Protein AF-M8C663-F1 (afdb_monomer_lite)

Organism: Aegilops tauschii (NCBI:txid37682)

Radius of gyration: 27.75 Å; chains: 1; bounding box: 75×80×68 Å

InterPro domains:
  IPR036396 Cytochrome P450 superfamily [G3DSA:1.10.630.10] (188-509)
  IPR036396 Cytochrome P450 superfamily [G3DSA:1.10.630.10] (510-583)
  IPR036396 Cytochrome P450 superfamily [SSF48264] (187-562)

Foldseek 3Di:
DQPLAPQPFFWKKWWDDDDDDDDDDDDDDDDDDDDDDPVQDATAMFIDGDDDDPDDDDDDDDDDDDDPPDDQDALLRLLVVVVAQDDDLVRSLVCQPVRPDPPPPLCVPHDPPVSSSSSVSSVCVVCVLPPVDDDDDDDDHDDDDDPPPDDPPDPLCPPHDPPVVVSSSVSVCVVSCVVVPPDPPPDDDDDAEEDAPDPPPSLVVLACCPVPVPHPHSSQVVQCVVRVDQWHWYFYPLDDAQFPGRTITMHRDLVRRQLSFPLSRHWQAQASLHRHHAQCLLLVNDDALNRDGLVDVVVLLLLVLLLCLCVVLVVQLLVLLLVLVLVLVVVQVVCCVVPLKAWSLVSLLQSQLQSLLCSRQVDGCCNDPNRSCLSVLLVVSVCLGPLLPFDQPDPPVPSCVPRSNDRDPCVVSSVSSVSLLVVLLVRVVVSLVSSVVSVHDSSSSSSNVSCCRRVNRSLSSSALQLLLVLLQQVLDLVLLLVLLVPLPDPCQLLLQSSQCSQNNHRGDPGPVCQQVRDDSFGRSPDADHSNTSDDSCSVVSSVSSSSSSSSQSQFFSDWHWDWDAHRSHIITMTSGTHTDCDHPNND

Secondary structure (DSSP, 8-state):
---S---SSS-EEEEPPP---PPPP-----PPPPPPPGGG----EEEE--------------------------HHHHHHHHTSTT--HHHHHTTHHHHS-TT-TTTTT--TT-HHHHHHHHHHHHHGGG-SS---SPPP-----STTTS-TT-TTSTT--TT-HHHHHHHHHHHHHHHH------SPPPP--B---STTHHHHHHHHIIIIIS-HHHHHHHHHHHHT-SEEEEE-TTTTTS-S--EEEEE-STTTGGGGT-TTT---SS-TTTT----GGGGTT---GGGS-TTSHHHHHHHHHHHHHHHHHHHHHHHHHHHHHHHHHHHHHHHHHHHS-EEHHHHHHHHHHHHHHHHHHS--GGGSTTGGGHHHHHHHHHHHHHTTT---S--HHHHHHHTSSSPPPTHHHHHHHHHHHHHHHHHTHHHHHHHHHTT--HHHHHHHHHIIIIIIIIHHHHHHHHHHHHHHHHT-HHHHHHHHHHTTTT-HHHHHHHHHHHHTS-S-S-GGGGGG-EETTEETTSPP-SSS-S-TTHHHHHHHHHHHHHHHHTTEEEEEEEEEEETTEEEEEEEEEEE-SSSTT--

Structure (mmCIF, N/CA/C/O backbone):
data_AF-M8C663-F1
#
_entry.id   AF-M8C663-F1
#
loop_
_atom_site.group_PDB
_atom_site.id
_atom_site.type_symbol
_atom_site.label_atom_id
_atom_site.label_alt_id
_atom_site.label_comp_id
_atom_site.label_asym_id
_atom_site.label_entity_id
_atom_site.label_seq_id
_atom_site.pdbx_PDB_ins_code
_atom_site.Cartn_x
_atom_site.Cartn_y
_atom_site.Cartn_z
_atom_site.occupancy
_atom_site.B_iso_or_equiv
_atom_site.auth_seq_id
_atom_site.auth_comp_id
_atom_site.auth_asym_id
_atom_site.auth_atom_id
_atom_site.pdbx_PDB_model_num
ATOM 1 N N . MET A 1 1 ? 8.422 -4.568 -1.945 1.00 27.30 1 MET A N 1
ATOM 2 C CA . MET A 1 1 ? 8.397 -4.120 -0.530 1.00 27.30 1 MET A CA 1
ATOM 3 C C . MET A 1 1 ? 6.982 -3.613 -0.238 1.00 27.30 1 MET A C 1
ATOM 5 O O . MET A 1 1 ? 6.151 -3.833 -1.107 1.00 27.30 1 MET A O 1
ATOM 9 N N . ALA A 1 2 ? 6.657 -3.086 0.949 1.00 23.59 2 ALA A N 1
ATOM 10 C CA . ALA A 1 2 ? 5.291 -3.100 1.521 1.00 23.59 2 ALA A CA 1
ATOM 11 C C . ALA A 1 2 ? 4.087 -2.552 0.708 1.00 23.59 2 ALA A C 1
ATOM 13 O O . ALA A 1 2 ? 2.967 -2.847 1.103 1.00 23.59 2 ALA A O 1
ATOM 14 N N . ALA A 1 3 ? 4.265 -1.895 -0.445 1.00 23.12 3 ALA A N 1
ATOM 15 C CA . ALA A 1 3 ? 3.167 -1.596 -1.376 1.00 23.12 3 ALA A CA 1
ATOM 16 C C . ALA A 1 3 ? 3.221 -2.453 -2.655 1.00 23.12 3 ALA A C 1
ATOM 18 O O . ALA A 1 3 ? 3.424 -1.945 -3.753 1.00 23.12 3 ALA A O 1
ATOM 19 N N . GLY A 1 4 ? 3.011 -3.765 -2.530 1.00 25.22 4 GLY A N 1
ATOM 20 C CA . GLY A 1 4 ? 2.353 -4.477 -3.628 1.00 25.22 4 GLY A CA 1
ATOM 21 C C . GLY A 1 4 ? 0.872 -4.134 -3.522 1.00 25.22 4 GLY A C 1
ATOM 22 O O . GLY A 1 4 ? 0.207 -4.709 -2.665 1.00 25.22 4 GLY A O 1
ATOM 23 N N . TYR A 1 5 ? 0.431 -3.132 -4.288 1.00 29.64 5 TYR A N 1
ATOM 24 C CA . TYR A 1 5 ? -0.838 -2.423 -4.107 1.00 29.64 5 TYR A CA 1
ATOM 25 C C . TYR A 1 5 ? -2.030 -3.336 -3.819 1.00 29.64 5 TYR A C 1
ATOM 27 O O . TYR A 1 5 ? -2.400 -4.152 -4.656 1.00 29.64 5 TYR A O 1
ATOM 35 N N . CYS A 1 6 ? -2.663 -3.125 -2.663 1.00 26.59 6 CYS A N 1
ATOM 36 C CA . CYS A 1 6 ? -3.993 -3.650 -2.369 1.00 26.59 6 CYS A CA 1
ATOM 37 C C . CYS A 1 6 ? -5.043 -2.670 -2.918 1.00 26.59 6 CYS A C 1
ATOM 39 O O . CYS A 1 6 ? -5.772 -2.035 -2.163 1.00 26.59 6 CYS A O 1
ATOM 41 N N . PHE A 1 7 ? -5.044 -2.463 -4.236 1.00 27.17 7 PHE A N 1
ATOM 42 C CA . PHE A 1 7 ? -6.108 -1.712 -4.895 1.00 27.17 7 PHE A CA 1
ATOM 43 C C . PHE A 1 7 ? -7.318 -2.628 -5.023 1.00 27.17 7 PHE A C 1
ATOM 45 O O . PHE A 1 7 ? -7.308 -3.521 -5.860 1.00 27.17 7 PHE A O 1
ATOM 52 N N . ARG A 1 8 ? -8.320 -2.415 -4.164 1.00 31.66 8 ARG A N 1
ATOM 53 C CA . ARG A 1 8 ? -9.559 -3.203 -4.118 1.00 31.66 8 ARG A CA 1
ATOM 54 C C . ARG A 1 8 ? -9.302 -4.712 -4.017 1.00 31.66 8 ARG A C 1
ATOM 56 O O . ARG A 1 8 ? -9.561 -5.503 -4.910 1.00 31.66 8 ARG A O 1
ATOM 63 N N . ASP A 1 9 ? -8.848 -5.088 -2.835 1.00 31.25 9 ASP A N 1
ATOM 64 C CA . ASP A 1 9 ? -9.464 -6.192 -2.107 1.00 31.25 9 ASP A CA 1
ATOM 65 C C . ASP A 1 9 ? -9.258 -7.673 -2.520 1.00 31.25 9 ASP A C 1
ATOM 67 O O . ASP A 1 9 ? -9.799 -8.498 -1.815 1.00 31.25 9 ASP A O 1
ATOM 71 N N . HIS A 1 10 ? -8.503 -8.129 -3.538 1.00 35.25 10 HIS A N 1
ATOM 72 C CA . HIS A 1 10 ? -8.259 -9.596 -3.736 1.00 35.25 10 HIS A CA 1
ATOM 73 C C . HIS A 1 10 ? -6.890 -9.979 -4.415 1.00 35.25 10 HIS A C 1
ATOM 75 O O . HIS A 1 10 ? -5.882 -9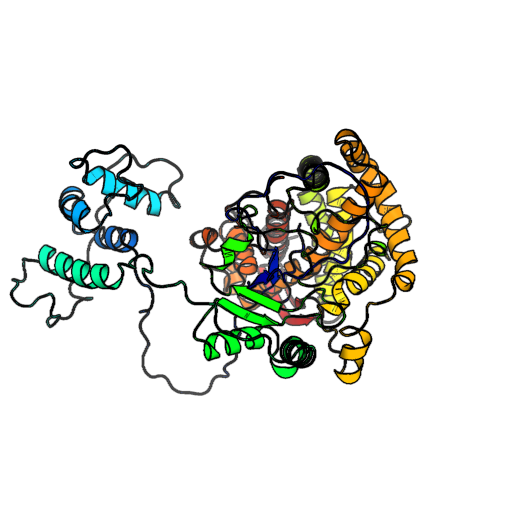.391 -4.043 1.00 35.25 10 HIS A O 1
ATOM 81 N N . PHE A 1 11 ? -6.735 -10.964 -5.344 1.00 29.89 11 PHE A N 1
ATOM 82 C CA . PHE A 1 11 ? -5.381 -11.404 -5.834 1.00 29.89 11 PHE A CA 1
ATOM 83 C C . PHE A 1 11 ? -5.262 -11.876 -7.308 1.00 29.89 11 PHE A C 1
ATOM 85 O O . PHE A 1 11 ? -5.853 -12.880 -7.692 1.00 29.89 11 PHE A O 1
ATOM 92 N N . ILE A 1 12 ? -4.409 -11.219 -8.117 1.00 28.45 12 ILE A N 1
ATOM 93 C CA . ILE A 1 12 ? -4.189 -11.493 -9.559 1.00 28.45 12 ILE A CA 1
ATOM 94 C C . ILE A 1 12 ? -2.706 -11.438 -9.954 1.00 28.45 12 ILE A C 1
ATOM 96 O O . ILE A 1 12 ? -1.962 -10.534 -9.585 1.00 28.45 12 ILE A O 1
ATOM 100 N N . GLY A 1 13 ? -2.232 -12.416 -10.716 1.00 26.50 13 GLY A N 1
ATOM 101 C CA . GLY A 1 13 ? -0.824 -12.516 -11.084 1.00 26.50 13 GLY A CA 1
ATOM 102 C C . GLY A 1 13 ? -0.577 -12.399 -12.585 1.00 26.50 13 GLY A C 1
ATOM 103 O O . GLY A 1 13 ? -1.464 -12.703 -13.373 1.00 26.50 13 GLY A O 1
ATOM 104 N N . PHE A 1 14 ? 0.637 -12.021 -13.006 1.00 27.06 14 PHE A N 1
ATOM 105 C CA . PHE A 1 14 ? 1.012 -12.002 -14.427 1.00 27.06 14 PHE A CA 1
ATOM 106 C C . PHE A 1 14 ? 2.440 -12.467 -14.706 1.00 27.06 14 PHE A C 1
ATOM 108 O O . PHE A 1 14 ? 3.358 -12.129 -13.968 1.00 27.06 14 PHE A O 1
ATOM 115 N N . MET A 1 15 ? 2.667 -13.102 -15.854 1.00 24.25 15 MET A N 1
ATOM 116 C CA . MET A 1 15 ? 3.993 -13.275 -16.458 1.00 24.25 15 MET A CA 1
ATOM 117 C C . MET A 1 15 ? 4.084 -12.500 -17.781 1.00 24.25 15 MET A C 1
ATOM 119 O O . MET A 1 15 ? 3.183 -12.565 -18.613 1.00 24.25 15 MET A O 1
ATOM 123 N N . GLY A 1 16 ? 5.145 -11.720 -17.975 1.00 27.16 16 GLY A N 1
ATOM 124 C CA . GLY A 1 16 ? 5.406 -10.940 -19.185 1.00 27.16 16 GLY A CA 1
ATOM 125 C C . GLY A 1 16 ? 6.202 -11.745 -20.211 1.00 27.16 16 GLY A C 1
ATOM 126 O O . GLY A 1 16 ? 7.177 -12.404 -19.867 1.00 27.16 16 GLY A O 1
ATOM 127 N N . THR A 1 17 ? 5.810 -11.684 -21.480 1.00 28.08 17 THR A N 1
ATOM 128 C CA . THR A 1 17 ? 6.490 -12.405 -22.565 1.00 28.08 17 THR A CA 1
ATOM 129 C C . THR A 1 17 ? 7.704 -11.631 -23.078 1.00 28.08 17 THR A C 1
ATOM 131 O O . THR A 1 17 ? 7.546 -10.496 -23.530 1.00 28.08 17 THR A O 1
ATOM 134 N N . GLU A 1 18 ? 8.894 -12.240 -23.105 1.00 27.44 18 GLU A N 1
ATOM 135 C CA . GLU A 1 18 ? 10.012 -11.683 -23.877 1.00 27.44 18 GLU A CA 1
ATOM 136 C C . GLU A 1 18 ? 9.695 -11.703 -25.378 1.00 27.44 18 GLU A C 1
ATOM 138 O O . GLU A 1 18 ? 9.385 -12.747 -25.956 1.00 27.44 18 GLU A O 1
ATOM 143 N N . ALA A 1 19 ? 9.820 -10.546 -26.027 1.00 25.48 19 ALA A N 1
ATOM 144 C CA . ALA A 1 19 ? 9.826 -10.450 -27.478 1.00 25.48 19 ALA A CA 1
ATOM 145 C C . ALA A 1 19 ? 11.271 -10.547 -27.986 1.00 25.48 19 ALA A C 1
ATOM 147 O O . ALA A 1 19 ? 12.050 -9.604 -27.858 1.00 25.48 19 ALA A O 1
ATOM 148 N N . THR A 1 20 ? 11.624 -11.675 -28.599 1.00 26.36 20 THR A N 1
ATOM 149 C CA . THR A 1 20 ? 12.874 -11.812 -29.357 1.00 26.36 20 THR A CA 1
ATOM 150 C C . THR A 1 20 ? 12.849 -10.907 -30.589 1.00 26.36 20 THR A C 1
ATOM 152 O O . THR A 1 20 ? 11.992 -11.104 -31.456 1.00 26.36 20 THR A O 1
ATOM 155 N N . ARG A 1 21 ? 13.807 -9.978 -30.727 1.00 25.84 21 ARG A N 1
ATOM 156 C CA . ARG A 1 21 ? 14.204 -9.447 -32.042 1.00 25.84 21 ARG A CA 1
ATOM 157 C C . ARG A 1 21 ? 15.609 -8.846 -32.068 1.00 25.84 21 ARG A C 1
ATOM 159 O O . ARG A 1 21 ? 16.185 -8.545 -31.029 1.00 25.84 21 ARG A O 1
ATOM 166 N N . GLU A 1 22 ? 16.152 -8.783 -33.279 1.00 26.42 22 GLU A N 1
ATOM 167 C CA . GLU A 1 22 ? 17.573 -8.604 -33.590 1.00 26.42 22 GLU A CA 1
ATOM 168 C C . GLU A 1 22 ? 18.127 -7.223 -33.209 1.00 26.42 22 GLU A C 1
ATOM 170 O O . GLU A 1 22 ? 17.428 -6.211 -33.269 1.00 26.42 22 GLU A O 1
ATOM 175 N N . ALA A 1 23 ? 19.411 -7.187 -32.847 1.00 23.97 23 ALA A N 1
ATOM 176 C CA . ALA A 1 23 ? 20.128 -5.960 -32.518 1.00 23.97 23 ALA A CA 1
ATOM 177 C C . ALA A 1 23 ? 20.794 -5.343 -33.767 1.00 23.97 23 ALA A C 1
ATOM 179 O O . ALA A 1 23 ? 21.425 -6.075 -34.533 1.00 23.97 23 ALA A O 1
ATOM 180 N N . PRO A 1 24 ? 20.738 -4.011 -33.962 1.00 24.69 24 PRO A N 1
ATOM 181 C CA . PRO A 1 24 ? 21.601 -3.326 -34.919 1.00 24.69 24 PRO A CA 1
ATOM 182 C C . PRO A 1 24 ? 23.041 -3.256 -34.382 1.00 24.69 24 PRO A C 1
ATOM 184 O O . PRO A 1 24 ? 23.268 -3.068 -33.186 1.00 24.69 24 PRO A O 1
ATOM 187 N N . ALA A 1 25 ? 24.023 -3.416 -35.268 1.00 26.95 25 ALA A N 1
ATOM 188 C CA . ALA A 1 25 ? 25.428 -3.546 -34.892 1.00 26.95 25 ALA A CA 1
ATOM 189 C C . ALA A 1 25 ? 26.088 -2.213 -34.484 1.00 26.95 25 ALA A C 1
ATOM 191 O O . ALA A 1 25 ? 25.960 -1.207 -35.180 1.00 26.95 25 ALA A O 1
ATOM 192 N N . ALA A 1 26 ? 26.893 -2.248 -33.419 1.00 25.53 26 ALA A N 1
ATOM 193 C CA . ALA A 1 26 ? 27.912 -1.245 -33.111 1.00 25.53 26 ALA A CA 1
ATOM 194 C C . ALA A 1 26 ? 29.139 -1.929 -32.476 1.00 25.53 26 ALA A C 1
ATOM 196 O O . ALA A 1 26 ? 29.001 -2.778 -31.597 1.00 25.53 26 ALA A O 1
ATOM 197 N N . ASN A 1 27 ? 30.339 -1.586 -32.950 1.00 26.70 27 ASN A N 1
ATOM 198 C CA . ASN A 1 27 ? 31.589 -2.262 -32.589 1.00 26.70 27 ASN A CA 1
ATOM 199 C C . ASN A 1 27 ? 32.140 -1.835 -31.219 1.00 26.70 27 ASN A C 1
ATOM 201 O O . ASN A 1 27 ? 32.417 -0.656 -31.012 1.00 26.70 27 ASN A O 1
ATOM 205 N N . ALA A 1 28 ? 32.469 -2.810 -30.366 1.00 25.83 28 ALA A N 1
ATOM 206 C CA . ALA A 1 28 ? 33.565 -2.720 -29.396 1.00 25.83 28 ALA A CA 1
ATOM 207 C C . ALA A 1 28 ? 34.055 -4.138 -29.048 1.00 25.83 28 ALA A C 1
ATOM 209 O O . ALA A 1 28 ? 33.254 -5.010 -28.720 1.00 25.83 28 ALA A O 1
ATOM 210 N N . ALA A 1 29 ? 35.361 -4.391 -29.150 1.00 30.88 29 ALA A N 1
ATOM 211 C CA . ALA A 1 29 ? 35.913 -5.738 -29.012 1.00 30.88 29 ALA A CA 1
ATOM 212 C C . ALA A 1 29 ? 36.110 -6.155 -27.543 1.00 30.88 29 ALA A C 1
ATOM 214 O O . ALA A 1 29 ? 36.946 -5.598 -26.833 1.00 30.88 29 ALA A O 1
ATOM 215 N N . SER A 1 30 ? 35.415 -7.210 -27.118 1.00 27.59 30 SER A N 1
ATOM 216 C CA . SER A 1 30 ? 35.791 -8.052 -25.976 1.00 27.59 30 SER A CA 1
ATOM 217 C C . SER A 1 30 ? 35.269 -9.485 -26.189 1.00 27.59 30 SER A C 1
ATOM 219 O O . SER A 1 30 ? 34.419 -9.722 -27.047 1.00 27.59 30 SER A O 1
ATOM 221 N N . ARG A 1 31 ? 35.868 -10.470 -25.501 1.00 27.55 31 ARG A N 1
ATOM 222 C CA . ARG A 1 31 ? 35.651 -11.917 -25.732 1.00 27.55 31 ARG A CA 1
ATOM 223 C C . ARG A 1 31 ? 34.161 -12.318 -25.693 1.00 27.55 31 ARG A C 1
ATOM 225 O O . ARG A 1 31 ? 33.445 -11.837 -24.817 1.00 27.55 31 ARG A O 1
ATOM 232 N N . PRO A 1 32 ? 33.716 -13.272 -26.538 1.00 26.70 32 PRO A N 1
ATOM 233 C CA . PRO A 1 32 ? 32.358 -13.798 -26.456 1.00 26.70 32 PRO A CA 1
ATOM 234 C C . PRO A 1 32 ? 32.161 -14.589 -25.148 1.00 26.70 32 PRO A C 1
ATOM 236 O O . PRO A 1 32 ? 33.033 -15.388 -24.789 1.00 26.70 32 PRO A O 1
ATOM 239 N N . PRO A 1 33 ? 31.033 -14.412 -24.437 1.00 29.28 33 PRO A N 1
ATOM 240 C CA . PRO A 1 33 ? 30.655 -15.299 -23.347 1.00 29.28 33 PRO A CA 1
ATOM 241 C C . PRO A 1 33 ? 30.203 -16.665 -23.888 1.00 29.28 33 PRO A C 1
ATOM 243 O O . PRO A 1 33 ? 29.707 -16.784 -25.009 1.00 29.28 33 PRO A O 1
ATOM 246 N N . VAL A 1 34 ? 30.363 -17.699 -23.060 1.00 31.20 34 VAL A N 1
ATOM 247 C CA . VAL A 1 34 ? 29.848 -19.056 -23.305 1.00 31.20 34 VAL A CA 1
ATOM 248 C C . VAL A 1 34 ? 28.320 -18.993 -23.490 1.00 31.20 34 VAL A C 1
ATOM 250 O O . VAL A 1 34 ? 27.670 -18.262 -22.739 1.00 31.20 34 VAL A O 1
ATOM 253 N N . PRO A 1 35 ? 27.720 -19.719 -24.457 1.00 28.33 35 PRO A N 1
ATOM 254 C CA . PRO A 1 35 ? 26.271 -19.712 -24.636 1.00 28.33 35 PRO A CA 1
ATOM 255 C C . PRO A 1 35 ? 25.566 -20.235 -23.379 1.00 28.33 35 PRO A C 1
ATOM 257 O O . PRO A 1 35 ? 25.876 -21.319 -22.888 1.00 28.33 35 PRO A O 1
ATOM 260 N N . ALA A 1 36 ? 24.610 -19.456 -22.871 1.00 29.31 36 ALA A N 1
ATOM 261 C CA . ALA A 1 36 ? 23.781 -19.854 -21.741 1.00 29.31 36 ALA A CA 1
ATOM 262 C C . ALA A 1 36 ? 22.860 -21.024 -22.120 1.00 29.31 36 ALA A C 1
ATOM 264 O O . ALA A 1 36 ? 22.288 -21.048 -23.213 1.00 29.31 36 ALA A O 1
ATOM 265 N N . ASP A 1 37 ? 22.697 -21.969 -21.194 1.00 30.64 37 ASP A N 1
ATOM 266 C CA . ASP A 1 37 ? 21.789 -23.106 -21.342 1.00 30.64 37 ASP A CA 1
ATOM 267 C C . ASP A 1 37 ? 20.332 -22.614 -21.517 1.00 30.64 37 ASP A C 1
ATOM 269 O O . ASP A 1 37 ? 19.834 -21.873 -20.656 1.00 30.64 37 ASP A O 1
ATOM 273 N N . PRO A 1 38 ? 19.619 -23.024 -22.591 1.00 30.72 38 PRO A N 1
ATOM 274 C CA . PRO A 1 38 ? 18.201 -22.725 -22.790 1.00 30.72 38 PRO A CA 1
ATOM 275 C C . PRO A 1 38 ? 17.283 -23.075 -21.607 1.00 30.72 38 PRO A C 1
ATOM 277 O O . PRO A 1 38 ? 16.194 -22.508 -21.520 1.00 30.72 38 PRO A O 1
ATOM 280 N N . SER A 1 39 ? 17.706 -23.958 -20.692 1.00 29.05 39 SER A N 1
ATOM 281 C CA . SER A 1 39 ? 16.966 -24.315 -19.472 1.00 29.05 39 SER A CA 1
ATOM 282 C C . SER A 1 39 ? 16.809 -23.165 -18.457 1.00 29.05 39 SER A C 1
ATOM 284 O O . SER A 1 39 ? 15.958 -23.246 -17.573 1.00 29.05 39 SER A O 1
ATOM 286 N N . THR A 1 40 ? 17.587 -22.080 -18.585 1.00 29.28 40 THR A N 1
ATOM 287 C CA . THR A 1 40 ? 17.737 -21.030 -17.551 1.00 29.28 40 THR A CA 1
ATOM 288 C C . THR A 1 40 ? 16.980 -19.714 -17.808 1.00 29.28 40 THR A C 1
ATOM 290 O O . THR A 1 40 ? 17.186 -18.731 -17.092 1.00 29.28 40 THR A O 1
ATOM 293 N N . ARG A 1 41 ? 16.083 -19.647 -18.805 1.00 31.45 41 ARG A N 1
ATOM 294 C CA . ARG A 1 41 ? 15.310 -18.418 -19.094 1.00 31.45 41 ARG A CA 1
ATOM 295 C C . ARG A 1 41 ? 14.253 -18.120 -18.023 1.00 31.45 41 ARG A C 1
ATOM 297 O O . ARG A 1 41 ? 13.199 -18.752 -17.995 1.00 31.45 41 ARG A O 1
ATOM 304 N N . ARG A 1 42 ? 14.507 -17.092 -17.208 1.00 33.03 42 ARG A N 1
ATOM 305 C CA . ARG A 1 42 ? 13.525 -16.496 -16.284 1.00 33.03 42 ARG A CA 1
ATOM 306 C C . ARG A 1 42 ? 12.542 -15.603 -17.044 1.00 33.03 42 ARG A C 1
ATOM 308 O O . ARG A 1 42 ? 12.935 -14.887 -17.960 1.00 33.03 42 ARG A O 1
ATOM 315 N N . VAL A 1 43 ? 11.270 -15.617 -16.649 1.00 35.41 43 VAL A N 1
ATOM 316 C CA . VAL A 1 43 ? 10.186 -14.855 -17.301 1.00 35.41 43 VAL A CA 1
ATOM 317 C C . VAL A 1 43 ? 9.684 -13.772 -16.341 1.00 35.41 43 VAL A C 1
ATOM 319 O O . VAL A 1 43 ? 9.343 -14.080 -15.209 1.00 35.41 43 VAL A O 1
ATOM 322 N N . GLY A 1 44 ? 9.643 -12.495 -16.731 1.00 30.50 44 GLY A N 1
ATOM 323 C CA . GLY A 1 44 ? 9.326 -11.410 -15.784 1.00 30.50 44 GLY A CA 1
ATOM 324 C C . GLY A 1 44 ? 7.926 -11.534 -15.155 1.00 30.50 44 GLY A C 1
ATOM 325 O O . GLY A 1 44 ? 6.943 -11.624 -15.885 1.00 30.50 44 GLY A O 1
ATOM 326 N N . GLY A 1 45 ? 7.800 -11.514 -13.822 1.00 26.61 45 GLY A N 1
ATOM 327 C CA . GLY A 1 45 ? 6.520 -11.753 -13.123 1.00 26.61 45 GLY A CA 1
ATOM 328 C C . GLY A 1 45 ? 5.941 -10.525 -12.398 1.00 26.61 45 GLY A C 1
ATOM 329 O O . GLY A 1 45 ? 6.584 -10.014 -11.485 1.00 26.61 45 GLY A O 1
ATOM 330 N N . ARG A 1 46 ? 4.711 -10.102 -12.718 1.00 36.06 46 ARG A N 1
ATOM 331 C CA . ARG A 1 46 ? 3.996 -8.902 -12.211 1.00 36.06 46 ARG A CA 1
ATOM 332 C C . ARG A 1 46 ? 2.795 -9.284 -11.306 1.00 36.06 46 ARG A C 1
ATOM 334 O O . ARG A 1 46 ? 2.395 -10.445 -11.303 1.00 36.06 46 ARG A O 1
ATOM 341 N N . PHE A 1 47 ? 2.211 -8.331 -10.567 1.00 29.72 47 PHE A N 1
ATOM 342 C CA . PHE A 1 47 ? 1.118 -8.560 -9.594 1.00 29.72 47 PHE A CA 1
ATOM 343 C C . PHE A 1 47 ? 0.027 -7.472 -9.647 1.00 29.72 47 PHE A C 1
ATOM 345 O O . PHE A 1 47 ? 0.380 -6.306 -9.796 1.00 29.72 47 PHE A O 1
ATOM 352 N N . TRP A 1 48 ? -1.240 -7.874 -9.481 1.00 29.44 48 TRP A N 1
ATOM 353 C CA . TRP A 1 48 ? -2.482 -7.092 -9.296 1.00 29.44 48 TRP A CA 1
ATOM 354 C C . TRP A 1 48 ? -3.468 -7.905 -8.400 1.00 29.44 48 TRP A C 1
ATOM 356 O O . TRP A 1 48 ? -3.020 -8.797 -7.677 1.00 29.44 48 TRP A O 1
ATOM 366 N N . VAL A 1 49 ? -4.775 -7.592 -8.363 1.00 28.41 49 VAL A N 1
ATOM 367 C CA . VAL A 1 49 ? -5.724 -7.918 -7.264 1.00 28.41 49 VAL A CA 1
ATOM 368 C C . VAL A 1 49 ? -7.196 -7.900 -7.806 1.00 28.41 49 VAL A C 1
ATOM 370 O O . VAL A 1 49 ? -7.446 -6.949 -8.528 1.00 28.41 49 VAL A O 1
ATOM 373 N N . LEU A 1 50 ? -8.109 -8.898 -7.568 1.00 38.75 50 LEU A N 1
ATOM 374 C CA . LEU A 1 50 ? -9.631 -8.820 -7.508 1.00 38.75 50 LEU A CA 1
ATOM 375 C C . LEU A 1 50 ? -10.464 -10.161 -7.524 1.00 38.75 50 LEU A C 1
ATOM 377 O O . LEU A 1 50 ? -9.925 -11.159 -8.000 1.00 38.75 50 LEU A O 1
ATOM 381 N N . ALA A 1 51 ? -11.703 -10.185 -6.940 1.00 29.11 51 ALA A N 1
ATOM 382 C CA . ALA A 1 51 ? -12.697 -11.307 -6.847 1.00 29.11 51 ALA A CA 1
ATOM 383 C C . ALA A 1 51 ? -14.050 -11.029 -6.066 1.00 29.11 51 ALA A C 1
ATOM 385 O O . ALA A 1 51 ? -14.102 -11.239 -4.857 1.00 29.11 51 ALA A O 1
ATOM 386 N N . ALA A 1 52 ? -15.174 -10.768 -6.759 1.00 25.08 52 ALA A N 1
ATOM 387 C CA . ALA A 1 52 ? -16.585 -10.832 -6.271 1.00 25.08 52 ALA A CA 1
ATOM 388 C C . ALA A 1 52 ? -17.188 -9.769 -5.297 1.00 25.08 52 ALA A C 1
ATOM 390 O O . ALA A 1 52 ? -16.625 -9.407 -4.263 1.00 25.08 52 ALA A O 1
ATOM 391 N N . SER A 1 53 ? -18.429 -9.363 -5.619 1.00 24.52 53 SER A N 1
ATOM 392 C CA . SER A 1 53 ? -19.405 -8.652 -4.775 1.00 24.52 53 SER A CA 1
ATOM 393 C C . SER A 1 53 ? -20.764 -9.365 -4.851 1.00 24.52 53 SER A C 1
ATOM 395 O O . SER A 1 53 ? -21.243 -9.636 -5.952 1.00 24.52 53 SER A O 1
ATOM 397 N N . ASP A 1 54 ? -21.382 -9.650 -3.702 1.00 25.78 54 ASP A N 1
ATOM 398 C CA . ASP A 1 54 ? -22.754 -10.170 -3.631 1.00 25.78 54 ASP A CA 1
ATOM 399 C C . ASP A 1 54 ? -23.733 -8.983 -3.595 1.00 25.78 54 ASP A C 1
ATOM 401 O O . ASP A 1 54 ? -24.099 -8.501 -2.524 1.00 25.78 54 ASP A O 1
ATOM 405 N N . ASP A 1 55 ? -24.121 -8.494 -4.777 1.00 26.53 55 ASP A N 1
ATOM 406 C CA . ASP A 1 55 ? -25.240 -7.561 -4.959 1.00 26.53 55 ASP A CA 1
ATOM 407 C C . ASP A 1 55 ? -26.453 -8.338 -5.511 1.00 26.53 55 ASP A C 1
ATOM 409 O O . ASP A 1 55 ? -26.633 -8.411 -6.728 1.00 26.53 55 ASP A O 1
ATOM 413 N N . GLU A 1 56 ? -27.299 -8.899 -4.643 1.00 27.09 56 GLU A N 1
ATOM 414 C CA . GLU A 1 56 ? -28.693 -9.215 -4.996 1.00 27.09 56 GLU A CA 1
ATOM 415 C C . GLU A 1 56 ? -29.640 -8.647 -3.927 1.00 27.09 56 GLU A C 1
ATOM 417 O O . GLU A 1 56 ? -29.436 -8.827 -2.727 1.00 27.09 56 GLU A O 1
ATOM 422 N N . GLU A 1 57 ? -30.647 -7.902 -4.388 1.00 27.17 57 GLU A N 1
ATOM 423 C CA . GLU A 1 57 ? -31.742 -7.374 -3.571 1.00 27.17 57 GLU A CA 1
ATOM 424 C C . GLU A 1 57 ? -32.753 -8.499 -3.276 1.00 27.17 57 GLU A C 1
ATOM 426 O O . GLU A 1 57 ? -33.039 -9.318 -4.151 1.00 27.17 57 GLU A O 1
ATOM 431 N N . ASP A 1 58 ? -33.314 -8.533 -2.064 1.00 28.72 58 ASP A N 1
ATOM 432 C CA . ASP A 1 58 ? -34.358 -9.495 -1.686 1.00 28.72 58 ASP A CA 1
ATOM 433 C C . ASP A 1 58 ? -35.649 -9.296 -2.514 1.00 28.72 58 ASP A C 1
ATOM 435 O O . ASP A 1 58 ? -36.275 -8.239 -2.417 1.00 28.72 58 ASP A O 1
ATOM 439 N N . ASP A 1 59 ? -36.119 -10.338 -3.219 1.00 27.23 59 ASP A N 1
ATOM 440 C CA . ASP A 1 59 ? -37.564 -10.587 -3.396 1.00 27.23 59 ASP A CA 1
ATOM 441 C C . ASP A 1 59 ? -37.891 -12.093 -3.572 1.00 27.23 59 ASP A C 1
ATOM 443 O O . ASP A 1 59 ? -37.495 -12.742 -4.539 1.00 27.23 59 ASP A O 1
ATOM 447 N N . ASP A 1 60 ? -38.595 -12.628 -2.571 1.00 32.56 60 ASP A N 1
ATOM 448 C CA . ASP A 1 60 ? -39.349 -13.889 -2.451 1.00 32.56 60 ASP A CA 1
ATOM 449 C C . ASP A 1 60 ? -39.090 -15.106 -3.385 1.00 32.56 60 ASP A C 1
ATOM 451 O O . ASP A 1 60 ? -39.559 -15.177 -4.524 1.00 32.56 60 ASP A O 1
ATOM 455 N N . GLY A 1 61 ? -38.588 -16.208 -2.792 1.00 26.45 61 GLY A N 1
ATOM 456 C CA . GLY A 1 61 ? -38.945 -17.573 -3.233 1.00 26.45 61 GLY A CA 1
ATOM 457 C C . GLY A 1 61 ? -37.925 -18.701 -3.006 1.00 26.45 61 GLY A C 1
ATOM 458 O O . GLY A 1 61 ? -37.250 -19.112 -3.946 1.00 26.45 61 GLY A O 1
ATOM 459 N N . ASP A 1 62 ? -37.884 -19.306 -1.809 1.00 28.17 62 ASP A N 1
ATOM 460 C CA . ASP A 1 62 ? -37.185 -20.593 -1.587 1.00 28.17 62 ASP A CA 1
ATOM 461 C C . ASP A 1 62 ? -37.830 -21.716 -2.428 1.00 28.17 62 ASP A C 1
ATOM 463 O O . ASP A 1 62 ? -39.049 -21.923 -2.369 1.00 28.17 62 ASP A O 1
ATOM 467 N N . PRO A 1 63 ? -37.028 -22.473 -3.201 1.00 28.61 63 PRO A N 1
ATOM 468 C CA . PRO A 1 63 ? -36.983 -23.899 -2.896 1.00 28.61 63 PRO A CA 1
ATOM 469 C C . PRO A 1 63 ? -35.587 -24.549 -2.993 1.00 28.61 63 PRO A C 1
ATOM 471 O O . PRO A 1 63 ? -35.028 -24.757 -4.070 1.00 28.61 63 PRO A O 1
ATOM 474 N N . ALA A 1 64 ? -35.159 -25.093 -1.854 1.00 27.91 64 ALA A N 1
ATOM 475 C CA . ALA A 1 64 ? -34.389 -26.331 -1.711 1.00 27.91 64 ALA A CA 1
ATOM 476 C C . ALA A 1 64 ? -32.932 -26.343 -2.232 1.00 27.91 64 ALA A C 1
ATOM 478 O O . ALA A 1 64 ? -32.584 -27.001 -3.212 1.00 27.91 64 ALA A O 1
ATOM 479 N N . GLY A 1 65 ? -32.046 -25.746 -1.428 1.00 29.69 65 GLY A N 1
ATOM 480 C CA . GLY A 1 65 ? -30.755 -26.321 -1.013 1.00 29.69 65 GLY A CA 1
ATOM 481 C C . GLY A 1 65 ? -29.901 -27.086 -2.039 1.00 29.69 65 GLY A C 1
ATOM 482 O O . GLY A 1 65 ? -29.979 -28.313 -2.149 1.00 29.69 65 GLY A O 1
ATOM 483 N N . ARG A 1 66 ? -28.925 -26.398 -2.649 1.00 25.25 66 ARG A N 1
ATOM 484 C CA . ARG A 1 66 ? -27.761 -27.060 -3.264 1.00 25.25 66 ARG A CA 1
ATOM 485 C C . ARG A 1 66 ? -26.747 -27.497 -2.201 1.00 25.25 66 ARG A C 1
ATOM 487 O O . ARG A 1 66 ? -26.187 -26.684 -1.475 1.00 25.25 66 ARG A O 1
ATOM 494 N N . SER A 1 67 ? -26.510 -28.806 -2.146 1.00 30.03 67 SER A N 1
ATOM 495 C CA . SER A 1 67 ? -25.547 -29.467 -1.254 1.00 30.03 67 SER A CA 1
ATOM 496 C C . SER A 1 67 ? -24.085 -29.087 -1.577 1.00 30.03 67 SER A C 1
ATOM 498 O O . SER A 1 67 ? -23.765 -28.904 -2.755 1.00 30.03 67 SER A O 1
ATOM 500 N N . PRO A 1 68 ? -23.172 -29.001 -0.583 1.00 28.47 68 PRO A N 1
ATOM 501 C CA . PRO A 1 68 ? -21.760 -28.672 -0.802 1.00 28.47 68 PRO A CA 1
ATOM 502 C C . PRO A 1 68 ? -21.003 -29.824 -1.487 1.00 28.47 68 PRO A C 1
ATOM 504 O O . PRO A 1 68 ? -20.446 -30.702 -0.828 1.00 28.47 68 PRO A O 1
ATOM 507 N N . ALA A 1 69 ? -20.971 -29.815 -2.821 1.00 34.53 69 ALA A N 1
ATOM 508 C CA . ALA A 1 69 ? -20.454 -30.919 -3.631 1.00 34.53 69 ALA A CA 1
ATOM 509 C C . ALA A 1 69 ? -19.505 -30.481 -4.768 1.00 34.53 69 ALA A C 1
ATOM 511 O O . ALA A 1 69 ? -19.667 -30.927 -5.895 1.00 34.53 69 ALA A O 1
ATOM 512 N N . ASP A 1 70 ? -18.489 -29.664 -4.458 1.00 31.00 70 ASP A N 1
ATOM 513 C CA . ASP A 1 70 ? -17.359 -29.377 -5.374 1.00 31.00 70 ASP A CA 1
ATOM 514 C C . ASP A 1 70 ? -15.970 -29.412 -4.688 1.00 31.00 70 ASP A C 1
ATOM 516 O O . ASP A 1 70 ? -14.957 -28.972 -5.234 1.00 31.00 70 ASP A O 1
ATOM 520 N N . TYR A 1 71 ? -15.876 -29.999 -3.488 1.00 31.61 71 TYR A N 1
ATOM 521 C CA . TYR A 1 71 ? -14.582 -30.356 -2.897 1.00 31.61 71 TYR A CA 1
ATOM 522 C C . TYR A 1 71 ? -14.164 -31.750 -3.378 1.00 31.61 71 TYR A C 1
ATOM 524 O O . TYR A 1 71 ? -14.779 -32.746 -3.003 1.00 31.61 71 TYR A O 1
ATOM 532 N N . SER A 1 72 ? -13.106 -31.839 -4.190 1.00 37.12 72 SER A N 1
ATOM 533 C CA . SER A 1 72 ? -12.509 -33.126 -4.572 1.00 37.12 72 SER A CA 1
ATOM 534 C C . SER A 1 72 ? -11.452 -33.542 -3.534 1.00 37.12 72 SER A C 1
ATOM 536 O O . SER A 1 72 ? -10.358 -32.969 -3.544 1.00 37.12 72 SER A O 1
ATOM 538 N N . PRO A 1 73 ? -11.722 -34.531 -2.658 1.00 43.47 73 PRO A N 1
ATOM 539 C CA . PRO A 1 73 ? -10.806 -34.915 -1.586 1.00 43.47 73 PRO A CA 1
ATOM 540 C C . PRO A 1 73 ? -9.489 -35.493 -2.125 1.00 43.47 73 PRO A C 1
ATOM 542 O O . PRO A 1 73 ? -9.470 -36.284 -3.070 1.00 43.47 73 PRO A O 1
ATOM 545 N N . THR A 1 74 ? -8.370 -35.127 -1.497 1.00 47.16 74 THR A N 1
ATOM 546 C CA . THR A 1 74 ? -7.061 -35.752 -1.748 1.00 47.16 74 THR A CA 1
ATOM 547 C C . THR A 1 74 ? -6.997 -37.158 -1.125 1.00 47.16 74 THR A C 1
ATOM 549 O O . THR A 1 74 ? -7.783 -37.462 -0.228 1.00 47.16 74 THR A O 1
ATOM 552 N N . PRO A 1 75 ? -6.022 -38.020 -1.481 1.00 48.28 75 PRO A N 1
ATOM 553 C CA . PRO A 1 75 ? -5.811 -39.287 -0.770 1.00 48.28 75 PRO A CA 1
ATOM 554 C C . PRO A 1 75 ? -5.621 -39.108 0.749 1.00 48.28 75 PRO A C 1
ATOM 556 O O . PRO A 1 75 ? -6.062 -39.944 1.534 1.00 48.28 75 PRO A O 1
ATOM 559 N N . SER A 1 76 ? -5.044 -37.974 1.179 1.00 50.94 76 SER A N 1
ATOM 560 C CA . SER A 1 76 ? -4.952 -37.606 2.600 1.00 50.94 76 SER A CA 1
ATOM 561 C C . SER A 1 76 ? -6.311 -37.259 3.223 1.00 50.94 76 SER A C 1
ATOM 563 O O . SER A 1 76 ? -6.521 -37.574 4.391 1.00 50.94 76 SER A O 1
ATOM 565 N N . ASP A 1 77 ? -7.229 -36.626 2.480 1.00 51.56 77 ASP A N 1
ATOM 566 C CA . ASP A 1 77 ? -8.608 -36.385 2.937 1.00 51.56 77 ASP A CA 1
ATOM 567 C C . ASP A 1 77 ? -9.347 -37.706 3.114 1.00 51.56 77 ASP A C 1
ATOM 569 O O . ASP A 1 77 ? -9.903 -37.940 4.177 1.00 51.56 77 ASP A O 1
ATOM 573 N N . VAL A 1 78 ? -9.271 -38.602 2.124 1.00 53.25 78 VAL A N 1
ATOM 574 C CA . VAL A 1 78 ? -9.915 -39.925 2.169 1.00 53.25 78 VAL A CA 1
ATOM 575 C C . VAL A 1 78 ? -9.416 -40.751 3.359 1.00 53.25 78 VAL A C 1
ATOM 577 O O . VAL A 1 78 ? -10.214 -41.392 4.036 1.00 53.25 78 VAL A O 1
ATOM 580 N N . ILE A 1 79 ? -8.116 -40.702 3.670 1.00 54.34 79 ILE A N 1
ATOM 581 C CA . ILE A 1 79 ? -7.561 -41.352 4.868 1.00 54.34 79 ILE A CA 1
ATOM 582 C C . ILE A 1 79 ? -8.056 -40.666 6.150 1.00 54.34 79 ILE A C 1
ATOM 584 O O . ILE A 1 79 ? -8.444 -41.357 7.087 1.00 54.34 79 ILE A O 1
ATOM 588 N N . CYS A 1 80 ? -8.099 -39.331 6.210 1.00 53.78 80 CYS A N 1
ATOM 589 C CA . CYS A 1 80 ? -8.599 -38.616 7.391 1.00 53.78 80 CYS A CA 1
ATOM 590 C C . CYS A 1 80 ? -10.108 -38.820 7.626 1.00 53.78 80 CYS A C 1
ATOM 592 O O . CYS A 1 80 ? -10.522 -38.957 8.773 1.00 53.78 80 CYS A O 1
ATOM 594 N N . GLU A 1 81 ? -10.919 -38.890 6.568 1.00 51.50 81 GLU A N 1
ATOM 595 C CA . GLU A 1 81 ? -12.344 -39.236 6.636 1.00 51.50 81 GLU A CA 1
ATOM 596 C C . GLU A 1 81 ? -12.555 -40.705 7.008 1.00 51.50 81 GLU A C 1
ATOM 598 O O . GLU A 1 81 ? -13.474 -41.019 7.758 1.00 51.50 81 GLU A O 1
ATOM 603 N N . ALA A 1 82 ? -11.695 -41.618 6.551 1.00 48.78 82 ALA A N 1
ATOM 604 C CA . ALA A 1 82 ? -11.740 -43.016 6.973 1.00 48.78 82 ALA A CA 1
ATOM 605 C C . ALA A 1 82 ? -11.333 -43.207 8.449 1.00 48.78 82 ALA A C 1
ATOM 607 O O . ALA A 1 82 ? -11.769 -44.168 9.076 1.00 48.78 82 ALA A O 1
ATOM 608 N N . PHE A 1 83 ? -10.611 -42.248 9.041 1.00 49.75 83 PHE A N 1
ATOM 609 C CA . PHE A 1 83 ? -10.399 -42.140 10.491 1.00 49.75 83 PHE A CA 1
ATOM 610 C C . PHE A 1 83 ? -11.621 -41.611 11.270 1.00 49.75 83 PHE A C 1
ATOM 612 O O . PHE A 1 83 ? -11.512 -41.268 12.450 1.00 49.75 83 PHE A O 1
ATOM 619 N N . ASN A 1 84 ? -12.815 -41.626 10.661 1.00 49.09 84 ASN A N 1
ATOM 620 C CA . ASN A 1 84 ? -14.060 -41.622 11.424 1.00 49.09 84 ASN A CA 1
ATOM 621 C C . ASN A 1 84 ? -14.071 -42.818 12.427 1.00 49.09 84 ASN A C 1
ATOM 623 O O . ASN A 1 84 ? -13.481 -43.866 12.166 1.00 49.09 84 ASN A O 1
ATOM 627 N N . PRO A 1 85 ? -14.798 -42.717 13.553 1.00 48.50 85 PRO A N 1
ATOM 628 C CA . PRO A 1 85 ? -14.668 -43.495 14.800 1.00 48.50 85 PRO A CA 1
ATOM 629 C C . PRO A 1 85 ? -14.750 -45.034 14.818 1.00 48.50 85 PRO A C 1
ATOM 631 O O . PRO A 1 85 ? -14.912 -45.601 15.903 1.00 48.50 85 PRO A O 1
ATOM 634 N N . ARG A 1 86 ? -14.796 -45.714 13.673 1.00 47.38 86 ARG A N 1
ATOM 635 C CA . ARG A 1 86 ? -15.252 -47.109 13.554 1.00 47.38 86 ARG A CA 1
ATOM 636 C C . ARG A 1 86 ? -14.210 -48.095 13.015 1.00 47.38 86 ARG A C 1
ATOM 638 O O . ARG A 1 86 ? -14.548 -49.270 12.944 1.00 47.38 86 ARG A O 1
ATOM 645 N N . TYR A 1 87 ? -12.994 -47.649 12.701 1.00 51.25 87 TYR A N 1
ATOM 646 C CA . TYR A 1 87 ? -11.900 -48.508 12.228 1.00 51.25 87 TYR A CA 1
ATOM 647 C C . TYR A 1 87 ? -10.646 -48.362 13.105 1.00 51.25 87 TYR A C 1
ATOM 649 O O . TYR A 1 87 ? -10.416 -47.302 13.694 1.00 51.25 87 TYR A O 1
ATOM 657 N N . SER A 1 88 ? -9.847 -49.424 13.223 1.00 58.47 88 SER A N 1
ATOM 658 C CA . SER A 1 88 ? -8.561 -49.419 13.937 1.00 58.47 88 SER A CA 1
ATOM 659 C C . SER A 1 88 ? -7.397 -48.948 13.051 1.00 58.47 88 SER A C 1
ATOM 661 O O . SER A 1 88 ? -7.504 -48.904 11.822 1.00 58.47 88 SER A O 1
ATOM 663 N N . GLU A 1 89 ? -6.257 -48.606 13.666 1.00 57.28 89 GLU A N 1
ATOM 664 C CA . GLU A 1 89 ? -5.042 -48.237 12.921 1.00 57.28 89 GLU A CA 1
ATOM 665 C C . GLU A 1 89 ? -4.554 -49.395 12.032 1.00 57.28 89 GLU A C 1
ATOM 667 O O . GLU A 1 89 ? -4.073 -49.170 10.924 1.00 57.28 89 GLU A O 1
ATOM 672 N N . GLU A 1 90 ? -4.724 -50.634 12.495 1.00 62.59 90 GLU A N 1
ATOM 673 C CA . GLU A 1 90 ? -4.351 -51.869 11.806 1.00 62.59 90 GLU A CA 1
ATOM 674 C C . GLU A 1 90 ? -5.288 -52.181 10.631 1.00 62.59 90 GLU A C 1
ATOM 676 O O . GLU A 1 90 ? -4.814 -52.557 9.559 1.00 62.59 90 GLU A O 1
ATOM 681 N N . GLU A 1 91 ? -6.600 -51.979 10.795 1.00 60.47 91 GLU A N 1
ATOM 682 C CA . GLU A 1 91 ? -7.580 -52.122 9.709 1.00 60.47 91 GLU A CA 1
ATOM 683 C C . GLU A 1 91 ? -7.291 -51.115 8.589 1.00 60.47 91 GLU A C 1
ATOM 685 O O . GLU A 1 91 ? -7.184 -51.492 7.419 1.00 60.47 91 GLU A O 1
ATOM 690 N N . MET A 1 92 ? -7.059 -49.849 8.948 1.00 62.19 92 MET A N 1
ATOM 691 C CA . MET A 1 92 ? -6.704 -48.793 7.996 1.00 62.19 92 MET A CA 1
ATOM 692 C C . MET A 1 92 ? -5.332 -49.001 7.350 1.00 62.19 92 MET A C 1
ATOM 694 O O . MET A 1 92 ? -5.155 -48.689 6.170 1.00 62.19 92 MET A O 1
ATOM 698 N N . ALA A 1 93 ? -4.370 -49.582 8.072 1.00 67.50 93 ALA A N 1
ATOM 699 C CA . ALA A 1 93 ? -3.064 -49.923 7.523 1.00 67.50 93 ALA A CA 1
ATOM 700 C C . ALA A 1 93 ? -3.149 -50.923 6.357 1.00 67.50 93 ALA A C 1
ATOM 702 O O . ALA A 1 93 ? -2.287 -50.894 5.480 1.00 67.50 93 ALA A O 1
ATOM 703 N N . THR A 1 94 ? -4.191 -51.762 6.278 1.00 67.88 94 THR A N 1
ATOM 704 C CA . THR A 1 94 ? -4.382 -52.671 5.130 1.00 67.88 94 THR A CA 1
ATOM 705 C C . THR A 1 94 ? -4.641 -51.946 3.805 1.00 67.88 94 THR A C 1
ATOM 707 O O . THR A 1 94 ? -4.342 -52.503 2.753 1.00 67.88 94 THR A O 1
ATOM 710 N N . LEU A 1 95 ? -5.133 -50.701 3.848 1.00 62.09 95 LEU A N 1
ATOM 711 C CA . LEU A 1 95 ? -5.494 -49.894 2.675 1.00 62.09 95 LEU A CA 1
ATOM 712 C C . LEU A 1 95 ? -4.357 -48.972 2.194 1.00 62.09 95 LEU A C 1
ATOM 714 O O . LEU A 1 95 ? -4.483 -48.306 1.169 1.00 62.09 95 LEU A O 1
ATOM 718 N N . VAL A 1 96 ? -3.240 -48.909 2.923 1.00 66.12 96 VAL A N 1
ATOM 719 C CA . VAL A 1 96 ? -2.135 -47.968 2.659 1.00 66.12 96 VAL A CA 1
ATOM 720 C C . VAL A 1 96 ? -1.523 -48.159 1.279 1.00 66.12 96 VAL A C 1
ATOM 722 O O . VAL A 1 96 ? -1.263 -47.177 0.591 1.00 66.12 96 VAL A O 1
ATOM 725 N N . ASP A 1 97 ? -1.323 -49.404 0.854 1.00 65.81 97 ASP A N 1
ATOM 726 C CA . ASP A 1 97 ? -0.707 -49.712 -0.442 1.00 65.81 97 ASP A CA 1
ATOM 727 C C . ASP A 1 97 ? -1.657 -49.513 -1.633 1.00 65.81 97 ASP A C 1
ATOM 729 O O . ASP A 1 97 ? -1.183 -49.318 -2.749 1.00 65.81 97 ASP A O 1
ATOM 733 N N . ASP A 1 98 ? -2.968 -49.435 -1.379 1.00 57.53 98 ASP A N 1
ATOM 734 C CA . ASP A 1 98 ? -3.988 -49.124 -2.388 1.00 57.53 98 ASP A CA 1
ATOM 735 C C . ASP A 1 98 ? -4.231 -47.603 -2.539 1.00 57.53 98 ASP A C 1
ATOM 737 O O . ASP A 1 98 ? -4.731 -47.158 -3.573 1.00 57.53 98 ASP A O 1
ATOM 741 N N . ILE A 1 99 ? -3.924 -46.800 -1.506 1.00 56.53 99 ILE A N 1
ATOM 742 C CA . ILE A 1 99 ? -4.306 -45.372 -1.418 1.00 56.53 99 ILE A CA 1
ATOM 743 C C . ILE A 1 99 ? -3.100 -44.421 -1.439 1.00 56.53 99 ILE A C 1
ATOM 745 O O . ILE A 1 99 ? -3.194 -43.328 -1.999 1.00 56.53 99 ILE A O 1
ATOM 749 N N . VAL A 1 100 ? -1.978 -44.798 -0.819 1.00 57.50 100 VAL A N 1
ATOM 750 C CA . VAL A 1 100 ? -0.798 -43.936 -0.653 1.00 57.50 100 VAL A CA 1
ATOM 751 C C . VAL A 1 100 ? 0.242 -44.288 -1.720 1.00 57.50 100 VAL A C 1
ATOM 753 O O . VAL A 1 100 ? 0.815 -45.381 -1.636 1.00 57.50 100 VAL A O 1
ATOM 756 N N . PRO A 1 101 ? 0.543 -43.392 -2.683 1.00 65.94 101 PRO A N 1
ATOM 757 C CA . PRO A 1 101 ? 1.538 -43.639 -3.726 1.00 65.94 101 PRO A CA 1
ATOM 758 C C . PRO A 1 101 ? 2.895 -44.089 -3.172 1.00 65.94 101 PRO A C 1
ATOM 760 O O . PRO A 1 101 ? 3.287 -43.711 -2.066 1.00 65.94 101 PRO A O 1
ATOM 763 N N . GLY A 1 102 ? 3.625 -44.903 -3.940 1.00 61.91 102 GLY A N 1
ATOM 764 C CA . GLY A 1 102 ? 4.933 -45.434 -3.531 1.00 61.91 102 GLY A CA 1
ATOM 765 C C . GLY A 1 102 ? 6.002 -44.354 -3.314 1.00 61.91 102 GLY A C 1
ATOM 766 O O . GLY A 1 102 ? 6.930 -44.559 -2.536 1.00 61.91 102 GLY A O 1
ATOM 767 N N . ASP A 1 103 ? 5.836 -43.202 -3.960 1.00 65.69 103 ASP A N 1
ATOM 768 C CA . ASP A 1 103 ? 6.665 -42.000 -3.876 1.00 65.69 103 ASP A CA 1
ATOM 769 C C . ASP A 1 103 ? 6.152 -40.955 -2.863 1.00 65.69 103 ASP A C 1
ATOM 771 O O . ASP A 1 103 ? 6.767 -39.896 -2.717 1.00 65.69 103 ASP A O 1
ATOM 775 N N . ASP A 1 104 ? 5.065 -41.228 -2.122 1.00 67.50 104 ASP A N 1
ATOM 776 C CA . ASP A 1 104 ? 4.585 -40.301 -1.093 1.00 67.50 104 ASP A CA 1
ATOM 777 C C . ASP A 1 104 ? 5.662 -40.084 -0.023 1.00 67.50 104 ASP A C 1
ATOM 779 O O . ASP A 1 104 ? 6.205 -41.024 0.568 1.00 67.50 104 ASP A O 1
ATOM 783 N N . LEU A 1 105 ? 5.905 -38.812 0.303 1.00 65.88 105 LEU A N 1
ATOM 784 C CA . LEU A 1 105 ? 6.840 -38.384 1.338 1.00 65.88 105 LEU A CA 1
ATOM 785 C C . LEU A 1 105 ? 6.631 -39.100 2.691 1.00 65.88 105 LEU A C 1
ATOM 787 O O . LEU A 1 105 ? 7.497 -39.035 3.557 1.00 65.88 105 LEU A O 1
ATOM 791 N N . ALA A 1 106 ? 5.453 -39.668 2.976 1.00 67.81 106 ALA A N 1
ATOM 792 C CA . ALA A 1 106 ? 5.142 -40.390 4.213 1.00 67.81 106 ALA A CA 1
ATOM 793 C C . ALA A 1 106 ? 5.897 -41.723 4.295 1.00 67.81 106 ALA A C 1
ATOM 795 O O . ALA A 1 106 ? 6.302 -42.116 5.390 1.00 67.81 106 ALA A O 1
ATOM 796 N N . ARG A 1 107 ? 6.144 -42.366 3.145 1.00 70.44 107 ARG A N 1
ATOM 797 C CA . ARG A 1 107 ? 6.878 -43.633 3.018 1.00 70.44 107 ARG A CA 1
ATOM 798 C C . ARG A 1 107 ? 8.398 -43.473 3.101 1.00 70.44 107 ARG A C 1
ATOM 800 O O . ARG A 1 107 ? 9.097 -44.462 3.293 1.00 70.44 107 ARG A O 1
ATOM 807 N N . ILE A 1 108 ? 8.933 -42.252 2.986 1.00 72.38 108 ILE A N 1
ATOM 808 C CA . ILE A 1 108 ? 10.386 -42.019 3.011 1.00 72.38 108 ILE A CA 1
ATOM 809 C C . ILE A 1 108 ? 10.998 -42.543 4.320 1.00 72.38 108 ILE A C 1
ATOM 811 O O . ILE A 1 108 ? 10.597 -42.157 5.424 1.00 72.38 108 ILE A O 1
ATOM 815 N N . GLY A 1 109 ? 11.991 -43.424 4.179 1.00 69.31 109 GLY A N 1
ATOM 816 C CA . GLY A 1 109 ? 12.702 -44.050 5.296 1.00 69.31 109 GLY A CA 1
ATOM 817 C C . GLY A 1 109 ? 11.907 -45.117 6.056 1.00 69.31 109 GLY A C 1
ATOM 818 O O . GLY A 1 109 ? 12.324 -45.490 7.149 1.00 69.31 109 GLY A O 1
ATOM 819 N N . LEU A 1 110 ? 10.778 -45.585 5.517 1.00 72.31 110 LEU A N 1
ATOM 820 C CA . LEU A 1 110 ? 10.001 -46.710 6.044 1.00 72.31 110 LEU A CA 1
ATOM 821 C C . LEU A 1 110 ? 10.120 -47.929 5.127 1.00 72.31 110 LEU A C 1
ATOM 823 O O . LEU A 1 110 ? 10.368 -47.799 3.927 1.00 72.31 110 LEU A O 1
ATOM 827 N N . ARG A 1 111 ? 9.923 -49.120 5.693 1.00 74.44 111 ARG A N 1
ATOM 828 C CA . ARG A 1 111 ? 9.816 -50.368 4.934 1.00 74.44 111 ARG A CA 1
ATOM 829 C C . ARG A 1 111 ? 8.369 -50.606 4.505 1.00 74.44 111 ARG A C 1
ATOM 831 O O . ARG A 1 111 ? 7.435 -50.007 5.035 1.00 74.44 111 ARG A O 1
ATOM 838 N N . THR A 1 112 ? 8.179 -51.496 3.538 1.00 70.19 112 THR A N 1
ATOM 839 C CA . THR A 1 112 ? 6.866 -51.873 2.978 1.00 70.19 112 THR A CA 1
ATOM 840 C C . THR A 1 112 ? 5.856 -52.348 4.024 1.00 70.19 112 THR A C 1
ATOM 842 O O . THR A 1 112 ? 4.656 -52.135 3.876 1.00 70.19 112 THR A O 1
ATOM 845 N N . GLU A 1 113 ? 6.343 -52.967 5.094 1.00 75.12 113 GLU A N 1
ATOM 846 C CA . GLU A 1 113 ? 5.570 -53.481 6.220 1.00 75.12 113 GLU A CA 1
ATOM 847 C C . GLU A 1 113 ? 5.147 -52.403 7.240 1.00 75.12 113 GLU A C 1
ATOM 849 O O . GLU A 1 113 ? 4.189 -52.617 7.983 1.00 75.12 113 GLU A O 1
ATOM 854 N N . ASP A 1 114 ? 5.769 -51.217 7.245 1.00 77.44 114 ASP A N 1
ATOM 855 C CA . ASP A 1 114 ? 5.541 -50.145 8.235 1.00 77.44 114 ASP A CA 1
ATOM 856 C C . ASP A 1 114 ? 4.254 -49.323 7.951 1.00 77.44 114 ASP A C 1
ATOM 858 O O . ASP A 1 114 ? 4.176 -48.114 8.191 1.00 77.44 114 ASP A O 1
ATOM 862 N N . ARG A 1 115 ? 3.209 -49.975 7.427 1.00 73.81 115 ARG A N 1
ATOM 863 C CA . ARG A 1 115 ? 1.967 -49.354 6.924 1.00 73.81 115 ARG A CA 1
ATOM 864 C C . ARG A 1 115 ? 1.251 -48.492 7.970 1.00 73.81 115 ARG A C 1
ATOM 866 O O . ARG A 1 115 ? 0.806 -47.392 7.656 1.00 73.81 115 ARG A O 1
ATOM 873 N N . VAL A 1 116 ? 1.198 -48.944 9.226 1.00 71.25 116 VAL A N 1
ATOM 874 C CA . VAL A 1 116 ? 0.614 -48.183 10.351 1.00 71.25 116 VAL A CA 1
ATOM 875 C C . VAL A 1 116 ? 1.335 -46.842 10.557 1.00 71.25 116 VAL A C 1
ATOM 877 O O . VAL A 1 116 ? 0.705 -45.823 10.835 1.00 71.25 116 VAL A O 1
ATOM 880 N N . GLU A 1 117 ? 2.655 -46.800 10.370 1.00 70.12 117 GLU A N 1
ATOM 881 C CA . GLU A 1 117 ? 3.442 -45.576 10.542 1.00 70.12 117 GLU A CA 1
ATOM 882 C C . GLU A 1 117 ? 3.256 -44.604 9.364 1.00 70.12 117 GLU A C 1
ATOM 884 O O . GLU A 1 117 ? 3.215 -43.389 9.566 1.00 70.12 117 GLU A O 1
ATOM 889 N N . VAL A 1 118 ? 3.029 -45.112 8.145 1.00 70.50 118 VAL A N 1
ATOM 890 C CA . VAL A 1 118 ? 2.604 -44.288 6.996 1.00 70.50 118 VAL A CA 1
ATOM 891 C C . VAL A 1 118 ? 1.275 -43.583 7.302 1.00 70.50 118 VAL A C 1
ATOM 893 O O . VAL A 1 118 ? 1.172 -42.369 7.114 1.00 70.50 118 VAL A O 1
ATOM 896 N N . VAL A 1 119 ? 0.288 -44.307 7.849 1.00 68.25 119 VAL A N 1
ATOM 897 C CA . VAL A 1 119 ? -1.003 -43.739 8.285 1.00 68.25 119 VAL A CA 1
ATOM 898 C C . VAL A 1 119 ? -0.799 -42.644 9.333 1.00 68.25 119 VAL A C 1
ATOM 900 O O . VAL A 1 119 ? -1.287 -41.525 9.159 1.00 68.25 119 VAL A O 1
ATOM 903 N N . ARG A 1 120 ? -0.021 -42.919 10.389 1.00 64.25 120 ARG A N 1
ATOM 904 C CA . ARG A 1 120 ? 0.277 -41.933 11.443 1.00 64.25 120 ARG A CA 1
ATOM 905 C C . ARG A 1 120 ? 0.949 -40.680 10.896 1.00 64.25 120 ARG A C 1
ATOM 907 O O . ARG A 1 120 ? 0.588 -39.583 11.310 1.00 64.25 120 ARG A O 1
ATOM 914 N N . ARG A 1 121 ? 1.874 -40.805 9.940 1.00 67.12 121 ARG A N 1
ATOM 915 C CA . ARG A 1 121 ? 2.535 -39.657 9.292 1.00 67.12 121 ARG A CA 1
ATOM 916 C C . ARG A 1 121 ? 1.574 -38.817 8.450 1.00 67.12 121 ARG A C 1
ATOM 918 O O . ARG A 1 121 ? 1.688 -37.592 8.464 1.00 67.12 121 ARG A O 1
ATOM 925 N N . ILE A 1 122 ? 0.624 -39.440 7.751 1.00 64.38 122 ILE A N 1
ATOM 926 C CA . ILE A 1 122 ? -0.416 -38.739 6.978 1.00 64.38 122 ILE A CA 1
ATOM 927 C C . ILE A 1 122 ? -1.354 -37.974 7.917 1.00 64.38 122 ILE A C 1
ATOM 929 O O . ILE A 1 122 ? -1.558 -36.772 7.732 1.00 64.38 122 ILE A O 1
ATOM 933 N N . ILE A 1 123 ? -1.829 -38.625 8.985 1.00 57.97 123 ILE A N 1
ATOM 934 C CA . ILE A 1 123 ? -2.623 -37.977 10.038 1.00 57.97 123 ILE A CA 1
ATOM 935 C C . ILE A 1 123 ? -1.828 -36.824 10.658 1.00 57.97 123 ILE A C 1
ATOM 937 O O . ILE A 1 123 ? -2.328 -35.707 10.716 1.00 57.97 123 ILE A O 1
ATOM 941 N N . HIS A 1 124 ? -0.569 -37.046 11.044 1.00 57.69 124 HIS A N 1
ATOM 942 C CA . HIS A 1 124 ? 0.284 -36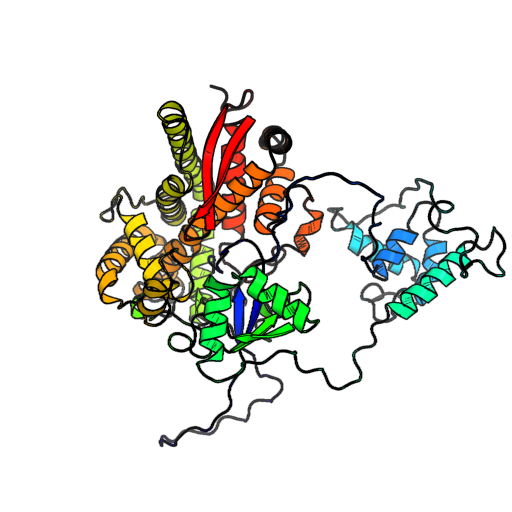.028 11.660 1.00 57.69 124 HIS A CA 1
ATOM 943 C C . HIS A 1 124 ? 0.518 -34.820 10.740 1.00 57.69 124 HIS A C 1
ATOM 945 O O . HIS A 1 124 ? 0.526 -33.693 11.221 1.00 57.69 124 HIS A O 1
ATOM 951 N N . ARG A 1 125 ? 0.650 -34.989 9.416 1.00 61.59 125 ARG A N 1
ATOM 952 C CA . ARG A 1 125 ? 0.707 -33.843 8.481 1.00 61.59 125 ARG A CA 1
ATOM 953 C C . ARG A 1 125 ? -0.555 -32.985 8.521 1.00 61.59 125 ARG A C 1
ATOM 955 O O . ARG A 1 125 ? -0.460 -31.768 8.397 1.00 61.59 125 ARG A O 1
ATOM 962 N N . ARG A 1 126 ? -1.718 -33.612 8.703 1.00 52.28 126 ARG A N 1
ATOM 963 C CA . ARG A 1 126 ? -3.024 -32.949 8.806 1.00 52.28 126 ARG A CA 1
ATOM 964 C C . ARG A 1 126 ? -3.299 -32.362 10.195 1.00 52.28 126 ARG A C 1
ATOM 966 O O . ARG A 1 126 ? -3.903 -31.298 10.277 1.00 52.28 126 ARG A O 1
ATOM 973 N N . THR A 1 127 ? -2.848 -33.006 11.272 1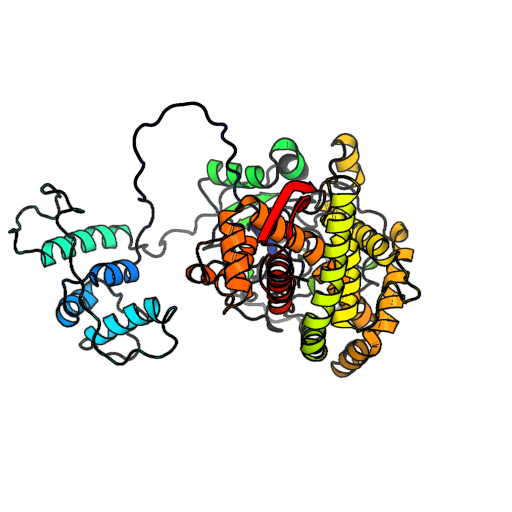.00 45.66 127 THR A N 1
ATOM 974 C CA . THR A 1 127 ? -3.191 -32.641 12.662 1.00 45.66 127 THR A CA 1
ATOM 975 C C . THR A 1 127 ? -2.087 -31.906 13.427 1.00 45.66 127 THR A C 1
ATOM 977 O O . THR A 1 127 ? -2.391 -31.229 14.410 1.00 45.66 127 THR A O 1
ATOM 980 N N . ALA A 1 128 ? -0.826 -31.930 12.980 1.00 46.97 128 ALA A N 1
ATOM 981 C CA . ALA A 1 128 ? 0.253 -31.145 13.599 1.00 46.97 128 ALA A CA 1
ATOM 982 C C . ALA A 1 128 ? 0.107 -29.632 13.364 1.00 46.97 128 ALA A C 1
ATOM 984 O O . ALA A 1 128 ? 0.616 -28.844 14.155 1.00 46.97 128 ALA A O 1
ATOM 985 N N . ALA A 1 129 ? -0.680 -29.211 12.366 1.00 40.12 129 ALA A N 1
ATOM 986 C CA . ALA A 1 129 ? -1.149 -27.826 12.256 1.00 40.12 129 ALA A CA 1
ATOM 987 C C . ALA A 1 129 ? -2.000 -27.381 13.471 1.00 40.12 129 ALA A C 1
ATOM 989 O O . ALA A 1 129 ? -2.155 -26.189 13.716 1.00 40.12 129 ALA A O 1
ATOM 990 N N . THR A 1 130 ? -2.524 -28.334 14.252 1.00 40.88 130 THR A N 1
ATOM 991 C CA . THR A 1 130 ? -3.313 -28.115 15.478 1.00 40.88 130 THR A CA 1
ATOM 992 C C . THR A 1 130 ? -2.654 -28.636 16.764 1.00 40.88 130 THR A C 1
ATOM 994 O O . THR A 1 130 ? -3.246 -28.499 17.832 1.00 40.88 130 THR A O 1
ATOM 997 N N . ALA A 1 131 ? -1.441 -29.204 16.715 1.00 35.94 131 ALA A N 1
ATOM 998 C CA . ALA A 1 131 ? -0.768 -29.777 17.887 1.00 35.94 131 ALA A CA 1
ATOM 999 C C . ALA A 1 131 ? 0.709 -29.355 17.976 1.00 35.94 131 ALA A C 1
ATOM 1001 O O . ALA A 1 131 ? 1.547 -29.764 17.181 1.00 35.94 131 ALA A O 1
ATOM 1002 N N . ILE A 1 132 ? 1.048 -28.576 19.010 1.00 34.22 132 ILE A N 1
ATOM 1003 C CA . ILE A 1 132 ? 2.365 -27.926 19.194 1.00 34.22 132 ILE A CA 1
ATOM 1004 C C . ILE A 1 132 ? 3.496 -28.923 19.577 1.00 34.22 132 ILE A C 1
ATOM 1006 O O . ILE A 1 132 ? 4.641 -28.525 19.791 1.00 34.22 132 ILE A O 1
ATOM 1010 N N . ARG A 1 133 ? 3.225 -30.236 19.665 1.00 34.34 133 ARG A N 1
ATOM 1011 C CA . ARG A 1 133 ? 4.228 -31.286 19.951 1.00 34.34 133 ARG A CA 1
ATOM 1012 C C . ARG A 1 133 ? 3.912 -32.599 19.214 1.00 34.34 133 ARG A C 1
ATOM 1014 O O . ARG A 1 133 ? 2.734 -32.869 18.989 1.00 34.34 133 ARG A O 1
ATOM 1021 N N . PRO A 1 134 ? 4.920 -33.450 18.920 1.00 35.34 134 PRO A N 1
ATOM 1022 C CA . PRO A 1 134 ? 4.697 -34.781 18.356 1.00 35.34 134 PRO A CA 1
ATOM 1023 C C . PRO A 1 134 ? 3.800 -35.633 19.261 1.00 35.34 134 PRO A C 1
ATOM 1025 O O . PRO A 1 134 ? 4.074 -35.780 20.456 1.00 35.34 134 PRO A O 1
ATOM 1028 N N . TRP A 1 135 ? 2.742 -36.199 18.686 1.00 37.97 135 TRP A N 1
ATOM 1029 C CA . TRP A 1 135 ? 1.765 -37.020 19.400 1.00 37.97 135 TRP A CA 1
ATOM 1030 C C . TRP A 1 135 ? 2.382 -38.358 19.849 1.00 37.97 135 TRP A C 1
ATOM 1032 O O . TRP A 1 135 ? 3.027 -39.046 19.061 1.00 37.97 135 TRP A O 1
ATOM 1042 N N . LYS A 1 136 ? 2.202 -38.727 21.126 1.00 36.16 136 LYS A N 1
ATOM 1043 C CA . LYS A 1 136 ? 2.758 -39.951 21.743 1.00 36.16 136 LYS A CA 1
ATOM 1044 C C . LYS A 1 136 ? 1.709 -40.720 22.561 1.00 36.16 136 LYS A C 1
ATOM 1046 O O . LYS A 1 136 ? 1.898 -40.969 23.748 1.00 36.16 136 LYS A O 1
ATOM 1051 N N . GLY A 1 137 ? 0.597 -41.085 21.929 1.00 40.06 137 GLY A N 1
ATOM 1052 C CA . GLY A 1 137 ? -0.440 -41.937 22.522 1.00 40.06 137 GLY A CA 1
ATOM 1053 C C . GLY A 1 137 ? -1.384 -42.526 21.465 1.00 40.06 137 GLY A C 1
ATOM 1054 O O . GLY A 1 137 ? -1.311 -42.123 20.305 1.00 40.06 137 GLY A O 1
ATOM 1055 N N . PRO A 1 138 ? -2.267 -43.469 21.828 1.00 39.09 138 PRO A N 1
ATOM 1056 C CA . PRO A 1 138 ? -3.321 -43.951 20.934 1.00 39.09 138 PRO A CA 1
ATOM 1057 C C . PRO A 1 138 ? -4.396 -42.872 20.695 1.00 39.09 138 PRO A C 1
ATOM 1059 O O . PRO A 1 138 ? -4.634 -42.020 21.554 1.00 39.09 138 PRO A O 1
ATOM 1062 N N . LEU A 1 139 ? -5.043 -42.898 19.526 1.00 40.97 139 LEU A N 1
ATOM 1063 C CA . LEU A 1 139 ? -6.079 -41.928 19.142 1.00 40.97 139 LEU A CA 1
ATOM 1064 C C . LEU A 1 139 ? -7.449 -42.211 19.823 1.00 40.97 139 LEU A C 1
ATOM 1066 O O . LEU A 1 139 ? -7.785 -43.379 20.043 1.00 40.97 139 LEU A O 1
ATOM 1070 N N . PRO A 1 140 ? -8.270 -41.187 20.156 1.00 33.41 140 PRO A N 1
ATOM 1071 C CA . PRO A 1 140 ? -9.588 -41.380 20.786 1.00 33.41 140 PRO A CA 1
ATOM 1072 C C . PRO A 1 140 ? -10.675 -41.942 19.841 1.00 33.41 140 PRO A C 1
ATOM 1074 O O . PRO A 1 140 ? -10.680 -41.641 18.651 1.00 33.41 140 PRO A O 1
ATOM 1077 N N . LYS A 1 141 ? -11.653 -42.693 20.381 1.00 37.06 141 LYS A N 1
ATOM 1078 C CA . LYS A 1 141 ? -12.796 -43.300 19.648 1.00 37.06 141 LYS A CA 1
ATOM 1079 C C . LYS A 1 141 ? -14.133 -42.604 19.992 1.00 37.06 141 LYS A C 1
ATOM 1081 O O . LYS A 1 141 ? -14.437 -42.522 21.178 1.00 37.06 141 LYS A O 1
ATOM 1086 N N . VAL A 1 142 ? -14.953 -42.157 19.018 1.00 30.83 142 VAL A N 1
ATOM 1087 C CA . VAL A 1 142 ? -16.227 -41.405 19.273 1.00 30.83 142 VAL A CA 1
ATOM 1088 C C . VAL A 1 142 ? -17.346 -41.568 18.195 1.00 30.83 142 VAL A C 1
ATOM 1090 O O . VAL A 1 142 ? -17.559 -40.665 17.399 1.00 30.83 142 VAL A O 1
ATOM 1093 N N . ALA A 1 143 ? -18.077 -42.689 18.109 1.00 30.86 143 ALA A N 1
ATOM 1094 C CA . ALA A 1 143 ? -19.041 -42.982 17.008 1.00 30.86 143 ALA A CA 1
ATOM 1095 C C . ALA A 1 143 ? -20.296 -42.049 16.935 1.00 30.86 143 ALA A C 1
ATOM 1097 O O . ALA A 1 143 ? -20.613 -41.421 17.936 1.00 30.86 143 ALA A O 1
ATOM 1098 N N . THR A 1 144 ? -21.068 -41.893 15.830 1.00 30.34 144 THR A N 1
ATOM 1099 C CA . THR A 1 144 ? -21.425 -42.792 14.687 1.00 30.34 144 THR A CA 1
ATOM 1100 C C . THR A 1 144 ? -21.909 -42.065 13.390 1.00 30.34 144 THR A C 1
ATOM 1102 O O . THR A 1 144 ? -22.695 -41.138 13.535 1.00 30.34 144 THR A O 1
ATOM 1105 N N . LEU A 1 145 ? -21.628 -42.557 12.152 1.00 32.31 145 LEU A N 1
ATOM 1106 C CA . LEU A 1 145 ? -22.413 -42.261 10.905 1.00 32.31 145 LEU A CA 1
ATOM 1107 C C . LEU A 1 145 ? -22.029 -43.179 9.702 1.00 32.31 145 LEU A C 1
ATOM 1109 O O . LEU A 1 145 ? -20.846 -43.266 9.400 1.00 32.31 145 LEU A O 1
ATOM 1113 N N . VAL A 1 146 ? -22.967 -43.887 9.034 1.00 37.41 146 VAL A N 1
ATOM 1114 C CA . VAL A 1 146 ? -22.736 -44.625 7.739 1.00 37.41 146 VAL A CA 1
ATOM 1115 C C . VAL A 1 146 ? -24.038 -44.814 6.939 1.00 37.41 146 VAL A C 1
ATOM 1117 O O . VAL A 1 146 ? -24.016 -44.755 5.711 1.00 37.41 146 VAL A O 1
ATOM 1120 N N . ASN A 1 147 ? -25.169 -45.055 7.610 1.00 37.25 147 ASN A N 1
ATOM 1121 C CA . ASN A 1 147 ? -26.449 -45.301 6.931 1.00 37.25 147 ASN A CA 1
ATOM 1122 C C . ASN A 1 147 ? -27.030 -44.031 6.280 1.00 37.25 147 ASN A C 1
ATOM 1124 O O . ASN A 1 147 ? -27.874 -44.140 5.401 1.00 37.25 147 ASN A O 1
ATOM 1128 N N . ASP A 1 148 ? -26.541 -42.859 6.684 1.00 37.84 148 ASP A N 1
ATOM 1129 C CA . ASP A 1 148 ? -27.124 -41.552 6.363 1.00 37.84 148 ASP A CA 1
ATOM 1130 C C . ASP A 1 148 ? -26.486 -40.882 5.127 1.00 37.84 148 ASP A C 1
ATOM 1132 O O . ASP A 1 148 ? -27.006 -39.891 4.629 1.00 37.84 148 ASP A O 1
ATOM 1136 N N . ILE A 1 149 ? -25.356 -41.410 4.626 1.00 37.97 149 ILE A N 1
ATOM 1137 C CA . ILE A 1 149 ? -24.585 -40.820 3.506 1.00 37.97 149 ILE A CA 1
ATOM 1138 C C . ILE A 1 149 ? -24.701 -41.638 2.209 1.00 37.97 149 ILE A C 1
ATOM 1140 O O . ILE A 1 149 ? -24.634 -41.074 1.119 1.00 37.97 149 ILE A O 1
ATOM 1144 N N . VAL A 1 150 ? -24.853 -42.964 2.298 1.00 43.41 150 VAL A N 1
ATOM 1145 C CA . VAL A 1 150 ? -24.880 -43.855 1.123 1.00 43.41 150 VAL A CA 1
ATOM 1146 C C . VAL A 1 150 ? -26.247 -44.542 1.045 1.00 43.41 150 VAL A C 1
ATOM 1148 O O . VAL A 1 150 ? -26.509 -45.420 1.879 1.00 43.41 150 VAL A O 1
ATOM 1151 N N . PRO A 1 151 ? -27.103 -44.191 0.061 1.00 47.94 151 PRO A N 1
ATOM 1152 C CA . PRO A 1 151 ? -28.390 -44.846 -0.173 1.00 47.94 151 PRO A CA 1
ATOM 1153 C C . PRO A 1 151 ? -28.266 -46.366 -0.313 1.00 47.94 151 PRO A C 1
ATOM 1155 O O . PRO A 1 151 ? -27.211 -46.889 -0.687 1.00 47.94 151 PRO A O 1
ATOM 1158 N N . GLY A 1 152 ? -29.345 -47.100 -0.018 1.00 51.34 152 GLY A N 1
ATOM 1159 C CA . GLY A 1 152 ? -29.384 -48.567 -0.145 1.00 51.34 152 GLY A CA 1
ATOM 1160 C C . GLY A 1 152 ? -28.939 -49.068 -1.525 1.00 51.34 152 GLY A C 1
ATOM 1161 O O . GLY A 1 152 ? -28.306 -50.116 -1.630 1.00 51.34 152 GLY A O 1
ATOM 1162 N N . ASP A 1 153 ? -29.179 -48.238 -2.537 1.00 55.09 153 ASP A N 1
ATOM 1163 C CA . ASP A 1 153 ? -29.199 -48.589 -3.953 1.00 55.09 153 ASP A CA 1
ATOM 1164 C C . ASP A 1 153 ? -27.877 -48.260 -4.681 1.00 55.09 153 ASP A C 1
ATOM 1166 O O . ASP A 1 153 ? -27.783 -48.396 -5.901 1.00 55.09 153 ASP A O 1
ATOM 1170 N N . ASP A 1 154 ? -26.842 -47.810 -3.954 1.00 56.88 154 ASP A N 1
ATOM 1171 C CA . ASP A 1 154 ? -25.556 -47.421 -4.548 1.00 56.88 154 ASP A CA 1
ATOM 1172 C C . ASP A 1 154 ? -24.893 -48.609 -5.285 1.00 56.88 154 ASP A C 1
ATOM 1174 O O . ASP A 1 154 ? -24.677 -49.670 -4.685 1.00 56.88 154 ASP A O 1
ATOM 1178 N N . PRO A 1 155 ? -24.480 -48.455 -6.560 1.00 58.41 155 PRO A N 1
ATOM 1179 C CA . PRO A 1 155 ? -23.861 -49.530 -7.329 1.00 58.41 155 PRO A CA 1
ATOM 1180 C C . PRO A 1 155 ? -22.521 -50.057 -6.775 1.00 58.41 155 PRO A C 1
ATOM 1182 O O . PRO A 1 155 ? -21.993 -51.028 -7.314 1.00 58.41 155 PRO A O 1
ATOM 1185 N N . ALA A 1 156 ? -21.934 -49.451 -5.738 1.00 55.22 156 ALA A N 1
ATOM 1186 C CA . ALA A 1 156 ? -20.821 -50.015 -4.971 1.00 55.22 156 ALA A CA 1
ATOM 1187 C C . ALA A 1 156 ? -21.250 -51.172 -4.041 1.00 55.22 156 ALA A C 1
ATOM 1189 O O . ALA A 1 156 ? -20.427 -52.042 -3.747 1.00 55.22 156 ALA A O 1
ATOM 1190 N N . ARG A 1 157 ? -22.526 -51.217 -3.619 1.00 50.84 157 ARG A N 1
ATOM 1191 C CA . ARG A 1 157 ? -23.114 -52.264 -2.756 1.00 50.84 157 ARG A CA 1
ATOM 1192 C C . ARG A 1 157 ? -23.579 -53.516 -3.509 1.00 50.84 157 ARG A C 1
ATOM 1194 O O . ARG A 1 157 ? -23.848 -54.535 -2.878 1.00 50.84 157 ARG A O 1
ATOM 1201 N N . ILE A 1 158 ? -23.661 -53.475 -4.842 1.00 59.38 158 ILE A N 1
ATOM 1202 C CA . ILE A 1 158 ? -24.156 -54.604 -5.644 1.00 59.38 158 ILE A CA 1
ATOM 1203 C C . ILE A 1 158 ? -23.284 -55.854 -5.420 1.00 59.38 158 ILE A C 1
ATOM 1205 O O . ILE A 1 158 ? -22.066 -55.842 -5.634 1.00 59.38 158 ILE A O 1
ATOM 1209 N N . GLY A 1 159 ? -23.940 -56.941 -5.003 1.00 52.28 159 GLY A N 1
ATOM 1210 C CA . GLY A 1 159 ? -23.327 -58.252 -4.767 1.00 52.28 159 GLY A CA 1
ATOM 1211 C C . GLY A 1 159 ? -22.629 -58.429 -3.412 1.00 52.28 159 GLY A C 1
ATOM 1212 O O . GLY A 1 159 ? -21.928 -59.422 -3.246 1.00 52.28 159 GLY A O 1
ATOM 1213 N N . LEU A 1 160 ? -22.799 -57.500 -2.465 1.00 53.41 160 LEU A N 1
ATOM 1214 C CA . LEU A 1 160 ? -22.171 -57.537 -1.138 1.00 53.41 160 LEU A CA 1
ATOM 1215 C C . LEU A 1 160 ? -23.211 -57.685 -0.017 1.00 53.41 160 LEU A C 1
ATOM 1217 O O . LEU A 1 160 ? -24.337 -57.198 -0.127 1.00 53.41 160 LEU A O 1
ATOM 1221 N N . ARG A 1 161 ? -22.838 -58.355 1.077 1.00 51.22 161 ARG A N 1
ATOM 1222 C CA . ARG A 1 161 ? -23.659 -58.483 2.291 1.00 51.22 161 ARG A CA 1
ATOM 1223 C C . ARG A 1 161 ? -23.567 -57.208 3.132 1.00 51.22 161 ARG A C 1
ATOM 1225 O O . ARG A 1 161 ? -22.604 -56.451 3.049 1.00 51.22 161 ARG A O 1
ATOM 1232 N N . THR A 1 162 ? -24.529 -57.006 4.033 1.00 46.84 162 THR A N 1
ATOM 1233 C CA . THR A 1 162 ? -24.606 -55.860 4.972 1.00 46.84 162 THR A CA 1
ATOM 1234 C C . THR A 1 162 ? -23.382 -55.717 5.900 1.00 46.84 162 THR A C 1
ATOM 1236 O O . THR A 1 162 ? -23.193 -54.684 6.558 1.00 46.84 162 THR A O 1
ATOM 1239 N N . GLU A 1 163 ? -22.571 -56.773 5.962 1.00 47.03 163 GLU A N 1
ATOM 1240 C CA . GLU A 1 163 ? -21.367 -56.951 6.771 1.00 47.03 163 GLU A CA 1
ATOM 1241 C C . GLU A 1 163 ? -20.077 -56.591 6.001 1.00 47.03 163 GLU A C 1
ATOM 1243 O O . GLU A 1 163 ? -19.100 -56.181 6.625 1.00 47.03 163 GLU A O 1
ATOM 1248 N N . ASP A 1 164 ? -20.089 -56.603 4.659 1.00 54.41 164 ASP A N 1
ATOM 1249 C CA . ASP A 1 164 ? -18.924 -56.381 3.774 1.00 54.41 164 ASP A CA 1
ATOM 1250 C C . ASP A 1 164 ? -18.543 -54.885 3.641 1.00 54.41 164 ASP A C 1
ATOM 1252 O O . ASP A 1 164 ? -18.209 -54.366 2.571 1.00 54.41 164 ASP A O 1
ATOM 1256 N N . ARG A 1 165 ? -18.621 -54.139 4.746 1.00 51.62 165 ARG A N 1
ATOM 1257 C CA . ARG A 1 165 ? -18.548 -52.667 4.774 1.00 51.62 165 ARG A CA 1
ATOM 1258 C C . ARG A 1 165 ? -17.194 -52.123 4.320 1.00 51.62 165 ARG A C 1
ATOM 1260 O O . ARG A 1 165 ? -17.153 -51.081 3.670 1.00 51.62 165 ARG A O 1
ATOM 1267 N N . VAL A 1 166 ? -16.112 -52.852 4.597 1.00 48.66 166 VAL A N 1
ATOM 1268 C CA . VAL A 1 166 ? -14.752 -52.514 4.141 1.00 48.66 166 VAL A CA 1
ATOM 1269 C C . VAL A 1 166 ? -14.635 -52.618 2.616 1.00 48.66 166 VAL A C 1
ATOM 1271 O O . VAL A 1 166 ? -13.998 -51.772 1.997 1.00 48.66 166 VAL A O 1
ATOM 1274 N N . GLU A 1 167 ? -15.299 -53.590 1.985 1.00 53.91 167 GLU A N 1
ATOM 1275 C CA . GLU A 1 167 ? -15.281 -53.765 0.526 1.00 53.91 167 GLU A CA 1
ATOM 1276 C C . GLU A 1 167 ? -16.142 -52.704 -0.185 1.00 53.91 167 GLU A C 1
ATOM 1278 O O . GLU A 1 167 ? -15.751 -52.190 -1.232 1.00 53.91 167 GLU A O 1
ATOM 1283 N N . VAL A 1 168 ? -17.261 -52.278 0.419 1.00 55.53 168 VAL A N 1
ATOM 1284 C CA . VAL A 1 168 ? -18.030 -51.111 -0.062 1.00 55.53 168 VAL A CA 1
ATOM 1285 C C . VAL A 1 168 ? -17.172 -49.840 -0.018 1.00 55.53 168 VAL A C 1
ATOM 1287 O O . VAL A 1 168 ? -17.111 -49.109 -1.008 1.00 55.53 168 VAL A O 1
ATOM 1290 N N . VAL A 1 169 ? -16.460 -49.595 1.091 1.00 50.91 169 VAL A N 1
ATOM 1291 C CA . VAL A 1 169 ? -15.523 -48.464 1.214 1.00 50.91 169 VAL A CA 1
ATOM 1292 C C . VAL A 1 169 ? -14.394 -48.577 0.185 1.00 50.91 169 VAL A C 1
ATOM 1294 O O . VAL A 1 169 ? -14.160 -47.614 -0.544 1.00 50.91 169 VAL A O 1
ATOM 1297 N N . ARG A 1 170 ? -13.766 -49.753 0.027 1.00 53.31 170 ARG A N 1
ATOM 1298 C CA . ARG A 1 170 ? -12.746 -50.005 -1.005 1.00 53.31 170 ARG A CA 1
ATOM 1299 C C . ARG A 1 170 ? -13.263 -49.660 -2.402 1.00 53.31 170 ARG A C 1
ATOM 1301 O O . ARG A 1 170 ? -12.562 -48.977 -3.139 1.00 53.31 170 ARG A O 1
ATOM 1308 N N . ARG A 1 171 ? -14.481 -50.069 -2.773 1.00 59.00 171 ARG A N 1
ATOM 1309 C CA . ARG A 1 171 ? -15.074 -49.788 -4.097 1.00 59.00 171 ARG A CA 1
ATOM 1310 C C . ARG A 1 171 ? -15.395 -48.311 -4.318 1.00 59.00 171 ARG A C 1
ATOM 1312 O O . ARG A 1 171 ? -15.178 -47.812 -5.423 1.00 59.00 171 ARG A O 1
ATOM 1319 N N . ILE A 1 172 ? -15.876 -47.605 -3.292 1.00 54.06 172 ILE A N 1
ATOM 1320 C CA . ILE A 1 172 ? -16.097 -46.149 -3.342 1.00 54.06 172 ILE A CA 1
ATOM 1321 C C . ILE A 1 172 ? -14.762 -45.419 -3.522 1.00 54.06 172 ILE A C 1
ATOM 1323 O O . ILE A 1 172 ? -14.653 -44.555 -4.392 1.00 54.06 172 ILE A O 1
ATOM 1327 N N . ILE A 1 173 ? -13.737 -45.811 -2.757 1.00 48.31 173 ILE A N 1
ATOM 1328 C CA . ILE A 1 173 ? -12.376 -45.287 -2.887 1.00 48.31 173 ILE A CA 1
ATOM 1329 C C . ILE A 1 173 ? -11.853 -45.567 -4.297 1.00 48.31 173 ILE A C 1
ATOM 1331 O O . ILE A 1 173 ? -11.533 -44.625 -5.005 1.00 48.31 173 ILE A O 1
ATOM 1335 N N . HIS A 1 174 ? -11.859 -46.814 -4.772 1.00 49.12 174 HIS A N 1
ATOM 1336 C CA . HIS A 1 174 ? -11.306 -47.168 -6.082 1.00 49.12 174 HIS A CA 1
ATOM 1337 C C . HIS A 1 174 ? -11.992 -46.419 -7.241 1.00 49.12 174 HIS A C 1
ATOM 1339 O O . HIS A 1 174 ? -11.308 -45.936 -8.141 1.00 49.12 174 HIS A O 1
ATOM 1345 N N . ARG A 1 175 ? -13.324 -46.229 -7.195 1.00 54.19 175 ARG A N 1
ATOM 1346 C CA . ARG A 1 175 ? -14.050 -45.392 -8.173 1.00 54.19 175 ARG A CA 1
ATOM 1347 C C . ARG A 1 175 ? -13.655 -43.914 -8.115 1.00 54.19 175 ARG A C 1
ATOM 1349 O O . ARG A 1 175 ? -13.563 -43.286 -9.165 1.00 54.19 175 ARG A O 1
ATOM 1356 N N . ARG A 1 176 ? -13.432 -43.353 -6.921 1.00 47.34 176 ARG A N 1
ATOM 1357 C CA . ARG A 1 176 ? -13.058 -41.939 -6.745 1.00 47.34 176 ARG A CA 1
ATOM 1358 C C . ARG A 1 176 ? -11.578 -41.698 -7.061 1.00 47.34 176 ARG A C 1
ATOM 1360 O O . ARG A 1 176 ? -11.275 -40.828 -7.865 1.00 47.34 176 ARG A O 1
ATOM 1367 N N . THR A 1 177 ? -10.659 -42.518 -6.555 1.00 41.12 177 THR A N 1
ATOM 1368 C CA . THR A 1 177 ? -9.218 -42.411 -6.842 1.00 41.12 177 THR A CA 1
ATOM 1369 C C . THR A 1 177 ? -8.910 -42.614 -8.329 1.00 41.12 177 THR A C 1
ATOM 1371 O O . THR A 1 177 ? -8.051 -41.918 -8.865 1.00 41.12 177 THR A O 1
ATOM 1374 N N . ALA A 1 178 ? -9.645 -43.486 -9.035 1.00 43.50 178 ALA A N 1
ATOM 1375 C CA . ALA A 1 178 ? -9.522 -43.629 -10.490 1.00 43.50 178 ALA A CA 1
ATOM 1376 C C . ALA A 1 178 ? -9.976 -42.379 -11.274 1.00 43.50 178 ALA A C 1
ATOM 1378 O O . ALA A 1 178 ? -9.476 -42.145 -12.372 1.00 43.50 178 ALA A O 1
ATOM 1379 N N . ALA A 1 179 ? -10.879 -41.562 -10.717 1.00 40.78 179 ALA A N 1
ATOM 1380 C CA . ALA A 1 179 ? -11.289 -40.285 -11.303 1.00 40.78 179 ALA A CA 1
ATOM 1381 C C . ALA A 1 179 ? -10.311 -39.138 -10.974 1.00 40.78 179 ALA A C 1
ATOM 1383 O O . ALA A 1 179 ? -10.115 -38.246 -11.797 1.00 40.78 179 ALA A O 1
ATOM 1384 N N . THR A 1 180 ? -9.666 -39.168 -9.801 1.00 38.75 180 THR A N 1
ATOM 1385 C CA . THR A 1 180 ? -8.776 -38.089 -9.315 1.00 38.75 180 THR A CA 1
ATOM 1386 C C . THR A 1 180 ? -7.284 -38.343 -9.573 1.00 38.75 180 THR A C 1
ATOM 1388 O O . THR A 1 180 ? -6.449 -37.484 -9.284 1.00 38.75 180 THR A O 1
ATOM 1391 N N . ALA A 1 181 ? -6.909 -39.490 -10.148 1.00 36.62 181 ALA A N 1
ATOM 1392 C CA . ALA A 1 181 ? -5.549 -39.755 -10.610 1.00 36.62 181 ALA A CA 1
ATOM 1393 C C . ALA A 1 181 ? -5.211 -38.892 -11.841 1.00 36.62 181 ALA A C 1
ATOM 1395 O O . ALA A 1 181 ? -5.238 -39.363 -12.981 1.00 36.62 181 ALA A O 1
ATOM 1396 N N . ILE A 1 182 ? -4.864 -37.620 -11.606 1.00 41.09 182 ILE A N 1
ATOM 1397 C CA . ILE A 1 182 ? -4.317 -36.716 -12.622 1.00 41.09 182 ILE A CA 1
ATOM 1398 C C . ILE A 1 182 ? -3.000 -37.318 -13.121 1.00 41.09 182 ILE A C 1
ATOM 1400 O O . ILE A 1 182 ? -1.930 -37.089 -12.555 1.00 41.09 182 ILE A O 1
ATOM 1404 N N . GLN A 1 183 ? -3.083 -38.091 -14.204 1.00 38.78 183 GLN A N 1
ATOM 1405 C CA . GLN A 1 183 ? -1.921 -38.475 -14.995 1.00 38.78 183 GLN A CA 1
ATOM 1406 C C . GLN A 1 183 ? -1.162 -37.185 -15.348 1.00 38.78 183 GLN A C 1
ATOM 1408 O O . GLN A 1 183 ? -1.796 -36.243 -15.837 1.00 38.78 183 GLN A O 1
ATOM 1413 N N . PRO A 1 184 ? 0.168 -37.108 -15.142 1.00 42.97 184 PRO A N 1
ATOM 1414 C CA . PRO A 1 184 ? 0.939 -35.975 -15.638 1.00 42.97 184 PRO A CA 1
ATOM 1415 C C . PRO A 1 184 ? 0.673 -35.851 -17.140 1.00 42.97 184 PRO A C 1
ATOM 1417 O O . PRO A 1 184 ? 0.778 -36.841 -17.863 1.00 42.97 184 PRO A O 1
ATOM 1420 N N . TRP A 1 185 ? 0.244 -34.666 -17.583 1.00 44.66 185 TRP A N 1
ATOM 1421 C CA . TRP A 1 185 ? -0.278 -34.439 -18.932 1.00 44.66 185 TRP A CA 1
ATOM 1422 C C . TRP A 1 185 ? 0.725 -34.916 -19.993 1.00 44.66 185 TRP A C 1
ATOM 1424 O O . TRP A 1 185 ? 1.774 -34.307 -20.189 1.00 44.66 185 TRP A O 1
ATOM 1434 N N . LYS A 1 186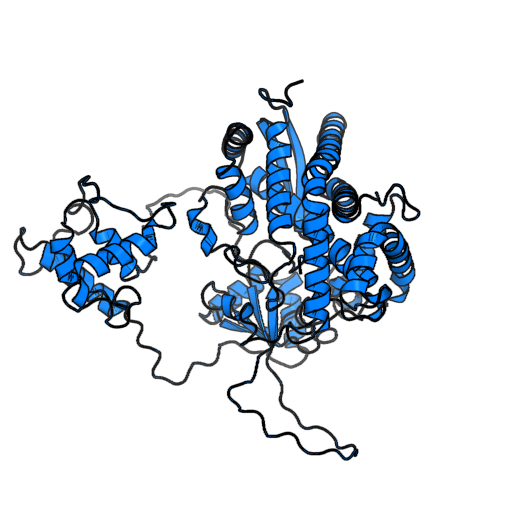 ? 0.397 -36.026 -20.670 1.00 48.97 186 LYS A N 1
ATOM 1435 C CA . LYS A 1 186 ? 1.281 -36.697 -21.646 1.00 48.97 186 LYS A CA 1
ATOM 1436 C C . LYS A 1 186 ? 1.198 -36.101 -23.057 1.00 48.97 186 LYS A C 1
ATOM 1438 O O . LYS A 1 186 ? 1.836 -36.611 -23.972 1.00 48.97 186 LYS A O 1
ATOM 1443 N N . GLY A 1 187 ? 0.389 -35.057 -23.246 1.00 61.16 187 GLY A N 1
ATOM 1444 C CA . GLY A 1 187 ? 0.290 -34.313 -24.500 1.00 61.16 187 GLY A CA 1
ATOM 1445 C C . GLY A 1 187 ? 1.236 -33.104 -24.548 1.00 61.16 187 GLY A C 1
ATOM 1446 O O . GLY A 1 187 ? 1.899 -32.782 -23.561 1.00 61.16 187 GLY A O 1
ATOM 1447 N N . PRO A 1 188 ? 1.265 -32.361 -25.667 1.00 59.22 188 PRO A N 1
ATOM 1448 C CA . PRO A 1 188 ? 1.901 -31.046 -25.716 1.00 59.22 188 PRO A CA 1
ATOM 1449 C C . PRO A 1 188 ? 1.208 -30.105 -24.726 1.00 59.22 188 PRO A C 1
ATOM 1451 O O . PRO A 1 188 ? -0.022 -30.053 -24.710 1.00 59.22 188 PRO A O 1
ATOM 1454 N N . LEU A 1 189 ? 1.958 -29.369 -23.899 1.00 62.38 189 LEU A N 1
ATOM 1455 C CA . LEU A 1 189 ? 1.368 -28.400 -22.965 1.00 62.38 189 LEU A CA 1
ATOM 1456 C C . LEU A 1 189 ? 0.487 -27.394 -23.737 1.00 62.38 189 LEU A C 1
ATOM 1458 O O . LEU A 1 189 ? 0.992 -26.744 -24.662 1.00 62.38 189 LEU A O 1
ATOM 1462 N N . PRO A 1 190 ? -0.809 -27.250 -23.399 1.00 68.75 190 PRO A N 1
ATOM 1463 C CA . PRO A 1 190 ? -1.677 -26.314 -24.095 1.00 68.75 190 PRO A CA 1
ATOM 1464 C C . PRO A 1 190 ? -1.182 -24.881 -23.875 1.00 68.75 190 PRO A C 1
ATOM 1466 O O . PRO A 1 190 ? -0.877 -24.467 -22.756 1.00 68.75 190 PRO A O 1
ATOM 1469 N N . LYS A 1 191 ? -1.106 -24.097 -24.955 1.00 82.19 191 LYS A N 1
ATOM 1470 C CA . LYS A 1 191 ? -0.824 -22.661 -24.851 1.00 82.19 191 LYS A CA 1
ATOM 1471 C C . LYS A 1 191 ? -1.987 -22.002 -24.110 1.00 82.19 191 LYS A C 1
ATOM 1473 O O . LYS A 1 191 ? -3.125 -22.190 -24.532 1.00 82.19 191 LYS A O 1
ATOM 1478 N N . ALA A 1 192 ? -1.698 -21.183 -23.094 1.00 86.12 192 ALA A N 1
ATOM 1479 C CA . ALA A 1 192 ? -2.705 -20.386 -22.382 1.00 86.12 192 ALA A CA 1
ATOM 1480 C C . ALA A 1 192 ? -3.683 -19.723 -23.381 1.00 86.12 192 ALA A C 1
ATOM 1482 O O . ALA A 1 192 ? -3.197 -19.158 -24.367 1.00 86.12 192 ALA A O 1
ATOM 1483 N N . PRO A 1 193 ? -5.014 -19.822 -23.224 1.00 92.06 193 PRO A N 1
ATOM 1484 C CA . PRO A 1 193 ? -5.969 -19.193 -24.141 1.00 92.06 193 PRO A CA 1
ATOM 1485 C C . PRO A 1 193 ? -5.923 -17.652 -24.080 1.00 92.06 193 PRO A C 1
ATOM 1487 O O . PRO A 1 193 ? -5.106 -17.067 -23.375 1.00 92.06 193 PRO A O 1
ATOM 1490 N N . GLY A 1 194 ? -6.748 -16.975 -24.885 1.00 91.88 194 GLY A N 1
ATOM 1491 C CA . GLY A 1 194 ? -6.749 -15.509 -25.011 1.00 91.88 194 GLY A CA 1
ATOM 1492 C C . GLY A 1 194 ? -5.845 -14.954 -26.123 1.00 91.88 194 GLY A C 1
ATOM 1493 O O . GLY A 1 194 ? -5.098 -15.684 -26.788 1.00 91.88 194 GLY A O 1
ATOM 1494 N N . SER A 1 195 ? -5.933 -13.645 -26.361 1.00 92.62 195 SER A N 1
ATOM 1495 C CA . SER A 1 195 ? -5.241 -12.927 -27.440 1.00 92.62 195 SER A CA 1
ATOM 1496 C C . SER A 1 195 ? -4.984 -11.473 -27.049 1.00 92.62 195 SER A C 1
ATOM 1498 O O . SER A 1 195 ? -5.792 -10.865 -26.359 1.00 92.62 195 SER A O 1
ATOM 1500 N N . TYR A 1 196 ? -3.891 -10.900 -27.557 1.00 94.06 196 TYR A N 1
ATOM 1501 C CA . TYR A 1 196 ? -3.558 -9.480 -27.389 1.00 94.06 196 TYR A CA 1
ATOM 1502 C C . TYR A 1 196 ? -4.270 -8.563 -28.396 1.00 94.06 196 TYR A C 1
ATOM 1504 O O . TYR A 1 196 ? -4.199 -7.343 -28.266 1.00 94.06 196 TYR A O 1
ATOM 1512 N N . GLY A 1 197 ? -4.947 -9.143 -29.395 1.00 94.50 197 GLY A N 1
ATOM 1513 C CA . GLY A 1 197 ? -5.677 -8.410 -30.426 1.00 94.50 197 GLY A CA 1
ATOM 1514 C C . GLY A 1 197 ? -4.780 -7.580 -31.352 1.00 94.50 197 GLY A C 1
ATOM 1515 O O . GLY A 1 197 ? -3.659 -7.978 -31.675 1.00 94.50 197 GLY A O 1
ATOM 1516 N N . LEU A 1 198 ? -5.299 -6.443 -31.819 1.00 94.44 198 LEU A N 1
ATOM 1517 C CA . LEU A 1 198 ? -4.576 -5.518 -32.692 1.00 94.44 198 LEU A CA 1
ATOM 1518 C C . LEU A 1 198 ? -3.654 -4.605 -31.862 1.00 94.44 198 LEU A C 1
ATOM 1520 O O . LEU A 1 198 ? -4.111 -4.053 -30.854 1.00 94.44 198 LEU A O 1
ATOM 1524 N N . PRO A 1 199 ? -2.391 -4.382 -32.284 1.00 89.38 199 PRO A N 1
ATOM 1525 C CA . PRO A 1 199 ? -1.482 -3.451 -31.617 1.00 89.38 199 PRO A CA 1
ATOM 1526 C C . PRO A 1 199 ? -2.113 -2.071 -31.402 1.00 89.38 199 PRO A C 1
ATOM 1528 O O . PRO A 1 199 ? -2.820 -1.566 -32.273 1.00 89.38 199 PRO A O 1
ATOM 1531 N N . PHE A 1 200 ? -1.830 -1.462 -30.247 1.00 90.19 200 PHE A N 1
ATOM 1532 C CA . PHE A 1 200 ? -2.425 -0.214 -29.741 1.00 90.19 200 PHE A CA 1
ATOM 1533 C C . PHE A 1 200 ? -3.940 -0.288 -29.489 1.00 90.19 200 PHE A C 1
ATOM 1535 O O . PHE A 1 200 ? -4.359 -0.121 -28.348 1.00 90.19 200 PHE A O 1
ATOM 1542 N N . VAL A 1 201 ? -4.753 -0.583 -30.507 1.00 95.25 201 VAL A N 1
ATOM 1543 C CA . VAL A 1 201 ? -6.226 -0.540 -30.445 1.00 95.25 201 VAL A CA 1
ATOM 1544 C C . VAL A 1 201 ? -6.782 -1.474 -29.371 1.00 95.25 201 VAL A C 1
ATOM 1546 O O . VAL A 1 201 ? -7.598 -1.051 -28.555 1.00 95.25 201 VAL A O 1
ATOM 1549 N N . SER A 1 202 ? -6.328 -2.731 -29.328 1.00 95.69 202 SER A N 1
ATOM 1550 C CA . SER A 1 202 ? -6.809 -3.682 -28.322 1.00 95.69 202 SER A CA 1
ATOM 1551 C C . SER A 1 202 ? -6.285 -3.365 -26.924 1.00 95.69 202 SER A C 1
ATOM 1553 O O . SER A 1 202 ? -7.042 -3.513 -25.978 1.00 95.69 202 SER A O 1
ATOM 1555 N N . ALA A 1 203 ? -5.064 -2.837 -26.785 1.00 94.94 203 ALA A N 1
ATOM 1556 C CA . ALA A 1 203 ? -4.540 -2.410 -25.485 1.00 94.94 203 ALA A CA 1
ATOM 1557 C C . ALA A 1 203 ? -5.304 -1.201 -24.909 1.00 94.94 203 ALA A C 1
ATOM 1559 O O . ALA A 1 203 ? -5.589 -1.184 -23.716 1.00 94.94 203 ALA A O 1
ATOM 1560 N N . ILE A 1 204 ? -5.685 -0.230 -25.751 1.00 96.06 204 ILE A N 1
ATOM 1561 C CA . ILE A 1 204 ? -6.549 0.892 -25.346 1.00 96.06 204 ILE A CA 1
ATOM 1562 C C . ILE A 1 204 ? -7.934 0.366 -24.962 1.00 96.06 204 ILE A C 1
ATOM 1564 O O . ILE A 1 204 ? -8.421 0.683 -23.885 1.00 96.06 204 ILE A O 1
ATOM 1568 N N . ARG A 1 205 ? -8.558 -0.484 -25.791 1.00 96.62 205 ARG A N 1
ATOM 1569 C CA . ARG A 1 205 ? -9.867 -1.069 -25.463 1.00 96.62 205 ARG A CA 1
ATOM 1570 C C . ARG A 1 205 ? -9.835 -1.861 -24.154 1.00 96.62 205 ARG A C 1
ATOM 1572 O O . ARG A 1 205 ? -10.728 -1.690 -23.339 1.00 96.62 205 ARG A O 1
ATOM 1579 N N . ASP A 1 206 ? -8.822 -2.697 -23.950 1.00 95.62 206 ASP A N 1
ATOM 1580 C CA . ASP A 1 206 ? -8.657 -3.465 -22.716 1.00 95.62 206 ASP A CA 1
ATOM 1581 C C . ASP A 1 206 ? -8.473 -2.545 -21.496 1.00 95.62 206 ASP A C 1
ATOM 1583 O O . ASP A 1 206 ? -9.068 -2.801 -20.456 1.00 95.62 206 ASP A O 1
ATOM 1587 N N . ARG A 1 207 ? -7.727 -1.438 -21.623 1.00 94.88 207 ARG A N 1
ATOM 1588 C CA . ARG A 1 207 ? -7.614 -0.412 -20.571 1.00 94.88 207 ARG A CA 1
ATOM 1589 C C . ARG A 1 207 ? -8.954 0.271 -20.268 1.00 94.88 207 ARG A C 1
ATOM 1591 O O . ARG A 1 207 ? -9.260 0.513 -19.105 1.00 94.88 207 ARG A O 1
ATOM 1598 N N . LEU A 1 208 ? -9.751 0.557 -21.297 1.00 96.19 208 LEU A N 1
ATOM 1599 C CA . LEU A 1 208 ? -11.075 1.164 -21.141 1.00 96.19 208 LEU A CA 1
ATOM 1600 C C . LEU A 1 208 ? -12.089 0.205 -20.501 1.00 96.19 208 LEU A C 1
ATOM 1602 O O . LEU A 1 208 ? -12.856 0.614 -19.632 1.00 96.19 208 LEU A O 1
ATOM 1606 N N . ASP A 1 209 ? -12.064 -1.072 -20.890 1.00 95.19 209 ASP A N 1
ATOM 1607 C CA . ASP A 1 209 ? -12.824 -2.132 -20.228 1.00 95.19 209 ASP A CA 1
ATOM 1608 C C . ASP A 1 209 ? -12.435 -2.209 -18.736 1.00 95.19 209 ASP A C 1
ATOM 1610 O O . ASP A 1 209 ? -13.313 -2.178 -17.874 1.00 95.19 209 ASP A O 1
ATOM 1614 N N . PHE A 1 210 ? -11.129 -2.240 -18.440 1.00 90.44 210 PHE A N 1
ATOM 1615 C CA . PHE A 1 210 ? -10.567 -2.358 -17.089 1.00 90.44 210 PHE A CA 1
ATOM 1616 C C . PHE A 1 210 ? -10.983 -1.212 -16.153 1.00 90.44 210 PHE A C 1
ATOM 1618 O O . PHE A 1 210 ? -11.427 -1.482 -15.042 1.00 90.44 210 PHE A O 1
ATOM 1625 N N . TYR A 1 211 ? -10.881 0.052 -16.585 1.00 87.56 211 TYR A N 1
ATOM 1626 C CA . TYR A 1 211 ? -11.192 1.199 -15.717 1.00 87.56 211 TYR A CA 1
ATOM 1627 C C . TYR A 1 211 ? -12.647 1.679 -15.763 1.00 87.56 211 TYR A C 1
ATOM 1629 O O . TYR A 1 211 ? -13.124 2.195 -14.755 1.00 87.56 211 TYR A O 1
ATOM 1637 N N . TYR A 1 212 ? -13.350 1.546 -16.896 1.00 90.31 212 TYR A N 1
ATOM 1638 C CA . TYR A 1 212 ? -14.602 2.288 -17.121 1.00 90.31 212 TYR A CA 1
ATOM 1639 C C . TYR A 1 212 ? -15.800 1.438 -17.545 1.00 90.31 212 TYR A C 1
ATOM 1641 O O . TYR A 1 212 ? -16.902 1.692 -17.069 1.00 90.31 212 TYR A O 1
ATOM 1649 N N . PHE A 1 213 ? -15.637 0.474 -18.460 1.00 94.44 213 PHE A N 1
ATOM 1650 C CA . PHE A 1 213 ? -16.796 -0.226 -19.046 1.00 94.44 213 PHE A CA 1
ATOM 1651 C C . PHE A 1 213 ? -17.170 -1.536 -18.344 1.00 94.44 213 PHE A C 1
ATOM 1653 O O . PHE A 1 213 ? -18.333 -1.926 -18.377 1.00 94.44 213 PHE A O 1
ATOM 1660 N N . GLN A 1 214 ? -16.201 -2.231 -17.745 1.00 91.12 214 GLN A N 1
ATOM 1661 C CA . GLN A 1 214 ? -16.423 -3.454 -16.960 1.00 91.12 214 GLN A CA 1
ATOM 1662 C C . GLN A 1 214 ? -16.035 -3.232 -15.497 1.00 91.12 214 GLN A C 1
ATOM 1664 O O . GLN A 1 214 ? -16.698 -3.752 -14.601 1.00 91.12 214 GLN A O 1
ATOM 1669 N N . GLY A 1 215 ? -14.984 -2.443 -15.262 1.00 83.31 215 GLY A N 1
ATOM 1670 C CA . GLY A 1 215 ? -14.328 -2.383 -13.966 1.00 83.31 215 GLY A CA 1
ATOM 1671 C C . GLY A 1 215 ? -13.384 -3.570 -13.778 1.00 83.31 215 GLY A C 1
ATOM 1672 O O . GLY A 1 215 ? -13.469 -4.595 -14.461 1.00 83.31 215 GLY A O 1
ATOM 1673 N N . GLU A 1 216 ? -12.460 -3.413 -12.840 1.00 79.06 216 GLU A N 1
ATOM 1674 C CA . GLU A 1 216 ? -11.277 -4.260 -12.737 1.00 79.06 216 GLU A CA 1
ATOM 1675 C C . GLU A 1 216 ? -11.606 -5.749 -12.490 1.00 79.06 216 GLU A C 1
ATOM 1677 O O . GLU A 1 216 ? -10.989 -6.602 -13.114 1.00 79.06 216 GLU A O 1
ATOM 1682 N N . ALA A 1 217 ? -12.604 -6.092 -11.660 1.00 76.44 217 ALA A N 1
ATOM 1683 C CA . ALA A 1 217 ? -12.960 -7.492 -11.364 1.00 76.44 217 ALA A CA 1
ATOM 1684 C C . ALA A 1 217 ? -13.584 -8.195 -12.578 1.00 76.44 217 ALA A C 1
ATOM 1686 O O . ALA A 1 217 ? -13.037 -9.174 -13.100 1.00 76.44 217 ALA A O 1
ATOM 1687 N N . LYS A 1 218 ? -14.672 -7.612 -13.100 1.00 83.94 218 LYS A N 1
ATOM 1688 C CA . LYS A 1 218 ? -15.413 -8.122 -14.263 1.00 83.94 218 LYS A CA 1
ATOM 1689 C C . LYS A 1 218 ? -14.541 -8.190 -15.516 1.00 83.94 218 LYS A C 1
ATOM 1691 O O . LYS A 1 218 ? -14.770 -9.044 -16.375 1.00 83.94 218 LYS A O 1
ATOM 1696 N N . TYR A 1 219 ? -13.501 -7.355 -15.611 1.00 87.31 219 TYR A N 1
ATOM 1697 C CA . TYR A 1 219 ? -12.480 -7.458 -16.652 1.00 87.31 219 TYR A CA 1
ATOM 1698 C C . TYR A 1 219 ? -11.807 -8.840 -16.675 1.00 87.31 219 TYR A C 1
ATOM 1700 O O . TYR A 1 219 ? -11.632 -9.409 -17.756 1.00 87.31 219 TYR A O 1
ATOM 1708 N N . PHE A 1 220 ? -11.466 -9.409 -15.516 1.00 85.06 220 PHE A N 1
ATOM 1709 C CA . PHE A 1 220 ? -10.861 -10.740 -15.423 1.00 85.06 220 PHE A CA 1
ATOM 1710 C C . PHE A 1 220 ? -11.892 -11.860 -15.465 1.00 85.06 220 PHE A C 1
ATOM 1712 O O . PHE A 1 220 ? -11.714 -12.794 -16.245 1.00 85.06 220 PHE A O 1
ATOM 1719 N N . GLU A 1 221 ? -12.967 -11.754 -14.682 1.00 83.62 221 GLU A N 1
ATOM 1720 C CA . GLU A 1 221 ? -14.018 -12.777 -14.561 1.00 83.62 221 GLU A CA 1
ATOM 1721 C C . GLU A 1 221 ? -14.595 -13.135 -15.942 1.00 83.62 221 GLU A C 1
ATOM 1723 O O . GLU A 1 221 ? -14.492 -14.281 -16.383 1.00 83.62 221 GLU A O 1
ATOM 1728 N N . SER A 1 222 ? -15.021 -12.130 -16.718 1.00 87.12 222 SER A N 1
ATOM 1729 C CA . SER A 1 222 ? -15.543 -12.327 -18.082 1.00 87.12 222 SER A CA 1
ATOM 1730 C C . SER A 1 222 ? -14.535 -12.962 -19.053 1.00 87.12 222 SER A C 1
ATOM 1732 O O . SER A 1 222 ? -14.917 -13.621 -20.024 1.00 87.12 222 SER A O 1
ATOM 1734 N N . ARG A 1 223 ? -13.226 -12.785 -18.818 1.00 91.94 223 ARG A N 1
ATOM 1735 C CA . ARG A 1 223 ? -12.155 -13.387 -19.630 1.00 91.94 223 ARG A CA 1
ATOM 1736 C C . ARG A 1 223 ? -11.849 -14.821 -19.184 1.00 91.94 223 ARG A C 1
ATOM 1738 O O . ARG A 1 223 ? -11.500 -15.627 -20.047 1.00 91.94 223 ARG A O 1
ATOM 1745 N N . VAL A 1 224 ? -12.029 -15.152 -17.902 1.00 86.81 224 VAL A N 1
ATOM 1746 C CA . VAL A 1 224 ? -11.977 -16.530 -17.378 1.00 86.81 224 VAL A CA 1
ATOM 1747 C C . VAL A 1 224 ? -13.138 -17.345 -17.933 1.00 86.81 224 VAL A C 1
ATOM 1749 O O . VAL A 1 224 ? -12.897 -18.388 -18.540 1.00 86.81 224 VAL A O 1
ATOM 1752 N N . GLU A 1 225 ? -14.368 -16.841 -17.815 1.00 90.44 225 GLU A N 1
ATOM 1753 C CA . GLU A 1 225 ? -15.589 -17.477 -18.329 1.00 90.44 225 GLU A CA 1
ATOM 1754 C C . GLU A 1 225 ? -15.493 -17.753 -19.834 1.00 90.44 225 GLU A C 1
ATOM 1756 O O . GLU A 1 225 ? -15.600 -18.896 -20.281 1.00 90.44 225 GLU A O 1
ATOM 1761 N N . LYS A 1 226 ? -15.186 -16.715 -20.623 1.00 93.81 226 LYS A N 1
ATOM 1762 C CA . LYS A 1 226 ? -15.062 -16.788 -22.088 1.00 93.81 226 LYS A CA 1
ATOM 1763 C C . LYS A 1 226 ? -14.037 -17.813 -22.582 1.00 93.81 226 LYS A C 1
ATOM 1765 O O . LYS A 1 226 ? -14.131 -18.276 -23.721 1.00 93.81 226 LYS A O 1
ATOM 1770 N N . HIS A 1 227 ? -13.021 -18.118 -21.779 1.00 90.44 227 HIS A N 1
ATOM 1771 C CA . HIS A 1 227 ? -11.919 -18.998 -22.163 1.00 90.44 227 HIS A CA 1
ATOM 1772 C C . HIS A 1 227 ? -11.852 -20.308 -21.370 1.00 90.44 227 HIS A C 1
ATOM 1774 O O . HIS A 1 227 ? -10.979 -21.125 -21.669 1.00 90.44 227 HIS A O 1
ATOM 1780 N N . GLY A 1 228 ? -12.740 -20.520 -20.392 1.00 87.75 228 GLY A N 1
ATOM 1781 C CA . GLY A 1 228 ? -12.732 -21.688 -19.508 1.00 87.75 228 GLY A CA 1
ATOM 1782 C C . GLY A 1 228 ? -11.398 -21.885 -18.780 1.00 87.75 228 GLY A C 1
ATOM 1783 O O . GLY A 1 228 ? -10.948 -23.019 -18.622 1.00 87.75 228 GLY A O 1
ATOM 1784 N N . SER A 1 229 ? -10.698 -20.799 -18.431 1.00 86.75 229 SER A N 1
ATOM 1785 C CA . SER A 1 229 ? -9.321 -20.877 -17.934 1.00 86.75 229 SER A CA 1
ATOM 1786 C C . SER A 1 229 ? -8.936 -19.713 -17.030 1.00 86.75 229 SER A C 1
ATOM 1788 O O . SER A 1 229 ? -9.144 -18.553 -17.365 1.00 86.75 229 SER A O 1
ATOM 1790 N N . THR A 1 230 ? -8.270 -20.029 -15.923 1.00 83.69 230 THR A N 1
ATOM 1791 C CA . THR A 1 230 ? -7.650 -19.070 -14.997 1.00 83.69 230 THR A CA 1
ATOM 1792 C C . THR A 1 230 ? -6.242 -18.638 -15.429 1.00 83.69 230 THR A C 1
ATOM 1794 O O . THR A 1 230 ? -5.597 -17.856 -14.734 1.00 83.69 230 THR A O 1
ATOM 1797 N N . VAL A 1 231 ? -5.742 -19.118 -16.578 1.00 87.50 231 VAL A N 1
ATOM 1798 C CA . VAL A 1 231 ? -4.434 -18.734 -17.134 1.00 87.50 231 VAL A CA 1
ATOM 1799 C C . VAL A 1 231 ? -4.613 -18.180 -18.549 1.00 87.50 231 VAL A C 1
ATOM 1801 O O . VAL A 1 231 ? -4.916 -18.924 -19.479 1.00 87.50 231 VAL A O 1
ATOM 1804 N N . LEU A 1 232 ? -4.428 -16.868 -18.734 1.00 89.75 232 LEU A N 1
ATOM 1805 C CA . LEU A 1 232 ? -4.951 -16.137 -19.904 1.00 89.75 232 LEU A CA 1
ATOM 1806 C C . LEU A 1 232 ? -3.945 -15.163 -20.525 1.00 89.75 232 LEU A C 1
ATOM 1808 O O . LEU A 1 232 ? -3.326 -14.375 -19.822 1.00 89.75 232 LEU A O 1
ATOM 1812 N N . ARG A 1 233 ? -3.842 -15.113 -21.856 1.00 93.56 233 ARG A N 1
ATOM 1813 C CA . ARG A 1 233 ? -3.172 -14.017 -22.577 1.00 93.56 233 ARG A CA 1
ATOM 1814 C C . ARG A 1 233 ? -4.101 -12.814 -22.713 1.00 93.56 233 ARG A C 1
ATOM 1816 O O . ARG A 1 233 ? -5.090 -12.902 -23.441 1.00 93.56 233 ARG A O 1
ATOM 1823 N N . ILE A 1 234 ? -3.744 -11.699 -22.080 1.00 92.19 234 ILE A N 1
ATOM 1824 C CA . ILE A 1 234 ? -4.514 -10.443 -22.091 1.00 92.19 234 ILE A CA 1
ATOM 1825 C C . ILE A 1 234 ? -3.583 -9.218 -22.155 1.00 92.19 234 ILE A C 1
ATOM 1827 O O . ILE A 1 234 ? -2.379 -9.338 -21.910 1.00 92.19 234 ILE A O 1
ATOM 1831 N N . ASN A 1 235 ? -4.117 -8.040 -22.475 1.00 93.31 235 ASN A N 1
ATOM 1832 C CA . ASN A 1 235 ? -3.428 -6.776 -22.195 1.00 93.31 235 ASN A CA 1
ATOM 1833 C C . ASN A 1 235 ? -3.784 -6.296 -20.777 1.00 93.31 235 ASN A C 1
ATOM 1835 O O . ASN A 1 235 ? -4.791 -6.716 -20.223 1.00 93.31 235 ASN A O 1
ATOM 1839 N N . VAL A 1 236 ? -2.983 -5.402 -20.201 1.00 88.56 236 VAL A N 1
ATOM 1840 C CA . VAL A 1 236 ? -3.317 -4.678 -18.961 1.00 88.56 236 VAL A CA 1
ATOM 1841 C C . VAL A 1 236 ? -2.837 -3.220 -19.028 1.00 88.56 236 VAL A C 1
ATOM 1843 O O . VAL A 1 236 ? -1.942 -2.905 -19.827 1.00 88.56 236 VAL A O 1
ATOM 1846 N N . PRO A 1 237 ? -3.377 -2.323 -18.182 1.00 89.94 237 PRO A N 1
ATOM 1847 C CA . PRO A 1 237 ? -2.856 -0.967 -18.017 1.00 89.94 237 PRO A CA 1
ATOM 1848 C C . PRO A 1 237 ? -1.345 -0.895 -17.680 1.00 89.94 237 PRO A C 1
ATOM 1850 O O . PRO A 1 237 ? -0.737 -1.875 -17.226 1.00 89.94 237 PRO A O 1
ATOM 1853 N N . PRO A 1 238 ? -0.690 0.263 -17.906 1.00 91.25 238 PRO A N 1
ATOM 1854 C CA . PRO A 1 238 ? -1.225 1.500 -18.480 1.00 91.25 238 PRO A CA 1
ATOM 1855 C C . PRO A 1 238 ? -0.962 1.636 -19.990 1.00 91.25 238 PRO A C 1
ATOM 1857 O O . PRO A 1 238 ? -0.827 2.743 -20.516 1.00 91.25 238 PRO A O 1
ATOM 1860 N N . GLY A 1 239 ? -0.798 0.520 -20.708 1.00 87.12 239 GLY A N 1
ATOM 1861 C CA . GLY A 1 239 ? -0.443 0.569 -22.126 1.00 87.12 239 GLY A CA 1
ATOM 1862 C C . GLY A 1 239 ? -1.496 1.270 -22.997 1.00 87.12 239 GLY A C 1
ATOM 1863 O O . GLY A 1 239 ? -2.651 1.381 -22.592 1.00 87.12 239 GLY A O 1
ATOM 1864 N N . PRO A 1 240 ? -1.113 1.731 -24.202 1.00 86.56 240 PRO A N 1
ATOM 1865 C CA . PRO A 1 240 ? 0.157 1.425 -24.858 1.00 86.56 240 PRO A CA 1
ATOM 1866 C C . PRO A 1 240 ? 1.316 2.360 -24.480 1.00 86.56 240 PRO A C 1
ATOM 1868 O O . PRO A 1 240 ? 2.407 1.862 -24.246 1.00 86.56 240 PRO A O 1
ATOM 1871 N N . PHE A 1 241 ? 1.113 3.679 -24.393 1.00 90.12 241 PHE A N 1
ATOM 1872 C CA . PHE A 1 241 ? 2.224 4.649 -24.418 1.00 90.12 241 PHE A CA 1
ATOM 1873 C C . PHE A 1 241 ? 3.083 4.710 -23.148 1.00 90.12 241 PHE A C 1
ATOM 1875 O O . PHE A 1 241 ? 4.257 5.062 -23.231 1.00 90.12 241 PHE A O 1
ATOM 1882 N N . MET A 1 242 ? 2.524 4.368 -21.984 1.00 90.19 242 MET A N 1
ATOM 1883 C CA . MET A 1 242 ? 3.263 4.371 -20.712 1.00 90.19 242 MET A CA 1
ATOM 1884 C C . MET A 1 242 ? 3.793 2.991 -20.311 1.00 90.19 242 MET A C 1
ATOM 1886 O O . MET A 1 242 ? 4.705 2.894 -19.493 1.00 90.19 242 MET A O 1
ATOM 1890 N N . ALA A 1 243 ? 3.262 1.915 -20.893 1.00 88.69 243 ALA A N 1
ATOM 1891 C CA . ALA A 1 243 ? 3.784 0.571 -20.684 1.00 88.69 243 ALA A CA 1
ATOM 1892 C C . ALA A 1 243 ? 4.976 0.306 -21.612 1.00 88.69 243 ALA A C 1
ATOM 1894 O O . ALA A 1 243 ? 4.952 0.679 -22.781 1.00 88.69 243 ALA A O 1
ATOM 1895 N N . ARG A 1 244 ? 5.981 -0.444 -21.141 1.00 84.81 244 ARG A N 1
ATOM 1896 C CA . ARG A 1 244 ? 6.991 -1.017 -22.053 1.00 84.81 244 ARG A CA 1
ATOM 1897 C C . ARG A 1 244 ? 6.365 -2.082 -22.957 1.00 84.81 244 ARG A C 1
ATOM 1899 O O . ARG A 1 244 ? 6.716 -2.189 -24.126 1.00 84.81 244 ARG A O 1
ATOM 1906 N N . ASP A 1 245 ? 5.475 -2.888 -22.380 1.00 89.88 245 ASP A N 1
ATOM 1907 C CA . ASP A 1 245 ? 4.667 -3.883 -23.084 1.00 89.88 245 ASP A CA 1
ATOM 1908 C C . ASP A 1 245 ? 3.441 -4.253 -22.220 1.00 89.88 245 ASP A C 1
ATOM 1910 O O . ASP A 1 245 ? 3.633 -4.858 -21.152 1.00 89.88 245 ASP A O 1
ATOM 1914 N N . PRO A 1 246 ? 2.204 -3.902 -22.635 1.00 91.06 246 PRO A N 1
ATOM 1915 C CA . PRO A 1 246 ? 0.987 -4.218 -21.884 1.00 91.06 246 PRO A CA 1
ATOM 1916 C C . PRO A 1 246 ? 0.623 -5.705 -21.904 1.00 91.06 246 PRO A C 1
ATOM 1918 O O . PRO A 1 246 ? -0.241 -6.126 -21.140 1.00 91.06 246 PRO A O 1
ATOM 1921 N N . ARG A 1 247 ? 1.250 -6.508 -22.770 1.00 93.31 247 ARG A N 1
ATOM 1922 C CA . ARG A 1 247 ? 0.919 -7.923 -22.950 1.00 93.31 247 ARG A CA 1
ATOM 1923 C C . ARG A 1 247 ? 1.399 -8.751 -21.762 1.00 93.31 247 ARG A C 1
ATOM 1925 O O . ARG A 1 247 ? 2.532 -8.608 -21.294 1.00 93.31 247 ARG A O 1
ATOM 1932 N N . VAL A 1 248 ? 0.531 -9.636 -21.286 1.00 88.88 248 VAL A N 1
ATOM 1933 C CA . VAL A 1 248 ? 0.772 -10.508 -20.130 1.00 88.88 248 VAL A CA 1
ATOM 1934 C C . VAL A 1 248 ? 0.135 -11.887 -20.305 1.00 88.88 248 VAL A C 1
ATOM 1936 O O . VAL A 1 248 ? -0.744 -12.093 -21.141 1.00 88.88 248 VAL A O 1
ATOM 1939 N N . VAL A 1 249 ? 0.584 -12.847 -19.503 1.00 89.50 249 VAL A N 1
ATOM 1940 C CA . VAL A 1 249 ? -0.125 -14.087 -19.184 1.00 89.50 249 VAL A CA 1
ATOM 1941 C C . VAL A 1 249 ? -0.629 -13.957 -17.751 1.00 89.50 249 VAL A C 1
ATOM 1943 O O . VAL A 1 249 ? 0.177 -14.010 -16.826 1.00 89.50 249 VAL A O 1
ATOM 1946 N N . ALA A 1 250 ? -1.927 -13.739 -17.570 1.00 86.69 250 ALA A N 1
ATOM 1947 C CA . ALA A 1 250 ? -2.588 -13.738 -16.273 1.00 86.69 250 ALA A CA 1
ATOM 1948 C C . ALA A 1 250 ? -2.536 -15.127 -15.629 1.00 86.69 250 ALA A C 1
ATOM 1950 O O . ALA A 1 250 ? -2.629 -16.132 -16.335 1.00 86.69 250 ALA A O 1
ATOM 1951 N N . VAL A 1 251 ? -2.415 -15.164 -14.305 1.00 82.25 251 VAL A N 1
ATOM 1952 C CA . VAL A 1 251 ? -2.572 -16.343 -13.449 1.00 82.25 251 VAL A CA 1
ATOM 1953 C C . VAL A 1 251 ? -3.535 -15.966 -12.319 1.00 82.25 251 VAL A C 1
ATOM 1955 O O . VAL A 1 251 ? -3.237 -15.100 -11.497 1.00 82.25 251 VAL A O 1
ATOM 1958 N N . LEU A 1 252 ? -4.731 -16.554 -12.361 1.00 78.69 252 LEU A N 1
ATOM 1959 C CA . LEU A 1 252 ? -5.934 -16.123 -11.632 1.00 78.69 252 LEU A CA 1
ATOM 1960 C C . LEU A 1 252 ? -6.453 -17.203 -10.667 1.00 78.69 252 LEU A C 1
ATOM 1962 O O . LEU A 1 252 ? -7.617 -17.196 -10.286 1.00 78.69 252 LEU A O 1
ATOM 1966 N N . ASP A 1 253 ? -5.607 -18.165 -10.294 1.00 76.00 253 ASP A N 1
ATOM 1967 C CA . ASP A 1 253 ? -5.956 -19.223 -9.345 1.00 76.00 253 ASP A CA 1
ATOM 1968 C C . ASP A 1 253 ? -4.827 -19.500 -8.345 1.00 76.00 253 ASP A C 1
ATOM 1970 O O . ASP A 1 253 ? -3.643 -19.283 -8.613 1.00 76.00 253 ASP A O 1
ATOM 1974 N N . ALA A 1 254 ? -5.197 -20.037 -7.182 1.00 74.06 254 ALA A N 1
ATOM 1975 C CA . ALA A 1 254 ? -4.282 -20.285 -6.068 1.00 74.06 254 ALA A CA 1
ATOM 1976 C C . ALA A 1 254 ? -3.207 -21.363 -6.334 1.00 74.06 254 ALA A C 1
ATOM 1978 O O . ALA A 1 254 ? -2.293 -21.512 -5.517 1.00 74.06 254 ALA A O 1
ATOM 1979 N N . LYS A 1 255 ? -3.295 -22.121 -7.438 1.00 78.12 255 LYS A N 1
ATOM 1980 C CA . LYS A 1 255 ? -2.299 -23.123 -7.851 1.00 78.12 255 LYS A CA 1
ATOM 1981 C C . LYS A 1 255 ? -1.281 -22.529 -8.827 1.00 78.12 255 LYS A C 1
ATOM 1983 O O . LYS A 1 255 ? -0.104 -22.875 -8.737 1.00 78.12 255 LYS A O 1
ATOM 1988 N N . SER A 1 256 ? -1.702 -21.639 -9.724 1.00 77.75 256 SER A N 1
ATOM 1989 C CA . SER A 1 256 ? -0.830 -20.964 -10.692 1.00 77.75 256 SER A CA 1
ATOM 1990 C C . SER A 1 256 ? -0.152 -19.713 -10.118 1.00 77.75 256 SER A C 1
ATOM 1992 O O . SER A 1 256 ? 1.050 -19.539 -10.320 1.00 77.75 256 SER A O 1
ATOM 1994 N N . PHE A 1 257 ? -0.859 -18.888 -9.334 1.00 79.12 257 PHE A N 1
ATOM 1995 C CA . PHE A 1 257 ? -0.348 -17.632 -8.757 1.00 79.12 257 PHE A CA 1
ATOM 1996 C C . PHE A 1 257 ? 1.002 -17.753 -8.010 1.00 79.12 257 PHE A C 1
ATOM 1998 O O . PHE A 1 257 ? 1.867 -16.898 -8.226 1.00 79.12 257 PHE A O 1
ATOM 2005 N N . PRO A 1 258 ? 1.272 -18.801 -7.196 1.00 81.88 258 PRO A N 1
ATOM 2006 C CA . PRO A 1 258 ? 2.529 -18.914 -6.449 1.00 81.88 258 PRO A CA 1
ATOM 2007 C C . PRO A 1 258 ? 3.798 -19.009 -7.310 1.00 81.88 258 PRO A C 1
ATOM 2009 O O . PRO A 1 258 ? 4.889 -18.781 -6.788 1.00 81.88 258 PRO A O 1
ATOM 2012 N N . VAL A 1 259 ? 3.687 -19.272 -8.623 1.00 84.19 259 VAL A N 1
ATOM 2013 C CA . VAL A 1 259 ? 4.827 -19.197 -9.561 1.00 84.19 259 VAL A CA 1
ATOM 2014 C C . VAL A 1 259 ? 5.512 -17.826 -9.528 1.00 84.19 259 VAL A C 1
ATOM 2016 O O . VAL A 1 259 ? 6.697 -17.708 -9.814 1.00 84.19 259 VAL A O 1
ATOM 2019 N N . LEU A 1 260 ? 4.779 -16.783 -9.134 1.00 82.62 260 LEU A N 1
ATOM 2020 C CA . LEU A 1 260 ? 5.269 -15.413 -9.075 1.00 82.62 260 LEU A CA 1
ATOM 2021 C C . LEU A 1 260 ? 6.122 -15.111 -7.843 1.00 82.62 260 LEU A C 1
ATOM 2023 O O . LEU A 1 260 ? 6.686 -14.020 -7.776 1.00 82.62 260 LEU A O 1
ATOM 2027 N N . PHE A 1 261 ? 6.210 -16.017 -6.872 1.00 85.38 261 PHE A N 1
ATOM 2028 C CA . PHE A 1 261 ? 7.116 -15.881 -5.727 1.00 85.38 261 PHE A CA 1
ATOM 2029 C C . PHE A 1 261 ? 8.477 -16.533 -5.994 1.00 85.38 261 PHE A C 1
ATOM 2031 O O . PHE A 1 261 ? 9.473 -16.154 -5.382 1.00 85.38 261 PHE A O 1
ATOM 2038 N N . ASP A 1 262 ? 8.510 -17.487 -6.925 1.00 87.19 262 ASP A N 1
ATOM 2039 C CA . ASP A 1 262 ? 9.682 -18.268 -7.296 1.00 87.19 262 ASP A CA 1
ATOM 2040 C C . ASP A 1 262 ? 10.627 -17.443 -8.180 1.00 87.19 262 ASP A C 1
ATOM 2042 O O . ASP A 1 262 ? 10.503 -17.389 -9.405 1.00 87.19 262 ASP A O 1
ATOM 2046 N N . VAL A 1 263 ? 11.581 -16.772 -7.538 1.00 88.38 263 VAL A N 1
ATOM 2047 C CA . VAL A 1 263 ? 12.550 -15.892 -8.206 1.00 88.38 263 VAL A CA 1
ATOM 2048 C C . VAL A 1 263 ? 13.509 -16.636 -9.139 1.00 88.38 263 VAL A C 1
ATOM 2050 O O . VAL A 1 263 ? 14.128 -15.995 -9.987 1.00 88.38 263 VAL A O 1
ATOM 2053 N N . ASP A 1 264 ? 13.612 -17.966 -9.040 1.00 90.25 264 ASP A N 1
ATOM 2054 C CA . ASP A 1 264 ? 14.378 -18.781 -9.986 1.00 90.25 264 ASP A CA 1
ATOM 2055 C C . ASP A 1 264 ? 13.618 -19.032 -11.291 1.00 90.25 264 ASP A C 1
ATOM 2057 O O . ASP A 1 264 ? 14.245 -19.230 -12.332 1.00 90.25 264 ASP A O 1
ATOM 2061 N N . LYS A 1 265 ? 12.283 -18.928 -11.266 1.00 87.31 265 LYS A N 1
ATOM 2062 C CA . LYS A 1 265 ? 11.427 -18.922 -12.463 1.00 87.31 265 LYS A CA 1
ATOM 2063 C C . LYS A 1 265 ? 11.157 -17.519 -13.003 1.00 87.31 265 LYS A C 1
ATOM 2065 O O . LYS A 1 265 ? 11.067 -17.355 -14.223 1.00 87.31 265 LYS A O 1
ATOM 2070 N N . VAL A 1 266 ? 11.011 -16.513 -12.134 1.00 87.62 266 VAL A N 1
ATOM 2071 C CA . VAL A 1 266 ? 10.587 -15.164 -12.542 1.00 87.62 266 VAL A CA 1
ATOM 2072 C C . VAL A 1 266 ? 11.558 -14.045 -12.159 1.00 87.62 266 VAL A C 1
ATOM 2074 O O . VAL A 1 266 ? 11.879 -13.851 -10.990 1.00 87.62 266 VAL A O 1
ATOM 2077 N N . GLU A 1 267 ? 11.965 -13.236 -13.145 1.00 90.81 267 GLU A N 1
ATOM 2078 C CA . GLU A 1 267 ? 12.668 -11.970 -12.881 1.00 90.81 267 GLU A CA 1
ATOM 2079 C C . GLU A 1 267 ? 11.688 -10.966 -12.242 1.00 90.81 267 GLU A C 1
ATOM 2081 O O . GLU A 1 267 ? 10.498 -10.928 -12.578 1.00 90.81 267 GLU A O 1
ATOM 2086 N N . LYS A 1 268 ? 12.184 -10.137 -11.320 1.00 92.56 268 LYS A N 1
ATOM 2087 C CA . LYS A 1 268 ? 11.430 -9.124 -10.563 1.00 92.56 268 LYS A CA 1
ATOM 2088 C C . LYS A 1 268 ? 11.985 -7.706 -10.719 1.00 92.56 268 LYS A C 1
ATOM 2090 O O . LYS A 1 268 ? 11.785 -6.843 -9.858 1.00 92.56 268 LYS A O 1
ATOM 2095 N N . LYS A 1 269 ? 12.642 -7.455 -11.849 1.00 94.69 269 LYS A N 1
ATOM 2096 C CA . LYS A 1 269 ? 13.262 -6.183 -12.221 1.00 94.69 269 LYS A CA 1
ATOM 2097 C C . LYS A 1 269 ? 12.254 -5.199 -12.815 1.00 94.69 269 LYS A C 1
ATOM 2099 O O . LYS A 1 269 ? 11.524 -5.530 -13.743 1.00 94.69 269 LYS A O 1
ATOM 2104 N N . ASN A 1 270 ? 12.240 -3.963 -12.317 1.00 94.81 270 ASN A N 1
ATOM 2105 C CA . ASN A 1 270 ? 11.506 -2.820 -12.889 1.00 94.81 270 ASN A CA 1
ATOM 2106 C C . ASN A 1 270 ? 9.988 -3.023 -13.108 1.00 94.81 270 ASN A C 1
ATOM 2108 O O . ASN A 1 270 ? 9.389 -2.322 -13.915 1.00 94.81 270 ASN A O 1
ATOM 2112 N N . LEU A 1 271 ? 9.359 -3.955 -12.384 1.00 88.75 271 LEU A N 1
ATOM 2113 C CA . LEU A 1 271 ? 7.964 -4.373 -12.609 1.00 88.75 271 LEU A CA 1
ATOM 2114 C C . LEU A 1 271 ? 7.048 -4.248 -11.380 1.00 88.75 271 LEU A C 1
ATOM 2116 O O . LEU A 1 271 ? 5.954 -4.806 -11.342 1.00 88.75 271 LEU A O 1
ATOM 2120 N N . PHE A 1 272 ? 7.503 -3.525 -10.356 1.00 89.19 272 PHE A N 1
ATOM 2121 C CA . PHE A 1 272 ? 6.763 -3.304 -9.109 1.00 89.19 272 PHE A CA 1
ATOM 2122 C C . PHE A 1 272 ? 5.410 -2.606 -9.334 1.00 89.19 272 PHE A C 1
ATOM 2124 O O . PHE A 1 272 ? 4.436 -2.929 -8.668 1.00 89.19 272 PHE A O 1
ATOM 2131 N N . THR A 1 273 ? 5.353 -1.722 -10.330 1.00 86.12 273 THR A N 1
ATOM 2132 C CA . THR A 1 273 ? 4.165 -1.027 -10.857 1.00 86.12 273 THR A CA 1
ATOM 2133 C C . THR A 1 273 ? 3.644 -1.679 -12.151 1.00 86.12 273 THR A C 1
ATOM 2135 O O . THR A 1 273 ? 3.116 -1.020 -13.045 1.00 86.12 273 THR A O 1
ATOM 2138 N N . GLY A 1 274 ? 3.829 -2.996 -12.293 1.00 86.50 274 GLY A N 1
ATOM 2139 C CA . GLY A 1 274 ? 3.282 -3.781 -13.395 1.00 86.50 274 GLY A CA 1
ATOM 2140 C C . GLY A 1 274 ? 4.075 -3.679 -14.701 1.00 86.50 274 GLY A C 1
ATOM 2141 O O . GLY A 1 274 ? 5.184 -4.204 -14.822 1.00 86.50 274 GLY A O 1
ATOM 2142 N N . THR A 1 275 ? 3.453 -3.103 -15.732 1.00 87.75 275 THR A N 1
ATOM 2143 C CA . THR A 1 275 ? 3.988 -3.054 -17.111 1.00 87.75 275 THR A CA 1
ATOM 2144 C C . THR A 1 275 ? 4.753 -1.761 -17.428 1.00 87.75 275 THR A C 1
ATOM 2146 O O . THR A 1 275 ? 5.372 -1.626 -18.489 1.00 87.75 275 THR A O 1
ATOM 2149 N N . TYR A 1 276 ? 4.738 -0.845 -16.462 1.00 88.69 276 TYR A N 1
ATOM 2150 C CA . TYR A 1 276 ? 5.332 0.483 -16.443 1.00 88.69 276 TYR A CA 1
ATOM 2151 C C . TYR A 1 276 ? 6.259 0.603 -15.226 1.00 88.69 276 TYR A C 1
ATOM 2153 O O . TYR A 1 276 ? 6.018 -0.022 -14.191 1.00 88.69 276 TYR A O 1
ATOM 2161 N N . MET A 1 277 ? 7.297 1.432 -15.342 1.00 93.56 277 MET A N 1
ATOM 2162 C CA . MET A 1 277 ? 8.122 1.882 -14.224 1.00 93.56 277 MET A CA 1
ATOM 2163 C C . MET A 1 277 ? 8.181 3.417 -14.233 1.00 93.56 277 MET A C 1
ATOM 2165 O O . MET A 1 277 ? 8.588 3.981 -15.253 1.00 93.56 277 MET A O 1
ATOM 2169 N N . PRO A 1 278 ? 7.850 4.089 -13.117 1.00 94.38 278 PRO A N 1
ATOM 2170 C CA . PRO A 1 278 ? 8.036 5.523 -12.960 1.00 94.38 278 PRO A CA 1
ATOM 2171 C C . PRO A 1 278 ? 9.458 6.002 -13.235 1.00 94.38 278 PRO A C 1
ATOM 2173 O O . PRO A 1 278 ? 10.442 5.315 -12.950 1.00 94.38 278 PRO A O 1
ATOM 2176 N N . SER A 1 279 ? 9.563 7.224 -13.763 1.00 96.56 279 SER A N 1
ATOM 2177 C CA . SER A 1 279 ? 10.852 7.875 -13.996 1.00 96.56 279 SER A CA 1
ATOM 2178 C C . SER A 1 279 ? 11.657 7.944 -12.700 1.00 96.56 279 SER A C 1
ATOM 2180 O O . SER A 1 279 ? 11.163 8.439 -11.687 1.00 96.56 279 SER A O 1
ATOM 2182 N N . THR A 1 280 ? 12.931 7.549 -12.744 1.00 98.19 280 THR A N 1
ATOM 2183 C CA . THR A 1 280 ? 13.816 7.630 -11.572 1.00 98.19 280 THR A CA 1
ATOM 2184 C C . THR A 1 280 ? 14.045 9.066 -11.093 1.00 98.19 280 THR A C 1
ATOM 2186 O O . THR A 1 280 ? 14.462 9.271 -9.959 1.00 98.19 280 THR A O 1
ATOM 2189 N N . SER A 1 281 ? 13.703 10.085 -11.889 1.00 97.62 281 SER A N 1
ATOM 2190 C CA . SER A 1 281 ? 13.662 11.485 -11.436 1.00 97.62 281 SER A CA 1
ATOM 2191 C C . SER A 1 281 ? 12.654 11.741 -10.299 1.00 97.62 281 SER A C 1
ATOM 2193 O O . SER A 1 281 ? 12.834 12.686 -9.534 1.00 97.62 281 SER A O 1
ATOM 2195 N N . LEU A 1 282 ? 11.648 10.872 -10.122 1.00 98.19 282 LEU A N 1
ATOM 2196 C CA . LEU A 1 282 ? 10.740 10.860 -8.966 1.00 98.19 282 LEU A CA 1
ATOM 2197 C C . LEU A 1 282 ? 11.361 10.188 -7.723 1.00 98.19 282 LEU A C 1
ATOM 2199 O O . LEU A 1 282 ? 10.743 10.177 -6.660 1.00 98.19 282 LEU A O 1
ATOM 2203 N N . THR A 1 283 ? 12.559 9.611 -7.845 1.00 98.19 283 THR A N 1
ATOM 2204 C CA . THR A 1 283 ? 13.281 8.867 -6.798 1.00 98.19 283 THR A CA 1
ATOM 2205 C C . THR A 1 283 ? 14.768 9.247 -6.725 1.00 98.19 283 THR A C 1
ATOM 2207 O O . THR A 1 283 ? 15.625 8.400 -6.478 1.00 98.19 283 THR A O 1
ATOM 2210 N N . GLY A 1 284 ? 15.096 10.521 -6.973 1.00 97.38 284 GLY A N 1
ATOM 2211 C CA . GLY A 1 284 ? 16.468 11.050 -6.854 1.00 97.38 284 GLY A CA 1
ATOM 2212 C C . GLY A 1 284 ? 17.448 10.615 -7.951 1.00 97.38 284 GLY A C 1
ATOM 2213 O O . GLY A 1 284 ? 18.642 10.844 -7.836 1.00 97.38 284 GLY A O 1
ATOM 2214 N N . GLY A 1 285 ? 16.963 9.973 -9.013 1.00 97.81 285 GLY A N 1
ATOM 2215 C CA . GLY A 1 285 ? 17.774 9.314 -10.041 1.00 97.81 285 GLY A CA 1
ATOM 2216 C C . GLY A 1 285 ? 17.974 7.813 -9.798 1.00 97.81 285 GLY A C 1
ATOM 2217 O O . GLY A 1 285 ? 18.356 7.098 -10.725 1.00 97.81 285 GLY A O 1
ATOM 2218 N N . PHE A 1 286 ? 17.632 7.301 -8.611 1.00 98.25 286 PHE A N 1
ATOM 2219 C CA . PHE A 1 286 ? 17.895 5.918 -8.209 1.00 98.25 286 PHE A CA 1
ATOM 2220 C C . PHE A 1 286 ? 16.754 4.951 -8.540 1.00 98.25 286 PHE A C 1
ATOM 2222 O O . PHE A 1 286 ? 15.569 5.271 -8.412 1.00 98.25 286 PHE A O 1
ATOM 2229 N N . ARG A 1 287 ? 17.114 3.708 -8.883 1.00 98.06 287 ARG A N 1
ATOM 2230 C CA . ARG A 1 287 ? 16.189 2.565 -8.909 1.00 98.06 287 ARG A CA 1
ATOM 2231 C C . ARG A 1 287 ? 16.039 2.013 -7.491 1.00 98.06 287 ARG A C 1
ATOM 2233 O O . ARG A 1 287 ? 16.819 1.175 -7.056 1.00 98.06 287 ARG A O 1
ATOM 2240 N N . VAL A 1 288 ? 15.035 2.500 -6.768 1.00 97.88 288 VAL A N 1
ATOM 2241 C CA . VAL A 1 288 ? 14.751 2.072 -5.388 1.00 97.88 288 VAL A CA 1
ATOM 2242 C C . VAL A 1 288 ? 14.408 0.581 -5.291 1.00 97.88 288 VAL A C 1
ATOM 2244 O O . VAL A 1 288 ? 13.877 -0.018 -6.227 1.00 97.88 288 VAL A O 1
ATOM 2247 N N . CYS A 1 289 ? 14.669 -0.020 -4.130 1.00 98.00 289 CYS A N 1
ATOM 2248 C CA . CYS A 1 289 ? 14.751 -1.471 -3.941 1.00 98.00 289 CYS A CA 1
ATOM 2249 C C . CYS A 1 289 ? 13.478 -2.275 -4.287 1.00 98.00 289 CYS A C 1
ATOM 2251 O O . CYS A 1 289 ? 13.549 -3.454 -4.650 1.00 98.00 289 CYS A O 1
ATOM 2253 N N . SER A 1 290 ? 12.298 -1.649 -4.299 1.00 95.62 290 SER A N 1
ATOM 2254 C CA . SER A 1 290 ? 11.102 -2.301 -4.845 1.00 95.62 290 SER A CA 1
ATOM 2255 C C . SER A 1 290 ? 11.238 -2.686 -6.329 1.00 95.62 290 SER A C 1
ATOM 2257 O O . SER A 1 290 ? 10.721 -3.738 -6.698 1.00 95.62 290 SER A O 1
ATOM 2259 N N . TYR A 1 291 ? 11.999 -1.940 -7.138 1.00 96.31 291 TYR A N 1
ATOM 2260 C CA . TYR A 1 291 ? 12.260 -2.210 -8.564 1.00 96.31 291 TYR A CA 1
ATOM 2261 C C . TYR A 1 291 ? 13.531 -3.037 -8.839 1.00 96.31 291 TYR A C 1
ATOM 2263 O O . TYR A 1 291 ? 13.806 -3.345 -10.001 1.00 96.31 291 TYR A O 1
ATOM 2271 N N . LEU A 1 292 ? 14.313 -3.378 -7.810 1.00 97.56 292 LEU A N 1
ATOM 2272 C CA . LEU A 1 292 ? 15.535 -4.177 -7.953 1.00 97.56 292 LEU A CA 1
ATOM 2273 C C . LEU A 1 292 ? 15.229 -5.676 -7.890 1.00 97.56 292 LEU A C 1
ATOM 2275 O O . LEU A 1 292 ? 14.500 -6.110 -7.001 1.00 97.56 292 LEU A O 1
ATOM 2279 N N . ASP A 1 293 ? 15.781 -6.470 -8.797 1.00 96.56 293 ASP A N 1
ATOM 2280 C CA . ASP A 1 293 ? 15.714 -7.934 -8.709 1.00 96.56 293 ASP A CA 1
ATOM 2281 C C . ASP A 1 293 ? 16.637 -8.465 -7.585 1.00 96.56 293 ASP A C 1
ATOM 2283 O O . ASP A 1 293 ? 17.646 -7.814 -7.304 1.00 96.56 293 ASP A O 1
ATOM 2287 N N . PRO A 1 294 ? 16.359 -9.614 -6.928 1.00 95.50 294 PRO A N 1
ATOM 2288 C CA . PRO A 1 294 ? 17.252 -10.155 -5.898 1.00 95.50 294 PRO A CA 1
ATOM 2289 C C . PRO A 1 294 ? 18.664 -10.504 -6.388 1.00 95.50 294 PRO A C 1
ATOM 2291 O O . PRO A 1 294 ? 19.587 -10.531 -5.579 1.00 95.50 294 PRO A O 1
ATOM 2294 N N . SER A 1 295 ? 18.859 -10.700 -7.698 1.00 96.56 295 SER A N 1
ATOM 2295 C CA . SER A 1 295 ? 20.191 -10.836 -8.306 1.00 96.56 295 SER A CA 1
ATOM 2296 C C . SER A 1 295 ? 21.028 -9.544 -8.292 1.00 96.56 295 SER A C 1
ATOM 2298 O O . SER A 1 295 ? 22.238 -9.594 -8.513 1.00 96.56 295 SER A O 1
ATOM 2300 N N . GLU A 1 296 ? 20.427 -8.377 -8.030 1.00 98.06 296 GLU A N 1
ATOM 2301 C CA . GLU A 1 296 ? 21.126 -7.089 -7.999 1.00 98.06 296 GLU A CA 1
ATOM 2302 C C . GLU A 1 296 ? 21.689 -6.817 -6.585 1.00 98.06 296 GLU A C 1
ATOM 2304 O O . GLU A 1 296 ? 20.904 -6.684 -5.647 1.00 98.06 296 GLU A O 1
ATOM 2309 N N . PRO A 1 297 ? 23.014 -6.649 -6.373 1.00 97.00 297 PRO A N 1
ATOM 2310 C CA . PRO A 1 297 ? 23.597 -6.547 -5.023 1.00 97.00 297 PRO A CA 1
ATOM 2311 C C . PRO A 1 297 ? 23.024 -5.429 -4.132 1.00 97.00 297 PRO A C 1
ATOM 2313 O O . PRO A 1 297 ? 22.967 -5.565 -2.907 1.00 97.00 297 PRO A O 1
ATOM 2316 N N . THR A 1 298 ? 22.561 -4.328 -4.732 1.00 97.75 298 THR A N 1
ATOM 2317 C CA . THR A 1 298 ? 21.882 -3.234 -4.019 1.00 97.75 298 THR A CA 1
ATOM 2318 C C . THR A 1 298 ? 20.535 -3.673 -3.424 1.00 97.75 298 THR A C 1
ATOM 2320 O O . THR A 1 298 ? 20.147 -3.146 -2.381 1.00 97.75 298 THR A O 1
ATOM 2323 N N . HIS A 1 299 ? 19.850 -4.675 -4.000 1.00 98.31 299 HIS A N 1
ATOM 2324 C CA . HIS A 1 299 ? 18.637 -5.255 -3.413 1.00 98.31 299 HIS A CA 1
ATOM 2325 C C . HIS A 1 299 ? 18.922 -5.794 -2.011 1.00 98.31 299 HIS A C 1
ATOM 2327 O O . HIS A 1 299 ? 18.294 -5.364 -1.041 1.00 98.31 299 HIS A O 1
ATOM 2333 N N . THR A 1 300 ? 19.920 -6.674 -1.905 1.00 97.81 300 THR A N 1
ATOM 2334 C CA . THR A 1 300 ? 20.366 -7.286 -0.649 1.00 97.81 300 THR A CA 1
ATOM 2335 C C . THR A 1 300 ? 20.729 -6.230 0.387 1.00 97.81 300 THR A C 1
ATOM 2337 O O . THR A 1 300 ? 20.165 -6.242 1.480 1.00 97.81 300 THR A O 1
ATOM 2340 N N . LYS A 1 301 ? 21.583 -5.261 0.027 1.00 98.38 301 LYS A N 1
ATOM 2341 C CA . LYS A 1 301 ? 22.008 -4.185 0.937 1.00 98.38 301 LYS A CA 1
ATOM 2342 C C . LYS A 1 301 ? 20.839 -3.345 1.459 1.00 98.38 301 LYS A C 1
ATOM 2344 O O . LYS A 1 301 ? 20.714 -3.141 2.664 1.00 98.38 301 LYS A O 1
ATOM 2349 N N . VAL A 1 302 ? 19.951 -2.870 0.580 1.00 98.62 302 VAL A N 1
ATOM 2350 C CA . VAL A 1 302 ? 18.809 -2.044 1.011 1.00 98.62 302 VAL A CA 1
ATOM 2351 C C . VAL A 1 302 ? 17.790 -2.876 1.794 1.00 98.62 302 VAL A C 1
ATOM 2353 O O . VAL A 1 302 ? 17.209 -2.387 2.759 1.00 98.62 302 VAL A O 1
ATOM 2356 N N . LYS A 1 303 ? 17.573 -4.148 1.439 1.00 98.31 303 LYS A N 1
ATOM 2357 C CA . LYS A 1 303 ? 16.653 -5.011 2.189 1.00 98.31 303 LYS A CA 1
ATOM 2358 C C . LYS A 1 303 ? 17.198 -5.342 3.586 1.00 98.31 303 LYS A C 1
ATOM 2360 O O . LYS A 1 303 ? 16.425 -5.312 4.540 1.00 98.31 303 LYS A O 1
ATOM 2365 N N . GLN A 1 304 ? 18.514 -5.533 3.728 1.00 98.44 304 GLN A N 1
ATOM 2366 C CA . GLN A 1 304 ? 19.205 -5.615 5.025 1.00 98.44 304 GLN A CA 1
ATOM 2367 C C . GLN A 1 304 ? 19.043 -4.332 5.844 1.00 98.44 304 GLN A C 1
ATOM 2369 O O . GLN A 1 304 ? 18.646 -4.416 7.001 1.00 98.44 304 GLN A O 1
ATOM 2374 N N . LEU A 1 305 ? 19.255 -3.153 5.245 1.00 98.69 305 LEU A N 1
ATOM 2375 C CA . LEU A 1 305 ? 19.022 -1.861 5.904 1.00 98.69 305 LEU A CA 1
ATOM 2376 C C . LEU A 1 305 ? 17.600 -1.763 6.481 1.00 98.69 305 LEU A C 1
ATOM 2378 O O . LEU A 1 305 ? 17.429 -1.365 7.632 1.00 98.69 305 LEU A O 1
ATOM 2382 N N . LEU A 1 306 ? 16.581 -2.159 5.713 1.00 98.56 306 LEU A N 1
ATOM 2383 C CA . LEU A 1 306 ? 15.192 -2.135 6.182 1.00 98.56 306 LEU A CA 1
ATOM 2384 C C . LEU A 1 306 ? 14.932 -3.139 7.313 1.00 98.56 306 LEU A C 1
ATOM 2386 O O . LEU A 1 306 ? 14.214 -2.804 8.253 1.00 98.56 306 LEU A O 1
ATOM 2390 N N . PHE A 1 307 ? 15.532 -4.332 7.278 1.00 98.38 307 PHE A N 1
ATOM 2391 C CA . PHE A 1 307 ? 15.455 -5.269 8.404 1.00 98.38 307 PHE A CA 1
ATOM 2392 C C . PHE A 1 307 ? 16.131 -4.709 9.665 1.00 98.38 307 PHE A C 1
ATOM 2394 O O . PHE A 1 307 ? 15.534 -4.762 10.739 1.00 98.38 307 PHE A O 1
ATOM 2401 N N . SER A 1 308 ? 17.322 -4.115 9.544 1.00 97.94 308 SER A N 1
ATOM 2402 C CA . SER A 1 308 ? 18.041 -3.485 10.662 1.00 97.94 308 SER A CA 1
ATOM 2403 C C . SER A 1 308 ? 17.277 -2.294 11.247 1.00 97.94 308 SER A C 1
ATOM 2405 O O . SER A 1 308 ? 17.187 -2.157 12.468 1.00 97.94 308 SER A O 1
ATOM 2407 N N . LEU A 1 309 ? 16.653 -1.469 10.400 1.00 98.25 309 LEU A N 1
ATOM 2408 C CA . LEU A 1 309 ? 15.767 -0.386 10.830 1.00 98.25 309 LEU A CA 1
ATOM 2409 C C . LEU A 1 309 ? 14.595 -0.931 11.656 1.00 98.25 309 LEU A C 1
ATOM 2411 O O . LEU A 1 309 ? 14.415 -0.528 12.802 1.00 98.25 309 LEU A O 1
ATOM 2415 N N . LEU A 1 310 ? 13.845 -1.893 11.114 1.00 97.44 310 LEU A N 1
ATOM 2416 C CA . LEU A 1 310 ? 12.685 -2.478 11.794 1.00 97.44 310 LEU A CA 1
ATOM 2417 C C . LEU A 1 310 ? 13.073 -3.159 13.116 1.00 97.44 310 LEU A C 1
ATOM 2419 O O . LEU A 1 310 ? 12.394 -2.978 14.125 1.00 97.44 310 LEU A O 1
ATOM 2423 N N . ALA A 1 311 ? 14.189 -3.893 13.140 1.00 97.31 311 ALA A N 1
ATOM 2424 C CA . ALA A 1 311 ? 14.695 -4.545 14.345 1.00 97.31 311 ALA A CA 1
ATOM 2425 C C . ALA A 1 311 ? 15.145 -3.536 15.417 1.00 97.31 311 ALA A C 1
ATOM 2427 O O . ALA A 1 311 ? 14.789 -3.692 16.584 1.00 97.31 311 ALA A O 1
ATOM 2428 N N . SER A 1 312 ? 15.872 -2.479 15.032 1.00 97.75 312 SER A N 1
ATOM 2429 C CA . SER A 1 312 ? 16.355 -1.436 15.959 1.00 97.75 312 SER A CA 1
ATOM 2430 C C . SER A 1 312 ? 15.241 -0.554 16.540 1.00 97.75 312 SER A C 1
ATOM 2432 O O . SER A 1 312 ? 15.457 0.134 17.538 1.00 97.75 312 SER A O 1
ATOM 2434 N N . ARG A 1 313 ? 14.045 -0.583 15.940 1.00 97.31 313 ARG A N 1
ATOM 2435 C CA . ARG A 1 313 ? 12.875 0.211 16.343 1.00 97.31 313 ARG A CA 1
ATOM 2436 C C . ARG A 1 313 ? 11.714 -0.603 16.912 1.00 97.31 313 ARG A C 1
ATOM 2438 O O . ARG A 1 313 ? 10.700 -0.013 17.277 1.00 97.31 313 ARG A O 1
ATOM 2445 N N . LYS A 1 314 ? 11.849 -1.929 17.036 1.00 95.12 314 LYS A N 1
ATOM 2446 C CA . LYS A 1 314 ? 10.764 -2.846 17.439 1.00 95.12 314 LYS A CA 1
ATOM 2447 C C . LYS A 1 314 ? 9.995 -2.405 18.697 1.00 95.12 314 LYS A C 1
ATOM 2449 O O . LYS A 1 314 ? 8.775 -2.521 18.732 1.00 95.12 314 LYS A O 1
ATOM 2454 N N . ASP A 1 315 ? 10.693 -1.852 19.691 1.00 97.06 315 ASP A N 1
ATOM 2455 C CA . ASP A 1 315 ? 10.111 -1.466 20.985 1.00 97.06 315 ASP A CA 1
ATOM 2456 C C . ASP A 1 315 ? 9.406 -0.096 20.945 1.00 97.06 315 ASP A C 1
ATOM 2458 O O . ASP A 1 315 ? 8.628 0.221 21.840 1.00 97.06 315 ASP A O 1
ATOM 2462 N N . ALA A 1 316 ? 9.633 0.707 19.898 1.00 96.88 316 ALA A N 1
ATOM 2463 C CA . ALA A 1 316 ? 8.965 1.995 19.693 1.00 96.88 316 ALA A CA 1
ATOM 2464 C C . ALA A 1 316 ? 7.605 1.862 18.983 1.00 96.88 316 ALA A C 1
ATOM 2466 O O . ALA A 1 316 ? 6.746 2.724 19.144 1.00 96.88 316 ALA A O 1
ATOM 2467 N N . VAL A 1 317 ? 7.391 0.781 18.219 1.00 96.12 317 VAL A N 1
ATOM 2468 C CA . VAL A 1 317 ? 6.207 0.605 17.356 1.00 96.12 317 VAL A CA 1
ATOM 2469 C C . VAL A 1 317 ? 4.897 0.624 18.146 1.00 96.12 317 VAL A C 1
ATOM 2471 O O . VAL A 1 317 ? 3.992 1.376 17.797 1.00 96.12 317 VAL A O 1
ATOM 2474 N N . ILE A 1 318 ? 4.781 -0.196 19.198 1.00 96.38 318 ILE A N 1
ATOM 2475 C CA . ILE A 1 318 ? 3.527 -0.320 19.960 1.00 96.38 318 ILE A CA 1
ATOM 2476 C C . ILE A 1 318 ? 3.209 0.983 20.722 1.00 96.38 318 ILE A C 1
ATOM 2478 O O . ILE A 1 318 ? 2.092 1.476 20.560 1.00 96.38 318 ILE A O 1
ATOM 2482 N N . PRO A 1 319 ? 4.141 1.597 21.487 1.00 97.62 319 PRO A N 1
ATOM 2483 C CA . PRO A 1 319 ? 3.882 2.879 22.147 1.00 97.62 319 PRO A CA 1
ATOM 2484 C C . PRO A 1 319 ? 3.492 4.000 21.177 1.00 97.62 319 PRO A C 1
ATOM 2486 O O . PRO A 1 319 ? 2.522 4.711 21.438 1.00 97.62 319 PRO A O 1
ATOM 2489 N N . ALA A 1 320 ? 4.195 4.124 20.042 1.00 98.00 320 ALA A N 1
ATOM 2490 C CA . ALA A 1 320 ? 3.870 5.120 19.023 1.00 98.00 320 ALA A CA 1
ATOM 2491 C C . ALA A 1 320 ? 2.461 4.885 18.457 1.00 98.00 320 ALA A C 1
ATOM 2493 O O . ALA A 1 320 ? 1.646 5.805 18.459 1.00 98.00 320 ALA A O 1
ATOM 2494 N N . PHE A 1 321 ? 2.135 3.654 18.042 1.00 98.06 321 PHE A N 1
ATOM 2495 C CA . PHE A 1 321 ? 0.814 3.345 17.487 1.00 98.06 321 PHE A CA 1
ATOM 2496 C C . PHE A 1 321 ? -0.309 3.706 18.464 1.00 98.06 321 PHE A C 1
ATOM 2498 O O . PHE A 1 321 ? -1.230 4.427 18.090 1.00 98.06 321 PHE A O 1
ATOM 2505 N N . ARG A 1 322 ? -0.207 3.265 19.727 1.00 97.19 322 ARG A N 1
ATOM 2506 C CA . ARG A 1 322 ? -1.216 3.545 20.761 1.00 97.19 322 ARG A CA 1
ATOM 2507 C C . ARG A 1 322 ? -1.418 5.044 20.977 1.00 97.19 322 ARG A C 1
ATOM 2509 O O . ARG A 1 322 ? -2.554 5.497 21.046 1.00 97.19 322 ARG A O 1
ATOM 2516 N N . SER A 1 323 ? -0.332 5.817 21.037 1.00 97.38 323 SER A N 1
ATOM 2517 C CA . SER A 1 323 ? -0.396 7.278 21.180 1.00 97.38 323 SER A CA 1
ATOM 2518 C C . SER A 1 323 ? -1.130 7.935 20.002 1.00 97.38 323 SER A C 1
ATOM 2520 O O . SER A 1 323 ? -2.145 8.614 20.182 1.00 97.38 323 SER A O 1
ATOM 2522 N N . HIS A 1 324 ? -0.662 7.667 18.778 1.00 98.31 324 HIS A N 1
ATOM 2523 C CA . HIS A 1 324 ? -1.178 8.283 17.552 1.00 98.31 324 HIS A CA 1
ATOM 2524 C C . HIS A 1 324 ? -2.633 7.884 17.262 1.00 98.31 324 HIS A C 1
ATOM 2526 O O . HIS A 1 324 ? -3.466 8.750 16.988 1.00 98.31 324 HIS A O 1
ATOM 2532 N N . PHE A 1 325 ? -2.977 6.598 17.382 1.00 97.88 325 PHE A N 1
ATOM 2533 C CA . PHE A 1 325 ? -4.329 6.115 17.084 1.00 97.88 325 PHE A CA 1
ATOM 2534 C C . PHE A 1 325 ? -5.334 6.377 18.214 1.00 97.88 325 PHE A C 1
ATOM 2536 O O . PHE A 1 325 ? -6.497 6.640 17.921 1.00 97.88 325 PHE A O 1
ATOM 2543 N N . SER A 1 326 ? -4.921 6.444 19.486 1.00 96.81 326 SER A N 1
ATOM 2544 C CA . SER A 1 326 ? -5.819 6.910 20.556 1.00 96.81 326 SER A CA 1
ATOM 2545 C C . SER A 1 326 ? -6.202 8.390 20.389 1.00 96.81 326 SER A C 1
ATOM 2547 O O . SER A 1 326 ? -7.354 8.763 20.630 1.00 96.81 326 SER A O 1
ATOM 2549 N N . SER A 1 327 ? -5.278 9.228 19.900 1.00 97.81 327 SER A N 1
ATOM 2550 C CA . SER A 1 327 ? -5.567 10.625 19.540 1.00 97.81 327 SER A CA 1
ATOM 2551 C C . SER A 1 327 ? -6.524 10.727 18.338 1.00 97.81 327 SER A C 1
ATOM 2553 O O . SER A 1 327 ? -7.499 11.485 18.371 1.00 97.81 327 SER A O 1
ATOM 2555 N N . LEU A 1 328 ? -6.325 9.889 17.310 1.00 98.31 328 LEU A N 1
ATOM 2556 C CA . LEU A 1 328 ? -7.256 9.766 16.182 1.00 98.31 328 LEU A CA 1
ATOM 2557 C C . LEU A 1 328 ? -8.668 9.402 16.662 1.00 98.31 328 LEU A C 1
ATOM 2559 O O . LEU A 1 328 ? -9.628 10.075 16.297 1.00 98.31 328 LEU A O 1
ATOM 2563 N N . LEU A 1 329 ? -8.809 8.386 17.516 1.00 98.00 329 LEU A N 1
ATOM 2564 C CA . LEU A 1 329 ? -10.116 7.936 18.009 1.00 98.00 329 LEU A CA 1
ATOM 2565 C C . LEU A 1 329 ? -10.796 8.963 18.938 1.00 98.00 329 LEU A C 1
ATOM 2567 O O . LEU A 1 329 ? -12.019 9.092 18.927 1.00 98.00 329 LEU A O 1
ATOM 2571 N N . ALA A 1 330 ? -10.028 9.783 19.667 1.00 98.00 330 ALA A N 1
ATOM 2572 C CA . ALA A 1 330 ? -10.571 10.946 20.383 1.00 98.00 330 ALA A CA 1
ATOM 2573 C C . ALA A 1 330 ? -11.103 12.028 19.425 1.00 98.00 330 ALA A C 1
ATOM 2575 O O . ALA A 1 330 ? -12.086 12.711 19.722 1.00 98.00 330 ALA A O 1
ATOM 2576 N N . THR A 1 331 ? -10.488 12.159 18.249 1.00 98.31 331 THR A N 1
ATOM 2577 C CA . THR A 1 331 ? -10.943 13.077 17.199 1.00 98.31 331 THR A CA 1
ATOM 2578 C C . THR A 1 331 ? -12.214 12.557 16.524 1.00 98.31 331 THR A C 1
ATOM 2580 O O . THR A 1 331 ? -13.131 13.343 16.292 1.00 98.31 331 THR A O 1
ATOM 2583 N N . VAL A 1 332 ? -12.315 11.241 16.290 1.00 98.19 332 VAL A N 1
ATOM 2584 C CA . VAL A 1 332 ? -13.537 10.577 15.796 1.00 98.19 332 VAL A CA 1
ATOM 2585 C C . VAL A 1 332 ? -14.719 10.858 16.722 1.00 98.19 332 VAL A C 1
ATOM 2587 O O . VAL A 1 332 ? -15.744 11.358 16.270 1.00 98.19 332 VAL A O 1
ATOM 2590 N N . GLU A 1 333 ? -14.562 10.626 18.027 1.00 97.88 333 GLU A N 1
ATOM 2591 C CA . GLU A 1 333 ? -15.600 10.906 19.033 1.00 97.88 333 GLU A CA 1
ATOM 2592 C C . GLU A 1 333 ? -16.032 12.373 19.031 1.00 97.88 333 GLU A C 1
ATOM 2594 O O . GLU A 1 333 ? -17.224 12.677 19.029 1.00 97.88 333 GLU A O 1
ATOM 2599 N N . SER A 1 334 ? -15.061 13.286 18.976 1.00 98.00 334 SER A N 1
ATOM 2600 C CA . SER A 1 334 ? -15.325 14.727 18.961 1.00 98.00 334 SER A CA 1
ATOM 2601 C C . SER A 1 334 ? -16.106 15.151 17.708 1.00 98.00 334 SER A C 1
ATOM 2603 O O . SER A 1 334 ? -17.018 15.971 17.794 1.00 98.00 334 SER A O 1
ATOM 2605 N N . GLN A 1 335 ? -15.791 14.575 16.544 1.00 98.19 335 GLN A N 1
ATOM 2606 C CA . GLN A 1 335 ? -16.505 14.835 15.289 1.00 98.19 335 GLN A CA 1
ATOM 2607 C C . GLN A 1 335 ? -17.908 14.209 15.267 1.00 98.19 335 GLN A C 1
ATOM 2609 O O . GLN A 1 335 ? -18.850 14.860 14.814 1.00 98.19 335 GLN A O 1
ATOM 2614 N N . LEU A 1 336 ? -18.079 13.004 15.821 1.00 97.81 336 LEU A N 1
ATOM 2615 C CA . LEU A 1 336 ? -19.392 12.368 15.983 1.00 97.81 336 LEU A CA 1
ATOM 2616 C C . LEU A 1 336 ? -20.324 13.205 16.874 1.00 97.81 336 LEU A C 1
ATOM 2618 O O . LEU A 1 336 ? -21.478 13.410 16.511 1.00 97.81 336 LEU A O 1
ATOM 2622 N N . VAL A 1 337 ? -19.826 13.758 17.986 1.00 96.31 337 VAL A N 1
ATOM 2623 C CA . VAL A 1 337 ? -20.614 14.655 18.856 1.00 96.31 337 VAL A CA 1
ATOM 2624 C C . VAL A 1 337 ? -20.995 15.962 18.147 1.00 96.31 337 VAL A C 1
ATOM 2626 O O . VAL A 1 337 ? -22.098 16.464 18.347 1.00 96.31 337 VAL A O 1
ATOM 2629 N N . LEU A 1 338 ? -20.105 16.522 17.320 1.00 95.44 338 LEU A N 1
ATOM 2630 C CA . LEU A 1 338 ? -20.329 17.812 16.652 1.00 95.44 338 LEU A CA 1
ATOM 2631 C C . LEU A 1 338 ? -21.178 17.731 15.373 1.00 95.44 338 LEU A C 1
ATOM 2633 O O . LEU A 1 338 ? -21.840 18.709 15.034 1.00 95.44 338 LEU A O 1
ATOM 2637 N N . GLY A 1 339 ? -21.134 16.614 14.643 1.00 93.62 339 GLY A N 1
ATOM 2638 C CA . GLY A 1 339 ? -21.744 16.503 13.311 1.00 93.62 339 GLY A CA 1
ATOM 2639 C C . GLY A 1 339 ? -22.308 15.129 12.948 1.00 93.62 339 GLY A C 1
ATOM 2640 O O . GLY A 1 339 ? -22.651 14.916 11.789 1.00 93.62 339 GLY A O 1
ATOM 2641 N N . GLY A 1 340 ? -22.375 14.183 13.890 1.00 96.50 340 GLY A N 1
ATOM 2642 C CA . GLY A 1 340 ? -22.919 12.833 13.680 1.00 96.50 340 GLY A CA 1
ATOM 2643 C C . GLY A 1 340 ? -22.083 11.913 12.782 1.00 96.50 340 GLY A C 1
ATOM 2644 O O . GLY A 1 340 ? -22.421 10.742 12.641 1.00 96.50 340 GLY A O 1
ATOM 2645 N N . LYS A 1 341 ? -21.001 12.418 12.175 1.00 97.56 341 LYS A N 1
ATOM 2646 C CA . LYS A 1 341 ? -20.157 11.704 11.207 1.00 97.56 341 LYS A CA 1
ATOM 2647 C C . LYS A 1 341 ? -18.674 12.030 11.395 1.00 97.56 341 LYS A C 1
ATOM 2649 O O . LYS A 1 341 ? -18.326 13.163 11.721 1.00 97.56 341 LYS A O 1
ATOM 2654 N N . SER A 1 342 ? -17.789 11.063 11.139 1.00 98.12 342 SER A N 1
ATOM 2655 C CA . SER A 1 342 ? -16.332 11.278 11.117 1.00 98.12 342 SER A CA 1
ATOM 2656 C C . SER A 1 342 ? -15.642 10.460 10.023 1.00 98.12 342 SER A C 1
ATOM 2658 O O . SER A 1 342 ? -15.776 9.241 9.953 1.00 98.12 342 SER A O 1
ATOM 2660 N N . ASN A 1 343 ? -14.874 11.129 9.161 1.00 96.75 343 ASN A N 1
ATOM 2661 C CA . ASN A 1 343 ? -14.166 10.496 8.048 1.00 96.75 343 ASN A CA 1
ATOM 2662 C C . ASN A 1 343 ? -12.827 9.908 8.527 1.00 96.75 343 ASN A C 1
ATOM 2664 O O . ASN A 1 343 ? -11.857 10.641 8.748 1.00 96.75 343 ASN A O 1
ATOM 2668 N N . PHE A 1 344 ? -12.765 8.579 8.652 1.00 97.25 344 PHE A N 1
ATOM 2669 C CA . PHE A 1 344 ? -11.568 7.881 9.118 1.00 97.25 344 PHE A CA 1
ATOM 2670 C C . PHE A 1 344 ? -10.403 8.018 8.132 1.00 97.25 344 PHE A C 1
ATOM 2672 O O . PHE A 1 344 ? -9.273 8.227 8.562 1.00 97.25 344 PHE A O 1
ATOM 2679 N N . ASN A 1 345 ? -10.658 7.955 6.820 1.00 94.19 345 ASN A N 1
ATOM 2680 C CA . ASN A 1 345 ? -9.622 8.038 5.785 1.00 94.19 345 ASN A CA 1
ATOM 2681 C C . ASN A 1 345 ? -8.808 9.338 5.866 1.00 94.19 345 ASN A C 1
ATOM 2683 O O . ASN A 1 345 ? -7.585 9.293 5.733 1.00 94.19 345 ASN A O 1
ATOM 2687 N N . MET A 1 346 ? -9.462 10.480 6.110 1.00 94.19 346 MET A N 1
ATOM 2688 C CA . MET A 1 346 ? -8.782 11.770 6.272 1.00 94.19 346 MET A CA 1
ATOM 2689 C C . MET A 1 346 ? -7.925 11.809 7.539 1.00 94.19 346 MET A C 1
ATOM 2691 O O . MET A 1 346 ? -6.773 12.232 7.477 1.00 94.19 346 MET A O 1
ATOM 2695 N N . LEU A 1 347 ? -8.455 11.349 8.678 1.00 97.31 347 LEU A N 1
ATOM 2696 C CA . LEU A 1 347 ? -7.702 11.322 9.937 1.00 97.31 347 LEU A CA 1
ATOM 2697 C C . LEU A 1 347 ? -6.511 10.355 9.853 1.00 97.31 347 LEU A C 1
ATOM 2699 O O . LEU A 1 347 ? -5.386 10.716 10.198 1.00 97.31 347 LEU A O 1
ATOM 2703 N N . ASN A 1 348 ? -6.744 9.155 9.316 1.00 96.50 348 ASN A N 1
ATOM 2704 C CA . ASN A 1 348 ? -5.734 8.123 9.117 1.00 96.50 348 ASN A CA 1
ATOM 2705 C C . ASN A 1 348 ? -4.584 8.591 8.214 1.00 96.50 348 ASN A C 1
ATOM 2707 O O . ASN A 1 348 ? -3.463 8.133 8.403 1.00 96.50 348 ASN A O 1
ATOM 2711 N N . ASP A 1 349 ? -4.821 9.510 7.273 1.00 93.38 349 ASP A N 1
ATOM 2712 C CA . ASP A 1 349 ? -3.766 10.067 6.420 1.00 93.38 349 ASP A CA 1
ATOM 2713 C C . ASP A 1 349 ? -2.722 10.838 7.241 1.00 93.38 349 ASP A C 1
ATOM 2715 O O . ASP A 1 349 ? -1.528 10.542 7.202 1.00 93.38 349 ASP A O 1
ATOM 2719 N N . PHE A 1 350 ? -3.167 11.785 8.068 1.00 96.19 350 PHE A N 1
ATOM 2720 C CA . PHE A 1 350 ? -2.260 12.537 8.935 1.00 96.19 350 PHE A CA 1
ATOM 2721 C C . PHE A 1 350 ? -1.639 11.629 10.005 1.00 96.19 350 PHE A C 1
ATOM 2723 O O . PHE A 1 350 ? -0.416 11.603 10.162 1.00 96.19 350 PHE A O 1
ATOM 2730 N N . THR A 1 351 ? -2.459 10.826 10.688 1.00 98.19 351 THR A N 1
ATOM 2731 C CA . THR A 1 351 ? -2.012 9.946 11.777 1.00 98.19 351 THR A CA 1
ATOM 2732 C C . THR A 1 351 ? -1.032 8.872 11.304 1.00 98.19 351 THR A C 1
ATOM 2734 O O . THR A 1 351 ? -0.022 8.659 11.968 1.00 98.19 351 THR A O 1
ATOM 2737 N N . SER A 1 352 ? -1.256 8.221 10.156 1.00 97.56 352 SER A N 1
ATOM 2738 C CA . SER A 1 352 ? -0.337 7.194 9.639 1.00 97.56 352 SER A CA 1
ATOM 2739 C C . SER A 1 352 ? 1.015 7.765 9.214 1.00 97.56 352 SER A C 1
ATOM 2741 O O . SER A 1 352 ? 2.026 7.073 9.348 1.00 97.56 352 SER A O 1
ATOM 2743 N N . PHE A 1 353 ? 1.059 9.003 8.707 1.00 97.94 353 PHE A N 1
ATOM 2744 C CA . PHE A 1 353 ? 2.314 9.652 8.321 1.00 97.94 353 PHE A CA 1
ATOM 2745 C C . PHE A 1 353 ? 3.165 10.020 9.545 1.00 97.94 353 PHE A C 1
ATOM 2747 O O . PHE A 1 353 ? 4.360 9.721 9.567 1.00 97.94 353 PHE A O 1
ATOM 2754 N N . GLU A 1 354 ? 2.548 10.600 10.581 1.00 98.19 354 GLU A N 1
ATOM 2755 C CA . GLU A 1 354 ? 3.214 10.885 11.860 1.00 98.19 354 GLU A CA 1
ATOM 2756 C C . GLU A 1 354 ? 3.655 9.589 12.558 1.00 98.19 354 GLU A C 1
ATOM 2758 O O . GLU A 1 354 ? 4.826 9.450 12.915 1.00 98.19 354 GLU A O 1
ATOM 2763 N N . PHE A 1 355 ? 2.756 8.601 12.668 1.00 98.50 355 PHE A N 1
ATOM 2764 C CA . PHE A 1 355 ? 3.038 7.305 13.287 1.00 98.50 355 PHE A CA 1
ATOM 2765 C C . PHE A 1 355 ? 4.227 6.594 12.643 1.00 98.50 355 PHE A C 1
ATOM 2767 O O . PHE A 1 355 ? 5.111 6.131 13.359 1.00 98.50 355 PHE A O 1
ATOM 2774 N N . ILE A 1 356 ? 4.271 6.472 11.312 1.00 97.94 356 ILE A N 1
ATOM 2775 C CA . ILE A 1 356 ? 5.317 5.666 10.672 1.00 97.94 356 ILE A CA 1
ATOM 2776 C C . ILE A 1 356 ? 6.694 6.337 10.763 1.00 97.94 356 ILE A C 1
ATOM 2778 O O . ILE A 1 356 ? 7.713 5.662 10.910 1.00 97.94 356 ILE A O 1
ATOM 2782 N N . ALA A 1 357 ? 6.716 7.669 10.732 1.00 98.19 357 ALA A N 1
ATOM 2783 C CA . ALA A 1 357 ? 7.903 8.480 10.939 1.00 98.19 357 ALA A CA 1
ATOM 2784 C C . ALA A 1 357 ? 8.434 8.386 12.380 1.00 98.19 357 ALA A C 1
ATOM 2786 O O . ALA A 1 357 ? 9.631 8.182 12.593 1.00 98.19 357 ALA A O 1
ATOM 2787 N N . ASP A 1 358 ? 7.547 8.459 13.371 1.00 98.25 358 ASP A N 1
ATOM 2788 C CA . ASP A 1 358 ? 7.870 8.253 14.782 1.00 98.25 358 ASP A CA 1
ATOM 2789 C C . ASP A 1 358 ? 8.358 6.816 15.039 1.00 98.25 358 ASP A C 1
ATOM 2791 O O . ASP A 1 358 ? 9.461 6.590 15.541 1.00 98.25 358 ASP A O 1
ATOM 2795 N N . ALA A 1 359 ? 7.612 5.817 14.567 1.00 98.12 359 ALA A N 1
ATOM 2796 C CA . ALA A 1 359 ? 7.976 4.412 14.686 1.00 98.12 359 ALA A CA 1
ATOM 2797 C C . ALA A 1 359 ? 9.362 4.126 14.084 1.00 98.12 359 ALA A C 1
ATOM 2799 O O . ALA A 1 359 ? 10.184 3.495 14.745 1.00 98.12 359 ALA A O 1
ATOM 2800 N N . TYR A 1 360 ? 9.678 4.623 12.883 1.00 98.31 360 TYR A N 1
ATOM 2801 C CA . TYR A 1 360 ? 10.970 4.362 12.232 1.00 98.31 360 TYR A CA 1
ATOM 2802 C C . TYR A 1 360 ? 12.122 5.245 12.733 1.00 98.31 360 TYR A C 1
ATOM 2804 O O . TYR A 1 360 ? 13.247 4.762 12.842 1.00 98.31 360 TYR A O 1
ATOM 2812 N N . PHE A 1 361 ? 11.883 6.515 13.056 1.00 98.31 361 PHE A N 1
ATOM 2813 C CA . PHE A 1 361 ? 12.968 7.482 13.277 1.00 98.31 361 PHE A CA 1
ATOM 2814 C C . PHE A 1 361 ? 12.901 8.192 14.634 1.00 98.31 361 PHE A C 1
ATOM 2816 O O . PHE A 1 361 ? 13.928 8.652 15.129 1.00 98.31 361 PHE A O 1
ATOM 2823 N N . GLY A 1 362 ? 11.733 8.222 15.282 1.00 97.88 362 GLY A N 1
ATOM 2824 C CA . GLY A 1 362 ? 11.514 8.926 16.552 1.00 97.88 362 GLY A CA 1
ATOM 2825 C C . GLY A 1 362 ? 11.517 10.447 16.400 1.00 97.88 362 GLY A C 1
ATOM 2826 O O . GLY A 1 362 ? 11.867 11.155 17.339 1.00 97.88 362 GLY A O 1
ATOM 2827 N N . VAL A 1 363 ? 11.202 10.940 15.197 1.00 97.75 363 VAL A N 1
ATOM 2828 C CA . VAL A 1 363 ? 11.201 12.363 14.842 1.00 97.75 363 VAL A CA 1
ATOM 2829 C C . VAL A 1 363 ? 9.907 12.665 14.096 1.00 97.75 363 VAL A C 1
ATOM 2831 O O . VAL A 1 363 ? 9.744 12.258 12.945 1.00 97.75 363 VAL A O 1
ATOM 2834 N N . LEU A 1 364 ? 8.995 13.382 14.750 1.00 97.50 364 LEU A N 1
ATOM 2835 C CA . LEU A 1 364 ? 7.694 13.740 14.188 1.00 97.50 364 LEU A CA 1
ATOM 2836 C C . LEU A 1 364 ? 7.852 14.696 12.986 1.00 97.50 364 LEU A C 1
ATOM 2838 O O . LEU A 1 364 ? 8.514 15.729 13.127 1.00 97.50 364 LEU A O 1
ATOM 2842 N N . PRO A 1 365 ? 7.253 14.400 11.816 1.00 97.38 365 PRO A N 1
ATOM 2843 C CA . PRO A 1 365 ? 7.260 15.298 10.664 1.00 97.38 365 PRO A CA 1
ATOM 2844 C C . PRO A 1 365 ? 6.647 16.664 10.984 1.00 97.38 365 PRO A C 1
ATOM 2846 O O . PRO A 1 365 ? 7.246 17.689 10.647 1.00 97.38 365 PRO A O 1
ATOM 2849 N N . SER A 1 366 ? 5.522 16.680 11.705 1.00 97.25 366 SER A N 1
ATOM 2850 C CA . SER A 1 366 ? 4.846 17.889 12.191 1.00 97.25 366 SER A CA 1
ATOM 2851 C C . SER A 1 366 ? 5.728 18.805 13.051 1.00 97.25 366 SER A C 1
ATOM 2853 O O . SER A 1 366 ? 5.564 20.023 12.996 1.00 97.25 366 SER A O 1
ATOM 2855 N N . ALA A 1 367 ? 6.691 18.241 13.789 1.00 96.75 367 ALA A N 1
ATOM 2856 C CA . ALA A 1 367 ? 7.639 18.960 14.644 1.00 96.75 367 ALA A CA 1
ATOM 2857 C C . ALA A 1 367 ? 8.966 19.318 13.937 1.00 96.75 367 ALA A C 1
ATOM 2859 O O . ALA A 1 367 ? 9.940 19.694 14.590 1.00 96.75 367 ALA A O 1
ATOM 2860 N N . SER A 1 368 ? 9.025 19.181 12.609 1.00 96.56 368 SER A N 1
ATOM 2861 C CA . SER A 1 368 ? 10.204 19.459 11.779 1.00 96.56 368 SER A CA 1
ATOM 2862 C C . SER A 1 368 ? 9.929 20.551 10.737 1.00 96.56 368 SER A C 1
ATOM 2864 O O . SER A 1 368 ? 8.787 20.960 10.544 1.00 96.56 368 SER A O 1
ATOM 2866 N N . ASP A 1 369 ? 10.954 20.947 9.973 1.00 95.69 369 ASP A N 1
ATOM 2867 C CA . ASP A 1 369 ? 10.838 21.842 8.807 1.00 95.69 369 ASP A CA 1
ATOM 2868 C C . ASP A 1 369 ? 9.781 21.419 7.762 1.00 95.69 369 ASP A C 1
ATOM 2870 O O . ASP A 1 369 ? 9.366 22.237 6.940 1.00 95.69 369 ASP A O 1
ATOM 2874 N N . LEU A 1 370 ? 9.366 20.145 7.738 1.00 97.31 370 LEU A N 1
ATOM 2875 C CA . LEU A 1 370 ? 8.308 19.655 6.846 1.00 97.31 370 LEU A CA 1
ATOM 2876 C C . LEU A 1 370 ? 6.904 20.102 7.305 1.00 97.31 370 LEU A C 1
ATOM 2878 O O . LEU A 1 370 ? 5.992 20.259 6.480 1.00 97.31 370 LEU A O 1
ATOM 2882 N N . GLY A 1 371 ? 6.750 20.318 8.614 1.00 96.19 371 GLY A N 1
ATOM 2883 C CA . GLY A 1 371 ? 5.512 20.688 9.284 1.00 96.19 371 GLY A CA 1
ATOM 2884 C C . GLY A 1 371 ? 4.351 19.737 8.992 1.00 96.19 371 GLY A C 1
ATOM 2885 O O . GLY A 1 371 ? 4.510 18.608 8.524 1.00 96.19 371 GLY A O 1
ATOM 2886 N N . THR A 1 372 ? 3.135 20.234 9.202 1.00 95.56 372 THR A N 1
ATOM 2887 C CA . THR A 1 372 ? 1.882 19.497 8.960 1.00 95.56 372 THR A CA 1
ATOM 2888 C C . THR A 1 372 ? 1.592 19.220 7.477 1.00 95.56 372 THR A C 1
ATOM 2890 O O . THR A 1 372 ? 0.615 18.550 7.156 1.00 95.56 372 THR A O 1
ATOM 2893 N N . THR A 1 373 ? 2.431 19.700 6.549 1.00 95.88 373 THR A N 1
ATOM 2894 C CA . THR A 1 373 ? 2.225 19.534 5.095 1.00 95.88 373 THR A CA 1
ATOM 2895 C C . THR A 1 373 ? 2.771 18.218 4.530 1.00 95.88 373 THR A C 1
ATOM 2897 O O . THR A 1 373 ? 2.529 17.907 3.360 1.00 95.88 373 THR A O 1
ATOM 2900 N N . GLY A 1 374 ? 3.490 17.431 5.341 1.00 96.62 374 GLY A N 1
ATOM 2901 C CA . GLY A 1 374 ? 4.085 16.146 4.954 1.00 96.62 374 GLY A CA 1
ATOM 2902 C C . GLY A 1 374 ? 3.127 15.187 4.227 1.00 96.62 374 GLY A C 1
ATOM 2903 O O . GLY A 1 374 ? 3.450 14.794 3.101 1.00 96.62 374 GLY A O 1
ATOM 2904 N N . PRO A 1 375 ? 1.937 14.875 4.781 1.00 95.44 375 PRO A N 1
ATOM 2905 C CA . PRO A 1 375 ? 0.945 13.998 4.148 1.00 95.44 375 PRO A CA 1
ATOM 2906 C C . PRO A 1 375 ? 0.500 14.480 2.762 1.00 95.44 375 PRO A C 1
ATOM 2908 O O . PRO A 1 375 ? 0.470 13.698 1.812 1.00 95.44 375 PRO A O 1
ATOM 2911 N N . THR A 1 376 ? 0.245 15.783 2.597 1.00 96.12 376 THR A N 1
ATOM 2912 C CA . THR A 1 376 ? -0.154 16.380 1.310 1.00 96.12 376 THR A CA 1
ATOM 2913 C C . THR A 1 376 ? 0.958 16.273 0.264 1.00 96.12 376 THR A C 1
ATOM 2915 O O . THR A 1 376 ? 0.703 15.925 -0.891 1.00 96.12 376 THR A O 1
ATOM 2918 N N . LYS A 1 377 ? 2.213 16.527 0.663 1.00 98.31 377 LYS A N 1
ATOM 2919 C CA . LYS A 1 377 ? 3.389 16.381 -0.212 1.00 98.31 377 LYS A CA 1
ATOM 2920 C C . LYS A 1 377 ? 3.610 14.926 -0.619 1.00 98.31 377 LYS A C 1
ATOM 2922 O O . LYS A 1 377 ? 3.870 14.647 -1.789 1.00 98.31 377 LYS A O 1
ATOM 2927 N N . ALA A 1 378 ? 3.459 14.009 0.332 1.00 97.31 378 ALA A N 1
ATOM 2928 C CA . ALA A 1 378 ? 3.523 12.575 0.107 1.00 97.31 378 ALA A CA 1
ATOM 2929 C C . ALA A 1 378 ? 2.433 12.101 -0.865 1.00 97.31 378 ALA A C 1
ATOM 2931 O O . ALA A 1 378 ? 2.760 11.482 -1.874 1.00 97.31 378 ALA A O 1
ATOM 2932 N N . ALA A 1 379 ? 1.166 12.448 -0.624 1.00 93.69 379 ALA A N 1
ATOM 2933 C CA . ALA A 1 379 ? 0.041 12.086 -1.486 1.00 93.69 379 ALA A CA 1
ATOM 2934 C C . ALA A 1 379 ? 0.231 12.599 -2.924 1.00 93.69 379 ALA A C 1
ATOM 2936 O O . ALA A 1 379 ? 0.122 11.825 -3.875 1.00 93.69 379 ALA A O 1
ATOM 2937 N N . LYS A 1 380 ? 0.624 13.869 -3.096 1.00 96.62 380 LYS A N 1
ATOM 2938 C CA . LYS A 1 380 ? 0.936 14.435 -4.418 1.00 96.62 380 LYS A CA 1
ATOM 2939 C C . LYS A 1 380 ? 2.078 13.685 -5.115 1.00 96.62 380 LYS A C 1
ATOM 2941 O O . LYS A 1 380 ? 1.996 13.426 -6.310 1.00 96.62 380 LYS A O 1
ATOM 2946 N N . TRP A 1 381 ? 3.128 13.295 -4.394 1.00 98.19 381 TRP A N 1
ATOM 2947 C CA . TRP A 1 381 ? 4.210 12.485 -4.962 1.00 98.19 381 TRP A CA 1
ATOM 2948 C C . TRP A 1 381 ? 3.766 11.066 -5.347 1.00 98.19 381 TRP A C 1
ATOM 2950 O O . TRP A 1 381 ? 4.181 10.576 -6.397 1.00 98.19 381 TRP A O 1
ATOM 2960 N N . LEU A 1 382 ? 2.874 10.435 -4.577 1.00 94.38 382 LEU A N 1
ATOM 2961 C CA . LEU A 1 382 ? 2.278 9.145 -4.944 1.00 94.38 382 LEU A CA 1
ATOM 2962 C C . LEU A 1 382 ? 1.434 9.252 -6.221 1.00 94.38 382 LEU A C 1
ATOM 2964 O O . LEU A 1 382 ? 1.566 8.399 -7.092 1.00 94.38 382 LEU A O 1
ATOM 2968 N N . ILE A 1 383 ? 0.660 10.327 -6.405 1.00 93.81 383 ILE A N 1
ATOM 2969 C CA . ILE A 1 383 ? -0.086 10.574 -7.653 1.00 93.81 383 ILE A CA 1
ATOM 2970 C C . ILE A 1 383 ? 0.858 10.582 -8.866 1.00 93.81 383 ILE A C 1
ATOM 2972 O O . ILE A 1 383 ? 0.596 9.903 -9.853 1.00 93.81 383 ILE A O 1
ATOM 2976 N N . PHE A 1 384 ? 2.009 11.254 -8.785 1.00 96.00 384 PHE A N 1
ATOM 2977 C CA . PHE A 1 384 ? 2.985 11.285 -9.887 1.00 96.00 384 PHE A CA 1
ATOM 2978 C C . PHE A 1 384 ? 3.643 9.924 -10.176 1.00 96.00 384 PHE A C 1
ATOM 2980 O O . PHE A 1 384 ? 4.156 9.715 -11.272 1.00 96.00 384 PHE A O 1
ATOM 2987 N N . GLN A 1 385 ? 3.621 8.989 -9.225 1.00 93.62 385 GLN A N 1
ATOM 2988 C CA . GLN A 1 385 ? 4.081 7.614 -9.433 1.00 93.62 385 GLN A CA 1
ATOM 2989 C C . GLN A 1 385 ? 2.973 6.712 -10.011 1.00 93.62 385 GLN A C 1
ATOM 2991 O O . GLN A 1 385 ? 3.274 5.787 -10.763 1.00 93.62 385 GLN A O 1
ATOM 2996 N N . LEU A 1 386 ? 1.710 6.959 -9.640 1.00 91.81 386 LEU A N 1
ATOM 2997 C CA . LEU A 1 386 ? 0.599 6.005 -9.774 1.00 91.81 386 LEU A CA 1
ATOM 2998 C C . LEU A 1 386 ? -0.518 6.427 -10.722 1.00 91.81 386 LEU A C 1
ATOM 3000 O O . LEU A 1 386 ? -1.335 5.578 -11.051 1.00 91.81 386 LEU A O 1
ATOM 3004 N N . HIS A 1 387 ? -0.556 7.676 -11.190 1.00 91.62 387 HIS A N 1
ATOM 3005 C CA . HIS A 1 387 ? -1.594 8.144 -12.113 1.00 91.62 387 HIS A CA 1
ATOM 3006 C C . HIS A 1 387 ? -1.828 7.258 -13.358 1.00 91.62 387 HIS A C 1
ATOM 3008 O O . HIS A 1 387 ? -2.952 7.269 -13.842 1.00 91.62 387 HIS A O 1
ATOM 3014 N N . PRO A 1 388 ? -0.863 6.467 -13.887 1.00 92.12 388 PRO A N 1
ATOM 3015 C CA . PRO A 1 388 ? -1.154 5.547 -14.988 1.00 92.12 388 PRO A CA 1
ATOM 3016 C C . PRO A 1 388 ? -2.031 4.356 -14.577 1.00 92.12 388 PRO A C 1
ATOM 3018 O O . PRO A 1 388 ? -2.576 3.678 -15.441 1.00 92.12 388 PRO A O 1
ATOM 3021 N N . LEU A 1 389 ? -2.078 4.047 -13.279 1.00 88.06 389 LEU A N 1
ATOM 3022 C CA . LEU A 1 389 ? -2.598 2.802 -12.720 1.00 88.06 389 LEU A CA 1
ATOM 3023 C C . LEU A 1 389 ? -3.935 2.970 -11.982 1.00 88.06 389 LEU A C 1
ATOM 3025 O O . LEU A 1 389 ? -4.499 1.958 -11.569 1.00 88.06 389 LEU A O 1
ATOM 3029 N N . VAL A 1 390 ? -4.411 4.203 -11.780 1.00 84.44 390 VAL A N 1
ATOM 3030 C CA . VAL A 1 390 ? -5.519 4.523 -10.866 1.00 84.44 390 VAL A CA 1
ATOM 3031 C C . VAL A 1 390 ? -6.445 5.571 -11.489 1.00 84.44 390 VAL A C 1
ATOM 3033 O O . VAL A 1 390 ? -5.978 6.606 -11.963 1.00 84.44 390 VAL A O 1
ATOM 3036 N N . THR A 1 391 ? -7.756 5.329 -11.441 1.00 84.50 391 THR A N 1
ATOM 3037 C CA . THR A 1 391 ? -8.777 6.332 -11.788 1.00 84.50 391 THR A CA 1
ATOM 3038 C C . THR A 1 391 ? -9.052 7.248 -10.596 1.00 84.50 391 THR A C 1
ATOM 3040 O O . THR A 1 391 ? -9.099 6.797 -9.454 1.00 84.50 391 THR A O 1
ATOM 3043 N N . PHE A 1 392 ? -9.260 8.534 -10.870 1.00 83.62 392 PHE A N 1
ATOM 3044 C CA . PHE A 1 392 ? -9.640 9.576 -9.918 1.00 83.62 392 PHE A CA 1
ATOM 3045 C C . PHE A 1 392 ? -11.138 9.910 -9.987 1.00 83.62 392 PHE A C 1
ATOM 3047 O O . PHE A 1 392 ? -11.570 10.918 -9.427 1.00 83.62 392 PHE A O 1
ATOM 3054 N N . GLY A 1 393 ? -11.935 9.087 -10.679 1.00 84.06 393 GLY A N 1
ATOM 3055 C CA . GLY A 1 393 ? -13.361 9.336 -10.895 1.00 84.06 393 GLY A CA 1
ATOM 3056 C C . GLY A 1 393 ? -13.638 10.549 -11.787 1.00 84.06 393 GLY A C 1
ATOM 3057 O O . GLY A 1 393 ? -14.759 11.061 -11.801 1.00 84.06 393 GLY A O 1
ATOM 3058 N N . LEU A 1 394 ? -12.634 11.038 -12.524 1.00 88.06 394 LEU A N 1
ATOM 3059 C CA . LEU A 1 394 ? -12.829 12.112 -13.490 1.00 88.06 394 LEU A CA 1
ATOM 3060 C C . LEU A 1 394 ? -13.581 11.575 -14.722 1.00 88.06 394 LEU A C 1
ATOM 3062 O O . LEU A 1 394 ? -13.431 10.405 -15.080 1.00 88.06 394 LEU A O 1
ATOM 3066 N N . PRO A 1 395 ? -14.358 12.415 -15.433 1.00 90.88 395 PRO A N 1
ATOM 3067 C CA . PRO A 1 395 ? -14.967 12.019 -16.696 1.00 90.88 395 PRO A CA 1
ATOM 3068 C C . PRO A 1 395 ? -13.925 11.451 -17.665 1.00 90.88 395 PRO A C 1
ATOM 3070 O O . PRO A 1 395 ? -12.879 12.066 -17.878 1.00 90.88 395 PRO A O 1
ATOM 3073 N N . LEU A 1 396 ? -14.250 10.321 -18.301 1.00 92.56 396 LEU A N 1
ATOM 3074 C CA . LEU A 1 396 ? -13.393 9.576 -19.236 1.00 92.56 396 LEU A CA 1
ATOM 3075 C C . LEU A 1 396 ? -12.598 10.473 -20.204 1.00 92.56 396 LEU A C 1
ATOM 3077 O O . LEU A 1 396 ? -11.400 10.290 -20.403 1.00 92.56 396 LEU A O 1
ATOM 3081 N N . ILE A 1 397 ? -13.277 11.468 -20.784 1.00 93.94 397 ILE A N 1
ATOM 3082 C CA . ILE A 1 397 ? -12.732 12.415 -21.770 1.00 93.94 397 ILE A CA 1
ATOM 3083 C C . ILE A 1 397 ? -11.641 13.349 -21.220 1.00 93.94 397 ILE A C 1
ATOM 3085 O O . ILE A 1 397 ? -10.903 13.939 -22.003 1.00 93.94 397 ILE A O 1
ATOM 3089 N N . LEU A 1 398 ? -11.548 13.501 -19.897 1.00 93.81 398 LEU A N 1
ATOM 3090 C CA . LEU A 1 398 ? -10.486 14.233 -19.206 1.00 93.81 398 LEU A CA 1
ATOM 3091 C C . LEU A 1 398 ? -9.420 13.266 -18.687 1.00 93.81 398 LEU A C 1
ATOM 3093 O O . LEU A 1 398 ? -8.229 13.525 -18.832 1.00 93.81 398 LEU A O 1
ATOM 3097 N N . GLU A 1 399 ? -9.838 12.147 -18.099 1.00 93.06 399 GLU A N 1
ATOM 3098 C CA . GLU A 1 399 ? -8.936 11.243 -17.390 1.00 93.06 399 GLU A CA 1
ATOM 3099 C C . GLU A 1 399 ? -8.001 10.458 -18.315 1.00 93.06 399 GLU A C 1
ATOM 3101 O O . GLU A 1 399 ? -6.786 10.451 -18.107 1.00 93.06 399 GLU A O 1
ATOM 3106 N N . GLU A 1 400 ? -8.535 9.860 -19.383 1.00 94.25 400 GLU A N 1
ATOM 3107 C CA . GLU A 1 400 ? -7.731 9.088 -20.332 1.00 94.25 400 GLU A CA 1
ATOM 3108 C C . GLU A 1 400 ? -6.590 9.898 -20.970 1.00 94.25 400 GLU A C 1
ATOM 3110 O O . GLU A 1 400 ? -5.457 9.406 -20.962 1.00 94.25 400 GLU A O 1
ATOM 3115 N N . PRO A 1 401 ? -6.806 11.118 -21.512 1.00 93.00 401 PRO A N 1
ATOM 3116 C CA . PRO A 1 401 ? -5.712 11.898 -22.083 1.00 93.00 401 PRO A CA 1
ATOM 3117 C C . PRO A 1 401 ? -4.749 12.455 -21.025 1.00 93.00 401 PRO A C 1
ATOM 3119 O O . PRO A 1 401 ? -3.551 12.510 -21.301 1.00 93.00 401 PRO A O 1
ATOM 3122 N N . LEU A 1 402 ? -5.228 12.852 -19.838 1.00 91.88 402 LEU A N 1
ATOM 3123 C CA . LEU A 1 402 ? -4.388 13.499 -18.819 1.00 91.88 402 LEU A CA 1
ATOM 3124 C C . LEU A 1 402 ? -3.573 12.510 -17.979 1.00 91.88 402 LEU A C 1
ATOM 3126 O O . LEU A 1 402 ? -2.413 12.790 -17.685 1.00 91.88 402 LEU A O 1
ATOM 3130 N N . LEU A 1 403 ? -4.175 11.389 -17.569 1.00 92.88 403 LEU A N 1
ATOM 3131 C CA . LEU A 1 403 ? -3.618 10.487 -16.556 1.00 92.88 403 LEU A CA 1
ATOM 3132 C C . LEU A 1 403 ? -3.287 9.097 -17.109 1.00 92.88 403 LEU A C 1
ATOM 3134 O O . LEU A 1 403 ? -2.293 8.518 -16.680 1.00 92.88 403 LEU A O 1
ATOM 3138 N N . HIS A 1 404 ? -4.032 8.588 -18.097 1.00 94.19 404 HIS A N 1
ATOM 3139 C CA . HIS A 1 404 ? -3.787 7.255 -18.674 1.00 94.19 404 HIS A CA 1
ATOM 3140 C C . HIS A 1 404 ? -3.083 7.258 -20.043 1.00 94.19 404 HIS A C 1
ATOM 3142 O O . HIS A 1 404 ? -2.813 6.189 -20.595 1.00 94.19 404 HIS A O 1
ATOM 3148 N N . THR A 1 405 ? -2.697 8.414 -20.593 1.00 93.00 405 THR A N 1
ATOM 3149 C CA . THR A 1 405 ? -2.011 8.490 -21.904 1.00 93.00 405 THR A CA 1
ATOM 3150 C C . THR A 1 405 ? -0.606 9.093 -21.844 1.00 93.00 405 THR A C 1
ATOM 3152 O O . THR A 1 405 ? 0.271 8.626 -22.573 1.00 93.00 405 THR A O 1
ATOM 3155 N N . VAL A 1 406 ? -0.354 10.072 -20.970 1.00 91.00 406 VAL A N 1
ATOM 3156 C CA . VAL A 1 406 ? 0.949 10.752 -20.842 1.00 91.00 406 VAL A CA 1
ATOM 3157 C C . VAL A 1 406 ? 1.448 10.749 -19.400 1.00 91.00 406 VAL A C 1
ATOM 3159 O O . VAL A 1 406 ? 0.656 10.782 -18.465 1.00 91.00 406 VAL A O 1
ATOM 3162 N N . LEU A 1 407 ? 2.772 10.731 -19.215 1.00 91.81 407 LEU A N 1
ATOM 3163 C CA . LEU A 1 407 ? 3.397 10.805 -17.892 1.00 91.81 407 LEU A CA 1
ATOM 3164 C C . LEU A 1 407 ? 3.383 12.237 -17.350 1.00 91.81 407 LEU A C 1
ATOM 3166 O O . LEU A 1 407 ? 3.815 13.163 -18.041 1.00 91.81 407 LEU A O 1
ATOM 3170 N N . LEU A 1 408 ? 2.957 12.412 -16.096 1.00 95.19 408 LEU A N 1
ATOM 3171 C CA . LEU A 1 408 ? 2.972 13.714 -15.431 1.00 95.19 408 LEU A CA 1
ATOM 3172 C C . LEU A 1 408 ? 4.421 14.230 -15.264 1.00 95.19 408 LEU A C 1
ATOM 3174 O O . LEU A 1 408 ? 5.243 13.539 -14.655 1.00 95.19 408 LEU A O 1
ATOM 3178 N N . PRO A 1 409 ? 4.771 15.440 -15.755 1.00 95.44 409 PRO A N 1
ATOM 3179 C CA . PRO A 1 409 ? 6.151 15.929 -15.728 1.00 95.44 409 PRO A CA 1
ATOM 3180 C C . PRO A 1 409 ? 6.716 16.090 -14.299 1.00 95.44 409 PRO A C 1
ATOM 3182 O O . PRO A 1 409 ? 6.232 16.944 -13.549 1.00 95.44 409 PRO A O 1
ATOM 3185 N N . PRO A 1 410 ? 7.788 15.364 -13.912 1.00 95.81 410 PRO A N 1
ATOM 3186 C CA . PRO A 1 410 ? 8.309 15.331 -12.535 1.00 95.81 410 PRO A CA 1
ATOM 3187 C C . PRO A 1 410 ? 8.689 16.690 -11.925 1.00 95.81 410 PRO A C 1
ATOM 3189 O O . PRO A 1 410 ? 8.732 16.836 -10.702 1.00 95.81 410 PRO A O 1
ATOM 3192 N N . ILE A 1 411 ? 8.919 17.714 -12.756 1.00 96.38 411 ILE A N 1
ATOM 3193 C CA . ILE A 1 411 ? 9.180 19.090 -12.315 1.00 96.38 411 ILE A CA 1
ATOM 3194 C C . ILE A 1 411 ? 8.095 19.617 -11.359 1.00 96.38 411 ILE A C 1
ATOM 3196 O O . ILE A 1 411 ? 8.441 20.229 -10.347 1.00 96.38 411 ILE A O 1
ATOM 3200 N N . PHE A 1 412 ? 6.818 19.289 -11.595 1.00 97.31 412 PHE A N 1
ATOM 3201 C CA . PHE A 1 412 ? 5.676 19.779 -10.810 1.00 97.31 412 PHE A CA 1
ATOM 3202 C C . PHE A 1 412 ? 5.581 19.208 -9.385 1.00 97.31 412 PHE A C 1
ATOM 3204 O O . PHE A 1 412 ? 4.832 19.743 -8.563 1.00 97.31 412 PHE A O 1
ATOM 3211 N N . VAL A 1 413 ? 6.343 18.156 -9.068 1.00 98.06 413 VAL A N 1
ATOM 3212 C CA . VAL A 1 413 ? 6.423 17.558 -7.720 1.00 98.06 413 VAL A CA 1
ATOM 3213 C C . VAL A 1 413 ? 7.843 17.564 -7.137 1.00 98.06 413 VAL A C 1
ATOM 3215 O O . VAL A 1 413 ? 8.047 17.240 -5.969 1.00 98.06 413 VAL A O 1
ATOM 3218 N N . SER A 1 414 ? 8.837 18.002 -7.915 1.00 97.50 414 SER A N 1
ATOM 3219 C CA . SER A 1 414 ? 10.252 18.014 -7.522 1.00 97.50 414 SER A CA 1
ATOM 3220 C C . SER A 1 414 ? 10.542 18.809 -6.239 1.00 97.50 414 SER A C 1
ATOM 3222 O O . SER A 1 414 ? 11.367 18.385 -5.431 1.00 97.50 414 SER A O 1
ATOM 3224 N N . GLY A 1 415 ? 9.853 19.934 -6.013 1.00 98.38 415 GLY A N 1
ATOM 3225 C CA . GLY A 1 415 ? 9.980 20.728 -4.783 1.00 98.38 415 GLY A CA 1
ATOM 3226 C C . GLY A 1 415 ? 9.423 20.010 -3.550 1.00 98.38 415 GLY A C 1
ATOM 3227 O O . GLY A 1 415 ? 10.057 20.008 -2.496 1.00 98.38 415 GLY A O 1
ATOM 3228 N N . ASP A 1 416 ? 8.283 19.333 -3.697 1.00 98.56 416 ASP A N 1
ATOM 3229 C CA . ASP A 1 416 ? 7.662 18.561 -2.618 1.00 98.56 416 ASP A CA 1
ATOM 3230 C C . ASP A 1 416 ? 8.501 17.327 -2.263 1.00 98.56 416 ASP A C 1
ATOM 3232 O O . ASP A 1 416 ? 8.730 17.049 -1.086 1.00 98.56 416 ASP A O 1
ATOM 3236 N N . TYR A 1 417 ? 9.055 16.649 -3.274 1.00 98.75 417 TYR A N 1
ATOM 3237 C CA . TYR A 1 417 ? 9.985 15.538 -3.077 1.00 98.75 417 TYR A CA 1
ATOM 3238 C C . TYR A 1 417 ? 11.279 15.970 -2.368 1.00 98.75 417 TYR A C 1
ATOM 3240 O O . TYR A 1 417 ? 11.746 15.273 -1.469 1.00 98.75 417 TYR A O 1
ATOM 3248 N N . LYS A 1 418 ? 11.834 17.143 -2.706 1.00 98.69 418 LYS A N 1
ATOM 3249 C CA . LYS A 1 418 ? 13.002 17.716 -2.010 1.00 98.69 418 LYS A CA 1
ATOM 3250 C C . LYS A 1 418 ? 12.711 18.040 -0.542 1.00 98.69 418 LYS A C 1
ATOM 3252 O O . LYS A 1 418 ? 13.575 17.807 0.300 1.00 98.69 418 LYS A O 1
ATOM 3257 N N . ALA A 1 419 ? 11.514 18.537 -0.222 1.00 98.75 419 ALA A N 1
ATOM 3258 C CA . ALA A 1 419 ? 11.107 18.786 1.163 1.00 98.75 419 ALA A CA 1
ATOM 3259 C C . ALA A 1 419 ? 11.001 17.479 1.970 1.00 98.75 419 ALA A C 1
ATOM 3261 O O . ALA A 1 419 ? 11.553 17.393 3.067 1.00 98.75 419 ALA A O 1
ATOM 3262 N N . LEU A 1 420 ? 10.376 16.440 1.397 1.00 98.81 420 LEU A N 1
ATOM 3263 C CA . LEU A 1 420 ? 10.342 15.096 1.987 1.00 98.81 420 LEU A CA 1
ATOM 3264 C C . LEU A 1 420 ? 11.763 14.551 2.200 1.00 98.81 420 LEU A C 1
ATOM 3266 O O . LEU A 1 420 ? 12.098 14.128 3.303 1.00 98.81 420 LEU A O 1
ATOM 3270 N N . TYR A 1 421 ? 12.620 14.609 1.176 1.00 98.88 421 TYR A N 1
ATOM 3271 C CA . TYR A 1 421 ? 14.013 14.165 1.263 1.00 98.88 421 TYR A CA 1
ATOM 3272 C C . TYR A 1 421 ? 14.786 14.883 2.376 1.00 98.88 421 TYR A C 1
ATOM 3274 O O . TYR A 1 421 ? 15.450 14.214 3.162 1.00 98.88 421 TYR A O 1
ATOM 3282 N N . LYS A 1 422 ? 14.671 16.216 2.498 1.00 98.81 422 LYS A N 1
ATOM 3283 C CA . LYS A 1 422 ? 15.351 16.983 3.559 1.00 98.81 422 LYS A CA 1
ATOM 3284 C C . LYS A 1 422 ? 14.958 16.472 4.949 1.00 98.81 422 LYS A C 1
ATOM 3286 O O . LYS A 1 422 ? 15.829 16.287 5.796 1.00 98.81 422 LYS A O 1
ATOM 3291 N N . TYR A 1 423 ? 13.666 16.213 5.158 1.00 98.81 423 TYR A N 1
ATOM 3292 C CA . TYR A 1 423 ? 13.163 15.627 6.398 1.00 98.81 423 TYR A CA 1
ATOM 3293 C C . TYR A 1 423 ? 13.757 14.233 6.651 1.00 98.81 423 TYR A C 1
ATOM 3295 O O . TYR A 1 423 ? 14.353 14.021 7.706 1.00 98.81 423 TYR A O 1
ATOM 3303 N N . PHE A 1 424 ? 13.675 13.306 5.687 1.00 98.75 424 PHE A N 1
ATOM 3304 C CA . PHE A 1 424 ? 14.210 11.950 5.868 1.00 98.75 424 PHE A CA 1
ATOM 3305 C C . PHE A 1 424 ? 15.726 11.942 6.083 1.00 98.75 424 PHE A C 1
ATOM 3307 O O . PHE A 1 424 ? 16.205 11.184 6.921 1.00 98.75 424 PHE A O 1
ATOM 3314 N N . TYR A 1 425 ? 16.477 12.812 5.405 1.00 98.75 425 TYR A N 1
ATOM 3315 C CA . TYR A 1 425 ? 17.928 12.908 5.563 1.00 98.75 425 TYR A CA 1
ATOM 3316 C C . TYR A 1 425 ? 18.333 13.331 6.985 1.00 98.75 425 TYR A C 1
ATOM 3318 O O . TYR A 1 425 ? 19.305 12.812 7.531 1.00 98.75 425 TYR A O 1
ATOM 3326 N N . ALA A 1 426 ? 17.568 14.233 7.610 1.00 98.56 426 ALA A N 1
ATOM 3327 C CA . ALA A 1 426 ? 17.779 14.641 8.998 1.00 98.56 426 ALA A CA 1
ATOM 3328 C C . ALA A 1 426 ? 17.274 13.583 10.000 1.00 98.56 426 ALA A C 1
ATOM 3330 O O . ALA A 1 426 ? 18.028 13.119 10.860 1.00 98.56 426 ALA A O 1
ATOM 3331 N N . ALA A 1 427 ? 16.010 13.168 9.872 1.00 98.50 427 ALA A N 1
ATOM 3332 C CA . ALA A 1 427 ? 15.343 12.257 10.802 1.00 98.50 427 ALA A CA 1
ATOM 3333 C C . ALA A 1 427 ? 15.989 10.863 10.832 1.00 98.50 427 ALA A C 1
ATOM 3335 O O . ALA A 1 427 ? 16.196 10.287 11.900 1.00 98.50 427 ALA A O 1
ATOM 3336 N N . ALA A 1 428 ? 16.360 10.324 9.670 1.00 98.19 428 ALA A N 1
ATOM 3337 C CA . ALA A 1 428 ? 16.834 8.952 9.543 1.00 98.19 428 ALA A CA 1
ATOM 3338 C C . ALA A 1 428 ? 18.334 8.767 9.828 1.00 98.19 428 ALA A C 1
ATOM 3340 O O . ALA A 1 428 ? 18.871 7.717 9.484 1.00 98.19 428 ALA A O 1
ATOM 3341 N N . THR A 1 429 ? 19.014 9.732 10.465 1.00 98.19 429 THR A N 1
ATOM 3342 C CA . THR A 1 429 ? 20.476 9.727 10.694 1.00 98.19 429 THR A CA 1
ATOM 3343 C C . THR A 1 429 ? 21.015 8.354 11.124 1.00 98.19 429 THR A C 1
ATOM 3345 O O . THR A 1 429 ? 21.825 7.780 10.406 1.00 98.19 429 THR A O 1
ATOM 3348 N N . LYS A 1 430 ? 20.470 7.741 12.188 1.00 98.06 430 LYS A N 1
ATOM 3349 C CA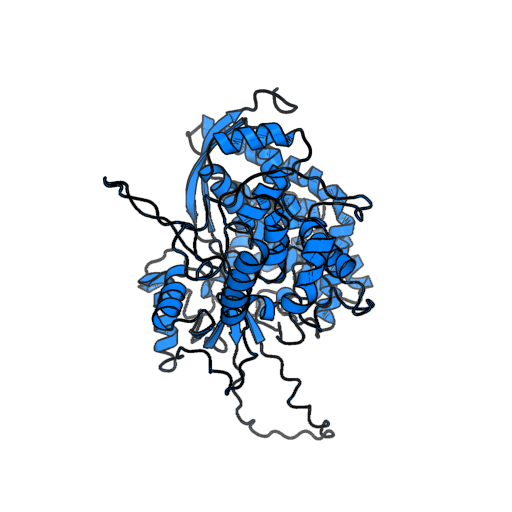 . LYS A 1 430 ? 20.907 6.410 12.667 1.00 98.06 430 LYS A CA 1
ATOM 3350 C C . LYS A 1 430 ? 20.736 5.286 11.633 1.00 98.06 430 LYS A C 1
ATOM 3352 O O . LYS A 1 430 ? 21.520 4.343 11.606 1.00 98.06 430 LYS A O 1
ATOM 3357 N N . ALA A 1 431 ? 19.700 5.358 10.799 1.00 98.31 431 ALA A N 1
ATOM 3358 C CA . ALA A 1 431 ? 19.466 4.392 9.728 1.00 98.31 431 ALA A CA 1
ATOM 3359 C C . ALA A 1 431 ? 20.421 4.617 8.548 1.00 98.31 431 ALA A C 1
ATOM 3361 O O . ALA A 1 431 ? 20.886 3.658 7.942 1.00 98.31 431 ALA A O 1
ATOM 3362 N N . LEU A 1 432 ? 20.758 5.871 8.254 1.00 98.75 432 LEU A N 1
ATOM 3363 C CA . LEU A 1 432 ? 21.752 6.230 7.248 1.00 98.75 432 LEU A CA 1
ATOM 3364 C C . LEU A 1 432 ? 23.167 5.800 7.668 1.00 98.75 432 LEU A C 1
ATOM 3366 O O . LEU A 1 432 ? 23.892 5.252 6.845 1.00 98.75 432 LEU A O 1
ATOM 3370 N N . ASP A 1 433 ? 23.511 5.917 8.953 1.00 98.56 433 ASP A N 1
ATOM 3371 C CA . ASP A 1 433 ? 24.777 5.409 9.505 1.00 98.56 433 ASP A CA 1
ATOM 3372 C C . ASP A 1 433 ? 24.866 3.868 9.370 1.00 98.56 433 ASP A C 1
ATOM 3374 O O . ASP A 1 433 ? 25.902 3.317 8.990 1.00 98.56 433 ASP A O 1
ATOM 3378 N N . MET A 1 434 ? 23.753 3.150 9.599 1.00 97.94 434 MET A N 1
ATOM 3379 C CA . MET A 1 434 ? 23.657 1.709 9.303 1.00 97.94 434 MET A CA 1
ATOM 3380 C C . MET A 1 434 ? 23.757 1.402 7.800 1.00 97.94 434 MET A C 1
ATOM 3382 O O . MET A 1 434 ? 24.262 0.351 7.420 1.00 97.94 434 MET A O 1
ATOM 3386 N N . ALA A 1 435 ? 23.274 2.284 6.926 1.00 98.12 435 ALA A N 1
ATOM 3387 C CA . ALA A 1 435 ? 23.369 2.083 5.483 1.00 98.12 435 ALA A CA 1
ATOM 3388 C C . ALA A 1 435 ? 24.823 2.176 4.995 1.00 98.12 435 ALA A C 1
ATOM 3390 O O . ALA A 1 435 ? 25.259 1.350 4.190 1.00 98.12 435 ALA A O 1
ATOM 3391 N N . GLU A 1 436 ? 25.590 3.130 5.523 1.00 98.19 436 GLU A N 1
ATOM 3392 C CA . GLU A 1 436 ? 27.014 3.281 5.214 1.00 98.19 436 GLU A CA 1
ATOM 3393 C C . GLU A 1 436 ? 27.833 2.075 5.702 1.00 98.19 436 GLU A C 1
ATOM 3395 O O . GLU A 1 436 ? 28.707 1.605 4.973 1.00 98.19 436 GLU A O 1
ATOM 3400 N N . SER A 1 437 ? 27.497 1.478 6.856 1.00 97.00 437 SER A N 1
ATOM 3401 C CA . SER A 1 437 ? 28.151 0.238 7.320 1.00 97.00 437 SER A CA 1
ATOM 3402 C C . SER A 1 437 ? 27.844 -0.991 6.446 1.00 97.00 437 SER A C 1
ATOM 3404 O O . SER A 1 437 ? 28.665 -1.903 6.355 1.00 97.00 437 SER A O 1
ATOM 3406 N N . LEU A 1 438 ? 26.714 -0.990 5.727 1.00 96.06 438 LEU A N 1
ATOM 3407 C CA . LEU A 1 438 ? 26.366 -1.971 4.685 1.00 96.06 438 LEU A CA 1
ATOM 3408 C C . LEU A 1 438 ? 26.984 -1.636 3.308 1.00 96.06 438 LEU A C 1
ATOM 3410 O O . LEU A 1 438 ? 26.734 -2.325 2.311 1.00 96.06 438 LEU A O 1
ATOM 3414 N N . GLY A 1 439 ? 27.783 -0.569 3.221 1.00 97.19 439 GLY A N 1
ATOM 3415 C CA . GLY A 1 439 ? 28.392 -0.095 1.982 1.00 97.19 439 GLY A CA 1
ATOM 3416 C C . GLY A 1 439 ? 27.370 0.426 0.968 1.00 97.19 439 GLY A C 1
ATOM 3417 O O . GLY A 1 439 ? 27.544 0.196 -0.234 1.00 97.19 439 GLY A O 1
ATOM 3418 N N . LEU A 1 440 ? 26.283 1.051 1.428 1.00 97.62 440 LEU A N 1
ATOM 3419 C CA . LEU A 1 440 ? 25.409 1.887 0.601 1.00 97.62 440 LEU A CA 1
ATOM 3420 C C . LEU A 1 440 ? 25.893 3.336 0.629 1.00 97.62 440 LEU A C 1
ATOM 3422 O O . LEU A 1 440 ? 26.429 3.809 1.629 1.00 97.62 440 LEU A O 1
ATOM 3426 N N . ASN A 1 441 ? 25.651 4.062 -0.459 1.00 97.81 441 ASN A N 1
ATOM 3427 C CA . ASN A 1 441 ? 25.798 5.510 -0.451 1.00 97.81 441 ASN A CA 1
ATOM 3428 C C . ASN A 1 441 ? 24.673 6.142 0.398 1.00 97.81 441 ASN A C 1
ATOM 3430 O O . ASN A 1 441 ? 23.515 5.737 0.288 1.00 97.81 441 ASN A O 1
ATOM 3434 N N . ARG A 1 442 ? 25.001 7.141 1.228 1.00 98.44 442 ARG A N 1
ATOM 3435 C CA . ARG A 1 442 ? 24.054 7.797 2.149 1.00 98.44 442 ARG A CA 1
ATOM 3436 C C . ARG A 1 442 ? 22.869 8.470 1.444 1.00 98.44 442 ARG A C 1
ATOM 3438 O O . ARG A 1 442 ? 21.748 8.420 1.944 1.00 98.44 442 ARG A O 1
ATOM 3445 N N . ASP A 1 443 ? 23.102 9.059 0.275 1.00 98.31 443 ASP A N 1
ATOM 3446 C CA . ASP A 1 443 ? 22.077 9.703 -0.551 1.00 98.31 443 ASP A CA 1
ATOM 3447 C C . ASP A 1 443 ? 21.111 8.665 -1.150 1.00 98.31 443 ASP A C 1
ATOM 3449 O O . ASP A 1 443 ? 19.895 8.737 -0.953 1.00 98.31 443 ASP A O 1
ATOM 3453 N N . GLU A 1 444 ? 21.660 7.610 -1.764 1.00 98.62 444 GLU A N 1
ATOM 3454 C CA . GLU A 1 444 ? 20.888 6.463 -2.265 1.00 98.62 444 GLU A CA 1
ATOM 3455 C C . GLU A 1 444 ? 20.076 5.790 -1.144 1.00 98.62 444 GLU A C 1
ATOM 3457 O O . GLU A 1 444 ? 18.908 5.427 -1.334 1.00 98.62 444 GLU A O 1
ATOM 3462 N N . ALA A 1 445 ? 20.670 5.645 0.043 1.00 98.81 445 ALA A N 1
ATOM 3463 C CA . ALA A 1 445 ? 20.001 5.112 1.221 1.00 98.81 445 ALA A CA 1
ATOM 3464 C C . ALA A 1 445 ? 18.836 6.008 1.664 1.00 98.81 445 ALA A C 1
ATOM 3466 O O . ALA A 1 445 ? 17.748 5.490 1.914 1.00 98.81 445 ALA A O 1
ATOM 3467 N N . CYS A 1 446 ? 19.008 7.334 1.682 1.00 98.88 446 CYS A N 1
ATOM 3468 C CA . CYS A 1 446 ? 17.935 8.281 1.996 1.00 98.88 446 CYS A CA 1
ATOM 3469 C C . CYS A 1 446 ? 16.763 8.163 1.009 1.00 98.88 446 CYS A C 1
ATOM 3471 O O . CYS A 1 446 ? 15.613 8.025 1.430 1.00 98.88 446 CYS A O 1
ATOM 3473 N N . HIS A 1 447 ? 17.035 8.108 -0.299 1.00 98.88 447 HIS A N 1
ATOM 3474 C CA . HIS A 1 447 ? 15.993 7.906 -1.313 1.00 98.88 447 HIS A CA 1
ATOM 3475 C C . HIS A 1 447 ? 15.249 6.571 -1.145 1.00 98.88 447 HIS A C 1
ATOM 3477 O O . HIS A 1 447 ? 14.024 6.518 -1.303 1.00 98.88 447 HIS A O 1
ATOM 3483 N N . ASN A 1 448 ? 15.953 5.501 -0.765 1.00 98.81 448 ASN A N 1
ATOM 3484 C CA . ASN A 1 448 ? 15.338 4.210 -0.457 1.00 98.81 448 ASN A CA 1
ATOM 3485 C C . ASN A 1 448 ? 14.523 4.228 0.850 1.00 98.81 448 ASN A C 1
ATOM 3487 O O . ASN A 1 448 ? 13.445 3.636 0.881 1.00 98.81 448 ASN A O 1
ATOM 3491 N N . LEU A 1 449 ? 14.979 4.920 1.899 1.00 98.88 449 LEU A N 1
ATOM 3492 C CA . LEU A 1 449 ? 14.252 5.071 3.167 1.00 98.88 449 LEU A CA 1
ATOM 3493 C C . LEU A 1 449 ? 12.994 5.933 3.010 1.00 98.88 449 LEU A C 1
ATOM 3495 O O . LEU A 1 449 ? 11.935 5.549 3.511 1.00 98.88 449 LEU A O 1
ATOM 3499 N N . LEU A 1 450 ? 13.065 7.029 2.248 1.00 98.81 450 LEU A N 1
ATOM 3500 C CA . LEU A 1 450 ? 11.899 7.817 1.839 1.00 98.81 450 LEU A CA 1
ATOM 3501 C C . LEU A 1 450 ? 10.901 6.920 1.104 1.00 98.81 450 LEU A C 1
ATOM 3503 O O . LEU A 1 450 ? 9.735 6.857 1.481 1.00 98.81 450 LEU A O 1
ATOM 3507 N N . PHE A 1 451 ? 11.345 6.168 0.092 1.00 98.81 451 PHE A N 1
ATOM 3508 C CA . PHE A 1 451 ? 10.450 5.297 -0.672 1.00 98.81 451 PHE A CA 1
ATOM 3509 C C . PHE A 1 451 ? 9.854 4.167 0.192 1.00 98.81 451 PHE A C 1
ATOM 3511 O O . PHE A 1 451 ? 8.663 3.868 0.099 1.00 98.81 451 PHE A O 1
ATOM 3518 N N . ALA A 1 452 ? 10.637 3.555 1.081 1.00 98.50 452 ALA A N 1
ATOM 3519 C CA . ALA A 1 452 ? 10.152 2.539 2.014 1.00 98.50 452 ALA A CA 1
ATOM 3520 C C . ALA A 1 452 ? 9.134 3.103 3.023 1.00 98.50 452 ALA A C 1
ATOM 3522 O O . ALA A 1 452 ? 8.139 2.443 3.330 1.00 98.50 452 ALA A O 1
ATOM 3523 N N . THR A 1 453 ? 9.336 4.330 3.499 1.00 98.56 453 THR A N 1
ATOM 3524 C CA . THR A 1 453 ? 8.442 4.964 4.476 1.00 98.56 453 THR A CA 1
ATOM 3525 C C . THR A 1 453 ? 7.181 5.501 3.807 1.00 98.56 453 THR A C 1
ATOM 3527 O O . THR A 1 453 ? 6.083 5.102 4.176 1.00 98.56 453 THR A O 1
ATOM 3530 N N . VAL A 1 454 ? 7.317 6.339 2.777 1.00 98.19 454 VAL A N 1
ATOM 3531 C CA . VAL A 1 454 ? 6.194 7.034 2.133 1.00 98.19 454 VAL A CA 1
ATOM 3532 C C . VAL A 1 454 ? 5.402 6.110 1.207 1.00 98.19 454 VAL A C 1
ATOM 3534 O O . VAL A 1 454 ? 4.196 5.955 1.364 1.00 98.19 454 VAL A O 1
ATOM 3537 N N . PHE A 1 455 ? 6.064 5.475 0.237 1.00 96.50 455 PHE A N 1
ATOM 3538 C CA . PHE A 1 455 ? 5.371 4.673 -0.777 1.00 96.50 455 PHE A CA 1
ATOM 3539 C C . PHE A 1 455 ? 4.899 3.341 -0.209 1.00 96.50 455 PHE A C 1
ATOM 3541 O O . PHE A 1 455 ? 3.751 2.954 -0.387 1.00 96.50 455 PHE A O 1
ATOM 3548 N N . ASN A 1 456 ? 5.797 2.629 0.473 1.00 92.44 456 ASN A N 1
ATOM 3549 C CA . ASN A 1 456 ? 5.528 1.254 0.875 1.00 92.44 456 ASN A CA 1
ATOM 3550 C C . ASN A 1 456 ? 4.754 1.173 2.193 1.00 92.44 456 ASN A C 1
ATOM 3552 O O . ASN A 1 456 ? 3.844 0.361 2.296 1.00 92.44 456 ASN A O 1
ATOM 3556 N N . SER A 1 457 ? 5.123 1.979 3.193 1.00 95.12 457 SER A N 1
ATOM 3557 C CA . SER A 1 457 ? 4.527 1.888 4.531 1.00 95.12 457 SER A CA 1
ATOM 3558 C C . SER A 1 457 ? 3.294 2.789 4.648 1.00 95.12 457 SER A C 1
ATOM 3560 O O . SER A 1 457 ? 2.188 2.273 4.727 1.00 95.12 457 SER A O 1
ATOM 3562 N N . TYR A 1 458 ? 3.452 4.113 4.563 1.00 95.88 458 TYR A N 1
ATOM 3563 C CA . TYR A 1 458 ? 2.353 5.088 4.627 1.00 95.88 458 TYR A CA 1
ATOM 3564 C C . TYR A 1 458 ? 1.278 4.844 3.558 1.00 95.88 458 TYR A C 1
ATOM 3566 O O . TYR A 1 458 ? 0.108 4.698 3.903 1.00 95.88 458 TYR A O 1
ATOM 3574 N N . GLY A 1 459 ? 1.668 4.696 2.286 1.00 89.12 459 GLY A N 1
ATOM 3575 C CA . GLY A 1 459 ? 0.735 4.345 1.209 1.00 89.12 459 GLY A CA 1
ATOM 3576 C C . GLY A 1 459 ? -0.009 3.024 1.452 1.00 89.12 459 GLY A C 1
ATOM 3577 O O . GLY A 1 459 ? -1.182 2.916 1.113 1.00 89.12 459 GLY A O 1
ATOM 3578 N N . GLY A 1 460 ? 0.636 2.049 2.103 1.00 86.25 460 GLY A N 1
ATOM 3579 C CA . GLY A 1 460 ? -0.006 0.810 2.544 1.00 86.25 460 GLY A CA 1
ATOM 3580 C C . GLY A 1 460 ? -1.010 1.029 3.681 1.00 86.25 460 GLY A C 1
ATOM 3581 O O . GLY A 1 460 ? -2.138 0.555 3.591 1.00 86.25 460 GLY A O 1
ATOM 3582 N N . LEU A 1 461 ? -0.642 1.780 4.727 1.00 90.75 461 LEU A N 1
ATOM 3583 C CA . LEU A 1 461 ? -1.522 2.082 5.869 1.00 90.75 461 LEU A CA 1
ATOM 3584 C C . LEU A 1 461 ? -2.748 2.920 5.473 1.00 90.75 461 LEU A C 1
ATOM 3586 O O . LEU A 1 461 ? -3.833 2.702 6.016 1.00 90.75 461 LEU A O 1
ATOM 3590 N N . LYS A 1 462 ? -2.598 3.831 4.500 1.00 87.88 462 LYS A N 1
ATOM 3591 C CA . LYS A 1 462 ? -3.690 4.655 3.956 1.00 87.88 462 LYS A CA 1
ATOM 3592 C C . LYS A 1 462 ? -4.839 3.813 3.384 1.00 87.88 462 LYS A C 1
ATOM 3594 O O . LYS A 1 462 ? -5.975 4.267 3.423 1.00 87.88 462 LYS A O 1
ATOM 3599 N N . VAL A 1 463 ? -4.551 2.605 2.894 1.00 83.81 463 VAL A N 1
ATOM 3600 C CA . VAL A 1 463 ? -5.534 1.695 2.275 1.00 83.81 463 VAL A CA 1
ATOM 3601 C C . VAL A 1 463 ? -5.909 0.535 3.202 1.00 83.81 463 VAL A C 1
ATOM 3603 O O . VAL A 1 463 ? -7.083 0.227 3.382 1.00 83.81 463 VAL A O 1
ATOM 3606 N N . MET A 1 464 ? -4.915 -0.087 3.838 1.00 87.12 464 MET A N 1
ATOM 3607 C CA . MET A 1 464 ? -5.091 -1.296 4.647 1.00 87.12 464 MET A CA 1
ATOM 3608 C C . MET A 1 464 ? -5.869 -1.043 5.945 1.00 87.12 464 MET A C 1
ATOM 3610 O O . MET A 1 464 ? -6.680 -1.880 6.328 1.00 87.12 464 MET A O 1
ATOM 3614 N N . LEU A 1 465 ? -5.675 0.107 6.605 1.00 92.75 465 LEU A N 1
ATOM 3615 C CA . LEU A 1 465 ? -6.374 0.400 7.861 1.00 92.75 465 LEU A CA 1
ATOM 3616 C C . LEU A 1 465 ? -7.869 0.711 7.647 1.00 92.75 465 LEU A C 1
ATOM 3618 O O . LEU A 1 465 ? -8.677 0.109 8.356 1.00 92.75 465 LEU A O 1
ATOM 3622 N N . PRO A 1 466 ? -8.281 1.537 6.657 1.00 91.50 466 PRO A N 1
ATOM 3623 C CA . PRO A 1 466 ? -9.691 1.653 6.289 1.00 91.50 466 PRO A CA 1
ATOM 3624 C C . PRO A 1 466 ? -10.285 0.328 5.801 1.00 91.50 466 PRO A C 1
ATOM 3626 O O . PRO A 1 466 ? -11.407 0.012 6.175 1.00 91.50 466 PRO A O 1
ATOM 3629 N N . GLY A 1 467 ? -9.535 -0.484 5.043 1.00 86.19 467 GLY A N 1
ATOM 3630 C CA . GLY A 1 467 ? -10.000 -1.803 4.598 1.00 86.19 467 GLY A CA 1
ATOM 3631 C C . GLY A 1 467 ? -10.327 -2.753 5.754 1.00 86.19 467 GLY A C 1
ATOM 3632 O O . GLY A 1 467 ? -11.435 -3.277 5.818 1.00 86.19 467 GLY A O 1
ATOM 3633 N N . ILE A 1 468 ? -9.414 -2.912 6.723 1.00 86.94 468 ILE A N 1
ATOM 3634 C CA . ILE A 1 468 ? -9.679 -3.706 7.939 1.00 86.94 468 ILE A CA 1
ATOM 3635 C C . ILE A 1 468 ? -10.906 -3.170 8.682 1.00 86.94 468 ILE A C 1
ATOM 3637 O O . ILE A 1 468 ? -11.775 -3.945 9.077 1.00 86.94 468 ILE A O 1
ATOM 3641 N N . LEU A 1 469 ? -10.987 -1.852 8.870 1.00 92.50 469 LEU A N 1
ATOM 3642 C CA . LEU A 1 469 ? -12.065 -1.229 9.630 1.00 92.50 469 LEU A CA 1
ATOM 3643 C C . LEU A 1 469 ? -13.433 -1.382 8.942 1.00 92.50 469 LEU A C 1
ATOM 3645 O O . LEU A 1 469 ? -14.411 -1.689 9.619 1.00 92.50 469 LEU A O 1
ATOM 3649 N N . GLY A 1 470 ? -13.491 -1.236 7.614 1.00 90.62 470 GLY A N 1
ATOM 3650 C CA . GLY A 1 470 ? -14.701 -1.432 6.812 1.00 90.62 470 GLY A CA 1
ATOM 3651 C C . GLY A 1 470 ? -15.217 -2.868 6.887 1.00 90.62 470 GLY A C 1
ATOM 3652 O O . GLY A 1 470 ? -16.371 -3.077 7.249 1.00 90.62 470 GLY A O 1
ATOM 3653 N N . ARG A 1 471 ? -14.344 -3.869 6.696 1.00 85.25 471 ARG A N 1
ATOM 3654 C CA . ARG A 1 471 ? -14.725 -5.291 6.831 1.00 85.25 471 ARG A CA 1
ATOM 3655 C C . ARG A 1 471 ? -15.204 -5.658 8.237 1.00 85.25 471 ARG A C 1
ATOM 3657 O O . ARG A 1 471 ? -16.064 -6.521 8.395 1.00 85.25 471 ARG A O 1
ATOM 3664 N N . ILE A 1 472 ? -14.670 -5.009 9.274 1.00 89.69 472 ILE A N 1
ATOM 3665 C CA . ILE A 1 472 ? -15.155 -5.189 10.649 1.00 89.69 472 ILE A CA 1
ATOM 3666 C C . ILE A 1 472 ? -16.512 -4.499 10.848 1.00 89.69 472 ILE A C 1
ATOM 3668 O O . ILE A 1 472 ? -17.359 -5.064 11.535 1.00 89.69 472 ILE A O 1
ATOM 3672 N N . ALA A 1 473 ? -16.750 -3.327 10.249 1.00 91.31 473 ALA A N 1
ATOM 3673 C CA . ALA A 1 473 ? -18.056 -2.664 10.279 1.00 91.31 473 ALA A CA 1
ATOM 3674 C C . ALA A 1 473 ? -19.140 -3.542 9.627 1.00 91.31 473 ALA A C 1
ATOM 3676 O O . ALA A 1 473 ? -20.150 -3.832 10.266 1.00 91.31 473 ALA A O 1
ATOM 3677 N N . GLU A 1 474 ? -18.874 -4.045 8.416 1.00 88.31 474 GLU A N 1
ATOM 3678 C CA . GLU A 1 474 ? -19.741 -4.960 7.652 1.00 88.31 474 GLU A CA 1
ATOM 3679 C C . GLU A 1 474 ? -20.082 -6.247 8.429 1.00 88.31 474 GLU A C 1
ATOM 3681 O O . GLU A 1 474 ? -21.207 -6.736 8.365 1.00 88.31 474 GLU A O 1
ATOM 3686 N N . ALA A 1 475 ? -19.144 -6.781 9.221 1.00 87.25 475 ALA A N 1
ATOM 3687 C CA . ALA A 1 475 ? -19.363 -7.977 10.044 1.00 87.25 475 ALA A CA 1
ATOM 3688 C C . ALA A 1 475 ? -20.322 -7.768 11.242 1.00 87.25 475 ALA A C 1
ATOM 3690 O O . ALA A 1 475 ? -20.775 -8.745 11.849 1.00 87.25 475 ALA A O 1
ATOM 3691 N N . GLY A 1 476 ? -20.642 -6.514 11.580 1.00 89.31 476 GLY A N 1
ATOM 3692 C CA . GLY A 1 476 ? -21.710 -6.135 12.506 1.00 89.31 476 GLY A CA 1
ATOM 3693 C C . GLY A 1 476 ? -21.473 -6.398 14.001 1.00 89.31 476 GLY A C 1
ATOM 3694 O O . GLY A 1 476 ? -20.509 -7.026 14.444 1.00 89.31 476 GLY A O 1
ATOM 3695 N N . GLU A 1 477 ? -22.422 -5.925 14.811 1.00 91.25 477 GLU A N 1
ATOM 3696 C CA . GLU A 1 477 ? -22.333 -5.861 16.278 1.00 91.25 477 GLU A CA 1
ATOM 3697 C C . GLU A 1 477 ? -22.014 -7.206 16.961 1.00 91.25 477 GLU A C 1
ATOM 3699 O O . GLU A 1 477 ? -21.189 -7.262 17.872 1.00 91.25 477 GLU A O 1
ATOM 3704 N N . LYS A 1 478 ? -22.600 -8.323 16.507 1.00 88.50 478 LYS A N 1
ATOM 3705 C CA . LYS A 1 478 ? -22.308 -9.653 17.085 1.00 88.50 478 LYS A CA 1
ATOM 3706 C C . LYS A 1 478 ? -20.841 -10.059 16.916 1.00 88.50 478 LYS A C 1
ATOM 3708 O O . LYS A 1 478 ? -20.330 -10.860 17.700 1.00 88.50 478 LYS A O 1
ATOM 3713 N N . PHE A 1 479 ? -20.167 -9.550 15.887 1.00 87.88 479 PHE A N 1
ATOM 3714 C CA . PHE A 1 479 ? -18.738 -9.753 15.692 1.00 87.88 479 PHE A CA 1
ATOM 3715 C C . PHE A 1 479 ? -17.912 -8.781 16.549 1.00 87.88 479 PHE A C 1
ATOM 3717 O O . PHE A 1 479 ? -16.930 -9.201 17.161 1.00 87.88 479 PHE A O 1
ATOM 3724 N N . HIS A 1 480 ? -18.361 -7.528 16.681 1.00 91.19 480 HIS A N 1
ATOM 3725 C CA . HIS A 1 480 ? -17.753 -6.508 17.551 1.00 91.19 480 HIS A CA 1
ATOM 3726 C C . HIS A 1 480 ? -17.686 -6.968 19.008 1.00 91.19 480 HIS A C 1
ATOM 3728 O O . HIS A 1 480 ? -16.601 -7.023 19.578 1.00 91.19 480 HIS A O 1
ATOM 3734 N N . GLN A 1 481 ? -18.808 -7.427 19.568 1.00 86.31 481 GLN A N 1
ATOM 3735 C CA . GLN A 1 481 ? -18.891 -7.924 20.948 1.00 86.31 481 GLN A CA 1
ATOM 3736 C C . GLN A 1 481 ? -17.923 -9.097 21.210 1.00 86.31 481 GLN A C 1
ATOM 3738 O O . GLN A 1 481 ? -17.338 -9.207 22.288 1.00 86.31 481 GLN A O 1
ATOM 3743 N N . ARG A 1 482 ? -17.700 -9.965 20.210 1.00 85.25 482 ARG A N 1
ATOM 3744 C CA . ARG A 1 482 ? -16.726 -11.070 20.297 1.00 85.25 482 ARG A CA 1
ATOM 3745 C C . ARG A 1 482 ? -15.277 -10.581 20.269 1.00 85.25 482 ARG A C 1
ATOM 3747 O O . ARG A 1 482 ? -14.438 -11.189 20.928 1.00 85.25 482 ARG A O 1
ATOM 3754 N N . LEU A 1 483 ? -14.975 -9.518 19.522 1.00 85.38 483 LEU A N 1
ATOM 3755 C CA . LEU A 1 483 ? -13.650 -8.892 19.517 1.00 85.38 483 LEU A CA 1
ATOM 3756 C C . LEU A 1 483 ? -13.384 -8.097 20.803 1.00 85.38 483 LEU A C 1
ATOM 3758 O O . LEU A 1 483 ? -12.289 -8.213 21.345 1.00 85.38 483 LEU A O 1
ATOM 3762 N N . ALA A 1 484 ? -14.377 -7.377 21.334 1.00 84.12 484 ALA A N 1
ATOM 3763 C CA . ALA A 1 484 ? -14.298 -6.687 22.626 1.00 84.12 484 ALA A CA 1
ATOM 3764 C C . ALA A 1 484 ? -13.982 -7.654 23.777 1.00 84.12 484 ALA A C 1
ATOM 3766 O O . ALA A 1 484 ? -13.030 -7.435 24.526 1.00 84.12 484 ALA A O 1
ATOM 3767 N N . ALA A 1 485 ? -14.696 -8.783 23.854 1.00 80.06 485 ALA A N 1
ATOM 3768 C CA . ALA A 1 485 ? -14.410 -9.822 24.842 1.00 80.06 485 ALA A CA 1
ATOM 3769 C C . ALA A 1 485 ? -12.983 -10.397 24.711 1.00 80.06 485 ALA A C 1
ATOM 3771 O O . ALA A 1 485 ? -12.324 -10.657 25.716 1.00 80.06 485 ALA A O 1
ATOM 3772 N N . GLU A 1 486 ? -12.478 -10.579 23.484 1.00 76.50 486 GLU A N 1
ATOM 3773 C CA . GLU A 1 486 ? -11.167 -11.196 23.251 1.00 76.50 486 GLU A CA 1
ATOM 3774 C C . GLU A 1 486 ? -9.974 -10.220 23.303 1.00 76.50 486 GLU A C 1
ATOM 3776 O O . GLU A 1 486 ? -8.830 -10.652 23.474 1.00 76.50 486 GLU A O 1
ATOM 3781 N N . ALA A 1 487 ? -10.205 -8.906 23.212 1.00 67.00 487 ALA A N 1
ATOM 3782 C CA . ALA A 1 487 ? -9.160 -7.889 23.364 1.00 67.00 487 ALA A CA 1
ATOM 3783 C C . ALA A 1 487 ? -8.479 -7.938 24.752 1.00 67.00 487 ALA A C 1
ATOM 3785 O O . ALA A 1 487 ? -7.367 -7.432 24.919 1.00 67.00 487 ALA A O 1
ATOM 3786 N N . LEU A 1 488 ? -9.125 -8.589 25.728 1.00 57.12 488 LEU A N 1
ATOM 3787 C CA . LEU A 1 488 ? -8.622 -8.856 27.078 1.00 57.12 488 LEU A CA 1
ATOM 3788 C C . LEU A 1 488 ? -7.959 -10.246 27.235 1.00 57.12 488 LEU A C 1
ATOM 3790 O O . LEU A 1 488 ? -7.429 -10.547 28.305 1.00 57.12 488 LEU A O 1
ATOM 3794 N N . GLU A 1 489 ? -7.961 -11.093 26.196 1.00 60.22 489 GLU A N 1
ATOM 3795 C CA . GLU A 1 489 ? -7.458 -12.475 26.235 1.00 60.22 489 GLU A CA 1
ATOM 3796 C C . GLU A 1 489 ? -6.260 -12.726 25.280 1.00 60.22 489 GLU A C 1
ATOM 3798 O O . GLU A 1 489 ? -5.387 -11.881 25.090 1.00 60.22 489 GLU A O 1
ATOM 3803 N N . LYS A 1 490 ? -6.148 -13.935 24.701 1.00 66.50 490 LYS A N 1
ATOM 3804 C CA . LYS A 1 490 ? -5.004 -14.386 23.878 1.00 66.50 490 LYS A CA 1
ATOM 3805 C C . LYS A 1 490 ? -5.027 -13.878 22.429 1.00 66.50 490 LYS A C 1
ATOM 3807 O O . LYS A 1 490 ? -4.082 -14.162 21.680 1.00 66.50 490 LYS A O 1
ATOM 3812 N N . MET A 1 491 ? -6.056 -13.115 22.051 1.00 72.75 491 MET A N 1
ATOM 3813 C CA . MET A 1 491 ? -6.178 -12.415 20.767 1.00 72.75 491 MET A CA 1
ATOM 3814 C C . MET A 1 491 ? -6.164 -13.333 19.519 1.00 72.75 491 MET A C 1
ATOM 3816 O O . MET A 1 491 ? -5.605 -12.957 18.493 1.00 72.75 491 MET A O 1
ATOM 3820 N N . GLU A 1 492 ? -6.709 -14.554 19.564 1.00 73.06 492 GLU A N 1
ATOM 3821 C CA . GLU A 1 492 ? -6.755 -15.467 18.404 1.00 73.06 492 GLU A CA 1
ATOM 3822 C C . GLU A 1 492 ? -7.771 -15.034 17.329 1.00 73.06 492 GLU A C 1
ATOM 3824 O O . GLU A 1 492 ? -7.436 -15.010 16.142 1.00 73.06 492 GLU A O 1
ATOM 3829 N N . LEU A 1 493 ? -8.981 -14.630 17.721 1.00 68.25 493 LEU A N 1
ATOM 3830 C CA . LEU A 1 493 ? -9.989 -14.016 16.854 1.00 68.25 493 LEU A CA 1
ATOM 3831 C C . LEU A 1 493 ? -9.500 -12.666 16.326 1.00 68.25 493 LEU A C 1
ATOM 3833 O O . LEU A 1 493 ? -9.689 -12.385 15.152 1.00 68.25 493 LEU A O 1
ATOM 3837 N N . THR A 1 494 ? -8.797 -11.878 17.138 1.00 72.75 494 THR A N 1
ATOM 3838 C CA . THR A 1 494 ? -8.155 -10.620 16.719 1.00 72.75 494 THR A CA 1
ATOM 3839 C C . THR A 1 494 ? -7.093 -10.860 15.641 1.00 72.75 494 THR A C 1
ATOM 3841 O O . THR A 1 494 ? -7.068 -10.174 14.618 1.00 72.75 494 THR A O 1
ATOM 3844 N N . LYS A 1 495 ? -6.230 -11.875 15.816 1.00 73.25 495 LYS A N 1
ATOM 3845 C CA . LYS A 1 495 ? -5.277 -12.296 14.774 1.00 73.25 495 LYS A CA 1
ATOM 3846 C C . LYS A 1 495 ? -6.028 -12.749 13.519 1.00 73.25 495 LYS A C 1
ATOM 3848 O O . LYS A 1 495 ? -5.661 -12.333 12.423 1.00 73.25 495 LYS A O 1
ATOM 3853 N N . SER A 1 496 ? -7.079 -13.559 13.684 1.00 71.69 496 SER A N 1
ATOM 3854 C CA . SER A 1 496 ? -7.918 -14.037 12.582 1.00 71.69 496 SER A CA 1
ATOM 3855 C C . SER A 1 496 ? -8.595 -12.897 11.831 1.00 71.69 496 SER A C 1
ATOM 3857 O O . SER A 1 496 ? -8.540 -12.904 10.615 1.00 71.69 496 SER A O 1
ATOM 3859 N N . ALA A 1 497 ? -9.195 -11.919 12.508 1.00 70.00 497 ALA A N 1
ATOM 3860 C CA . ALA A 1 497 ? -9.921 -10.813 11.889 1.00 70.00 497 ALA A CA 1
ATOM 3861 C C . ALA A 1 497 ? -9.020 -10.022 10.936 1.00 70.00 497 ALA A C 1
ATOM 3863 O O . ALA A 1 497 ? -9.407 -9.741 9.809 1.00 70.00 497 ALA A O 1
ATOM 3864 N N . VAL A 1 498 ? -7.781 -9.751 11.357 1.00 71.31 498 VAL A N 1
ATOM 3865 C CA . VAL A 1 498 ? -6.774 -9.085 10.522 1.00 71.31 498 VAL A CA 1
ATOM 3866 C C . VAL A 1 498 ? -6.371 -9.950 9.332 1.00 71.31 498 VAL A C 1
ATOM 3868 O O . VAL A 1 498 ? -6.271 -9.441 8.224 1.00 71.31 498 VAL A O 1
ATOM 3871 N N . TRP A 1 499 ? -6.154 -11.253 9.523 1.00 66.12 499 TRP A N 1
ATOM 3872 C CA . TRP A 1 499 ? -5.798 -12.139 8.412 1.00 66.12 499 TRP A CA 1
ATOM 3873 C C . TRP A 1 499 ? -6.950 -12.385 7.433 1.00 66.12 499 TRP A C 1
ATOM 3875 O O . TRP A 1 499 ? -6.690 -12.458 6.240 1.00 66.12 499 TRP A O 1
ATOM 3885 N N . GLU A 1 500 ? -8.196 -12.474 7.896 1.00 66.06 500 GLU A N 1
ATOM 3886 C CA . GLU A 1 500 ? -9.372 -12.593 7.026 1.00 66.06 500 GLU A CA 1
ATOM 3887 C C . GLU A 1 500 ? -9.651 -11.273 6.303 1.00 66.06 500 GLU A C 1
ATOM 3889 O O . GLU A 1 500 ? -9.906 -11.302 5.110 1.00 66.06 500 GLU A O 1
ATOM 3894 N N . ALA A 1 501 ? -9.469 -10.114 6.945 1.00 63.72 501 ALA A N 1
ATOM 3895 C CA . ALA A 1 501 ? -9.530 -8.816 6.270 1.00 63.72 501 ALA A CA 1
ATOM 3896 C C . ALA A 1 501 ? -8.373 -8.591 5.273 1.00 63.72 501 ALA A C 1
ATOM 3898 O O . ALA A 1 501 ? -8.537 -7.844 4.318 1.00 63.72 501 ALA A O 1
ATOM 3899 N N . LEU A 1 502 ? -7.215 -9.241 5.455 1.00 61.31 502 LEU A N 1
ATOM 3900 C CA . LEU A 1 502 ? -6.116 -9.275 4.472 1.00 61.31 502 LEU A CA 1
ATOM 3901 C C . LEU A 1 502 ? -6.302 -10.356 3.388 1.00 61.31 502 LEU A C 1
ATOM 3903 O O . LEU A 1 502 ? -5.674 -10.273 2.334 1.00 61.31 502 LEU A O 1
ATOM 3907 N N . ARG A 1 503 ? -7.128 -11.379 3.648 1.00 59.94 503 ARG A N 1
ATOM 3908 C CA . ARG A 1 503 ? -7.568 -12.410 2.684 1.00 59.94 503 ARG A CA 1
ATOM 3909 C C . ARG A 1 503 ? -8.846 -12.005 1.942 1.00 59.94 503 ARG A C 1
ATOM 3911 O O . ARG A 1 503 ? -9.147 -12.583 0.904 1.00 59.94 503 ARG A O 1
ATOM 3918 N N . LEU A 1 504 ? -9.510 -10.986 2.478 1.00 56.81 504 LEU A N 1
ATOM 3919 C CA . LEU A 1 504 ? -10.637 -10.228 1.954 1.00 56.81 504 LEU A CA 1
ATOM 3920 C C . LEU A 1 504 ? -11.905 -11.078 1.874 1.00 56.81 504 LEU A C 1
ATOM 3922 O O . LEU A 1 504 ? -12.634 -11.139 0.892 1.00 56.81 504 LEU A O 1
ATOM 3926 N N . ASP A 1 505 ? -12.116 -11.757 2.995 1.00 44.94 505 ASP A N 1
ATOM 3927 C CA . ASP A 1 505 ? -13.147 -12.743 3.260 1.00 44.94 505 ASP A CA 1
ATOM 3928 C C . ASP A 1 505 ? -13.832 -12.346 4.588 1.00 44.94 505 ASP A C 1
ATOM 3930 O O . ASP A 1 505 ? -13.156 -11.793 5.468 1.00 44.94 505 ASP A O 1
ATOM 3934 N N . PRO A 1 506 ? -15.135 -12.617 4.793 1.00 38.56 506 PRO A N 1
ATOM 3935 C CA . PRO A 1 506 ? -15.821 -12.253 6.031 1.00 38.56 506 PRO A CA 1
ATOM 3936 C C . PRO A 1 506 ? -15.109 -12.821 7.276 1.00 38.56 506 PRO A C 1
ATOM 3938 O O . PRO A 1 506 ? -14.816 -14.025 7.333 1.00 38.56 506 PRO A O 1
ATOM 3941 N N . PRO A 1 507 ? -14.806 -11.992 8.293 1.00 43.53 507 PRO A N 1
ATOM 3942 C CA . PRO A 1 507 ? -13.924 -12.402 9.374 1.00 43.53 507 PRO A CA 1
ATOM 3943 C C . PRO A 1 507 ? -14.598 -13.420 10.306 1.00 43.53 507 PRO A C 1
ATOM 3945 O O . PRO A 1 507 ? -15.600 -13.144 10.961 1.00 43.53 507 PRO A O 1
ATOM 3948 N N . GLY A 1 508 ? -14.015 -14.621 10.407 1.00 38.06 508 GLY A N 1
ATOM 3949 C CA . GLY A 1 508 ? -14.527 -15.658 11.315 1.00 38.06 508 GLY A CA 1
ATOM 3950 C C . GLY A 1 508 ? -14.061 -17.100 11.090 1.00 38.06 508 GLY A C 1
ATOM 3951 O O . GLY A 1 508 ? -14.367 -17.945 11.931 1.00 38.06 508 GLY A O 1
ATOM 3952 N N . LYS A 1 509 ? -13.330 -17.411 10.008 1.00 44.28 509 LYS A N 1
ATOM 3953 C CA . LYS A 1 509 ? -12.955 -18.797 9.644 1.00 44.28 509 LYS A CA 1
ATOM 3954 C C . LYS A 1 509 ? -11.674 -19.318 10.332 1.00 44.28 509 LYS A C 1
ATOM 3956 O O . LYS A 1 509 ? -11.454 -20.531 10.376 1.00 44.28 509 LYS A O 1
ATOM 3961 N N . GLY A 1 510 ? -10.897 -18.449 10.984 1.00 45.31 510 GLY A N 1
ATOM 3962 C CA . GLY A 1 510 ? -9.847 -18.830 11.938 1.00 45.31 510 GLY A CA 1
ATOM 3963 C C . GLY A 1 510 ? -8.485 -19.166 11.317 1.00 45.31 510 GLY A C 1
ATOM 3964 O O . GLY A 1 510 ? -8.300 -19.237 10.104 1.00 45.31 510 GLY A O 1
ATOM 3965 N N . SER A 1 511 ? -7.502 -19.462 12.175 1.00 48.41 511 SER A N 1
ATOM 3966 C CA . SER A 1 511 ? -6.106 -19.733 11.780 1.00 48.41 511 SER A CA 1
ATOM 3967 C C . SER A 1 511 ? -5.903 -20.933 10.837 1.00 48.41 511 SER A C 1
ATOM 3969 O O . SER A 1 511 ? -4.835 -21.073 10.240 1.00 48.41 511 SER A O 1
ATOM 3971 N N . LYS A 1 512 ? -6.925 -21.777 10.636 1.00 51.44 512 LYS A N 1
ATOM 3972 C CA . LYS A 1 512 ? -6.896 -22.924 9.711 1.00 51.44 512 LYS A CA 1
ATOM 3973 C C . LYS A 1 512 ? -6.679 -22.522 8.246 1.00 51.44 512 LYS A C 1
ATOM 3975 O O . LYS A 1 512 ? -6.200 -23.343 7.468 1.00 51.44 512 LYS A O 1
ATOM 3980 N N . LEU A 1 513 ? -7.004 -21.282 7.867 1.00 55.69 513 LEU A N 1
ATOM 3981 C CA . LEU A 1 513 ? -6.872 -20.794 6.488 1.00 55.69 513 LEU A CA 1
ATOM 3982 C C . LEU A 1 513 ? -5.558 -20.046 6.201 1.00 55.69 513 LEU A C 1
ATOM 3984 O O . LEU A 1 513 ? -5.332 -19.639 5.065 1.00 55.69 513 LEU A O 1
ATOM 3988 N N . LEU A 1 514 ? -4.646 -19.931 7.176 1.00 56.62 514 LEU A N 1
ATOM 3989 C CA . LEU A 1 514 ? -3.372 -19.204 7.032 1.00 56.62 514 LEU A CA 1
ATOM 3990 C C . LEU A 1 514 ? -2.510 -19.645 5.843 1.00 56.62 514 LEU A C 1
ATOM 3992 O O . LEU A 1 514 ? -1.856 -18.819 5.213 1.00 56.62 514 LEU A O 1
ATOM 3996 N N . GLN A 1 515 ? -2.530 -20.933 5.500 1.00 56.75 515 GLN A N 1
ATOM 3997 C CA . GLN A 1 515 ? -1.804 -21.477 4.344 1.00 56.75 515 GLN A CA 1
ATOM 3998 C C . GLN A 1 515 ? -2.314 -20.964 2.981 1.00 56.75 515 GLN A C 1
ATOM 4000 O O . GLN A 1 515 ? -1.605 -21.076 1.978 1.00 56.75 515 GLN A O 1
ATOM 4005 N N . TYR A 1 516 ? -3.527 -20.401 2.956 1.00 59.22 516 TYR A N 1
ATOM 4006 C CA . TYR A 1 516 ? -4.170 -19.781 1.797 1.00 59.22 516 TYR A CA 1
ATOM 4007 C C . TYR A 1 516 ? -4.117 -18.245 1.837 1.00 59.22 516 TYR A C 1
ATOM 4009 O O . TYR A 1 516 ? -4.561 -17.604 0.887 1.00 59.22 516 TYR A O 1
ATOM 4017 N N . VAL A 1 517 ? -3.565 -17.642 2.899 1.00 63.00 517 VAL A N 1
ATOM 4018 C CA . VAL A 1 517 ? -3.299 -16.199 2.942 1.00 63.00 517 VAL A CA 1
ATOM 4019 C C . VAL A 1 517 ? -2.052 -15.920 2.105 1.00 63.00 517 VAL A C 1
ATOM 4021 O O . VAL A 1 517 ? -0.918 -16.251 2.474 1.00 63.00 517 VAL A O 1
ATOM 4024 N N . TYR A 1 518 ? -2.274 -15.307 0.951 1.00 65.25 518 TYR A N 1
ATOM 4025 C CA . TYR A 1 518 ? -1.223 -14.801 0.086 1.00 65.25 518 TYR A CA 1
ATOM 4026 C C . TYR A 1 518 ? -1.023 -13.309 0.327 1.00 65.25 518 TYR A C 1
ATOM 4028 O O . TYR A 1 518 ? -1.961 -12.575 0.605 1.00 65.25 518 TYR A O 1
ATOM 4036 N N . TRP A 1 519 ? 0.213 -12.852 0.174 1.00 71.12 519 TRP A N 1
ATOM 4037 C CA . TRP A 1 519 ? 0.506 -11.463 -0.141 1.00 71.12 519 TRP A CA 1
ATOM 4038 C C . TRP A 1 519 ? 0.764 -11.360 -1.642 1.00 71.12 519 TRP A C 1
ATOM 4040 O O . TRP A 1 519 ? 1.220 -12.315 -2.277 1.00 71.12 519 TRP A O 1
ATOM 4050 N N . SER A 1 520 ? 0.654 -10.152 -2.186 1.00 66.06 520 SER A N 1
ATOM 4051 C CA . SER A 1 520 ? 1.082 -9.791 -3.546 1.00 66.06 520 SER A CA 1
ATOM 4052 C C . SER A 1 520 ? 2.600 -9.947 -3.797 1.00 66.06 520 SER A C 1
ATOM 4054 O O . SER A 1 520 ? 3.130 -9.401 -4.758 1.00 66.06 520 SER A O 1
ATOM 4056 N N . ASN A 1 521 ? 3.346 -10.635 -2.919 1.00 75.00 521 ASN A N 1
ATOM 4057 C CA . ASN A 1 521 ? 4.783 -10.899 -3.046 1.00 75.00 521 ASN A CA 1
ATOM 4058 C C . ASN A 1 521 ? 5.316 -12.114 -2.239 1.00 75.00 521 ASN A C 1
ATOM 4060 O O . ASN A 1 521 ? 6.534 -12.255 -2.133 1.00 75.00 521 ASN A O 1
ATOM 4064 N N . GLY A 1 522 ? 4.459 -12.981 -1.685 1.00 79.50 522 GLY A N 1
ATOM 4065 C CA . GLY A 1 522 ? 4.863 -14.218 -0.986 1.00 79.50 522 GLY A CA 1
ATOM 4066 C C . GLY A 1 522 ? 3.721 -14.836 -0.170 1.00 79.50 522 GLY A C 1
ATOM 4067 O O . GLY A 1 522 ? 2.686 -14.194 0.007 1.00 79.50 522 GLY A O 1
ATOM 4068 N N . ARG A 1 523 ? 3.882 -16.052 0.367 1.00 81.19 523 ARG A N 1
ATOM 4069 C CA . ARG A 1 523 ? 2.881 -16.638 1.290 1.00 81.19 523 ARG A CA 1
ATOM 4070 C C . ARG A 1 523 ? 2.955 -15.991 2.671 1.00 81.19 523 ARG A C 1
ATOM 4072 O O . ARG A 1 523 ? 4.047 -15.674 3.135 1.00 81.19 523 ARG A O 1
ATOM 4079 N N . GLU A 1 524 ? 1.844 -15.863 3.396 1.00 80.00 524 GLU A N 1
ATOM 4080 C CA . GLU A 1 524 ? 1.906 -15.403 4.796 1.00 80.00 524 GLU A CA 1
ATOM 4081 C C . GLU A 1 524 ? 2.691 -16.369 5.700 1.00 80.00 524 GLU A C 1
ATOM 4083 O O . GLU A 1 524 ? 3.326 -15.945 6.664 1.00 80.00 524 GLU A O 1
ATOM 4088 N N . THR A 1 525 ? 2.739 -17.654 5.357 1.00 80.88 525 THR A N 1
ATOM 4089 C CA . THR A 1 525 ? 3.554 -18.658 6.058 1.00 80.88 525 THR A CA 1
ATOM 4090 C C . THR A 1 525 ? 5.061 -18.554 5.780 1.00 80.88 525 THR A C 1
ATOM 4092 O O . THR A 1 525 ? 5.847 -19.182 6.484 1.00 80.88 525 THR A O 1
ATOM 4095 N N . GLU A 1 526 ? 5.483 -17.766 4.787 1.00 85.50 526 GLU A N 1
ATOM 4096 C CA . GLU A 1 526 ? 6.890 -17.554 4.425 1.00 85.50 526 GLU A CA 1
ATOM 4097 C C . GLU A 1 526 ? 7.459 -16.282 5.073 1.00 85.50 526 GLU A C 1
ATOM 4099 O O . GLU A 1 526 ? 6.733 -15.329 5.385 1.00 85.50 526 GLU A O 1
ATOM 4104 N N . SER A 1 527 ? 8.779 -16.264 5.272 1.00 90.38 527 SER A N 1
ATOM 4105 C CA . SER A 1 527 ? 9.506 -15.118 5.826 1.00 90.38 527 SER A CA 1
ATOM 4106 C C . SER A 1 527 ? 10.201 -14.308 4.727 1.00 90.38 527 SER A C 1
ATOM 4108 O O . SER A 1 527 ? 10.836 -14.887 3.840 1.00 90.38 527 SER A O 1
ATOM 4110 N N . PRO A 1 528 ? 10.180 -12.965 4.800 1.00 92.44 528 PRO A N 1
ATOM 4111 C CA . PRO A 1 528 ? 10.949 -12.145 3.879 1.00 92.44 528 PRO A CA 1
ATOM 4112 C C . PRO A 1 528 ? 12.452 -12.343 4.121 1.00 92.44 528 PRO A C 1
ATOM 4114 O O . PRO A 1 528 ? 12.928 -12.182 5.241 1.00 92.44 528 PRO A O 1
ATOM 4117 N N . SER A 1 529 ? 13.205 -12.642 3.061 1.00 95.62 529 SER A N 1
ATOM 4118 C CA . SER A 1 529 ? 14.673 -12.769 3.071 1.00 95.62 529 SER A CA 1
ATOM 4119 C C . SER A 1 529 ? 15.306 -11.813 2.058 1.00 95.62 529 SER A C 1
ATOM 4121 O O . SER A 1 529 ? 14.592 -11.152 1.304 1.00 95.62 529 SER A O 1
ATOM 4123 N N . VAL A 1 530 ? 16.635 -11.709 2.012 1.00 95.56 530 VAL A N 1
ATOM 4124 C CA . VAL A 1 530 ? 17.326 -10.919 0.971 1.00 95.56 530 VAL A CA 1
ATOM 4125 C C . VAL A 1 530 ? 17.184 -11.525 -0.430 1.00 95.56 530 VAL A C 1
ATOM 4127 O O . VAL A 1 530 ? 17.215 -10.792 -1.414 1.00 95.56 530 VAL A O 1
ATOM 4130 N N . ASP A 1 531 ? 16.940 -12.830 -0.497 1.00 94.25 531 ASP A N 1
ATOM 4131 C CA . ASP A 1 531 ? 16.884 -13.642 -1.718 1.00 94.25 531 ASP A CA 1
ATOM 4132 C C . ASP A 1 531 ? 15.496 -13.625 -2.379 1.00 94.25 531 ASP A C 1
ATOM 4134 O O . ASP A 1 531 ? 15.357 -13.976 -3.545 1.00 94.25 531 ASP A O 1
ATOM 4138 N N . ASN A 1 532 ? 14.454 -13.190 -1.659 1.00 93.56 532 ASN A N 1
ATOM 4139 C CA . ASN A 1 532 ? 13.084 -13.107 -2.171 1.00 93.56 532 ASN A CA 1
ATOM 4140 C C . ASN A 1 532 ? 12.585 -11.658 -2.315 1.00 93.56 532 ASN A C 1
ATOM 4142 O O . ASN A 1 532 ? 13.183 -10.700 -1.817 1.00 93.56 532 ASN A O 1
ATOM 4146 N N . LYS A 1 533 ? 11.431 -11.468 -2.966 1.00 93.25 533 LYS A N 1
ATOM 4147 C CA . LYS A 1 533 ? 10.789 -10.143 -3.119 1.00 93.25 533 LYS A CA 1
ATOM 4148 C C . LYS A 1 533 ? 9.684 -9.844 -2.109 1.00 93.25 533 LYS A C 1
ATOM 4150 O O . LYS A 1 533 ? 9.087 -8.763 -2.174 1.00 93.25 533 LYS A O 1
ATOM 4155 N N . GLN A 1 534 ? 9.477 -10.735 -1.140 1.00 89.94 534 GLN A N 1
ATOM 4156 C CA . GLN A 1 534 ? 8.470 -10.568 -0.101 1.00 89.94 534 GLN A CA 1
ATOM 4157 C C . GLN A 1 534 ? 8.722 -9.304 0.735 1.00 89.94 534 GLN A C 1
ATOM 4159 O O . GLN A 1 534 ? 9.863 -8.862 0.915 1.00 89.94 534 GLN A O 1
ATOM 4164 N N . CYS A 1 535 ? 7.645 -8.691 1.221 1.00 89.50 535 CYS A N 1
ATOM 4165 C CA . CYS A 1 535 ? 7.664 -7.464 2.008 1.00 89.50 535 CYS A CA 1
ATOM 4166 C C . CYS A 1 535 ? 8.591 -7.553 3.245 1.00 89.50 535 CYS A C 1
ATOM 4168 O O . CYS A 1 535 ? 8.311 -8.350 4.135 1.00 89.50 535 CYS A O 1
ATOM 4170 N N . PRO A 1 536 ? 9.633 -6.703 3.389 1.00 92.94 536 PRO A N 1
ATOM 4171 C CA . PRO A 1 536 ? 10.480 -6.716 4.586 1.00 92.94 536 PRO A CA 1
ATOM 4172 C C . PRO A 1 536 ? 9.719 -6.280 5.850 1.00 92.94 536 PRO A C 1
ATOM 4174 O O . PRO A 1 536 ? 10.044 -6.718 6.946 1.00 92.94 536 PRO A O 1
ATOM 4177 N N . GLY A 1 537 ? 8.665 -5.473 5.690 1.00 91.75 537 GLY A N 1
ATOM 4178 C CA . GLY A 1 537 ? 7.757 -5.054 6.757 1.00 91.75 537 GLY A CA 1
ATOM 4179 C C . GLY A 1 537 ? 6.555 -5.976 6.989 1.00 91.75 537 GLY A C 1
ATOM 4180 O O . GLY A 1 537 ? 5.638 -5.552 7.679 1.00 91.75 537 GLY A O 1
ATOM 4181 N N . LYS A 1 538 ? 6.509 -7.202 6.435 1.00 89.50 538 LYS A N 1
ATOM 4182 C CA . LYS A 1 538 ? 5.331 -8.101 6.516 1.00 89.50 538 LYS A CA 1
ATOM 4183 C C . LYS A 1 538 ? 4.790 -8.230 7.947 1.00 89.50 538 LYS A C 1
ATOM 4185 O O . LYS A 1 538 ? 3.624 -7.959 8.209 1.00 89.50 538 LYS A O 1
ATOM 4190 N N . ASN A 1 539 ? 5.677 -8.551 8.889 1.00 88.38 539 ASN A N 1
ATOM 4191 C CA . ASN A 1 539 ? 5.321 -8.738 10.297 1.00 88.38 539 ASN A CA 1
ATOM 4192 C C . ASN A 1 539 ? 4.876 -7.427 10.971 1.00 88.38 539 ASN A C 1
ATOM 4194 O O . ASN A 1 539 ? 4.039 -7.466 11.869 1.00 88.38 539 ASN A O 1
ATOM 4198 N N . LEU A 1 540 ? 5.399 -6.274 10.531 1.00 90.06 540 LEU A N 1
ATOM 4199 C CA . LEU A 1 540 ? 4.955 -4.962 11.007 1.00 90.06 540 LEU A CA 1
ATOM 4200 C C . LEU A 1 540 ? 3.542 -4.645 10.508 1.00 90.06 540 LEU A C 1
ATOM 4202 O O . LEU A 1 540 ? 2.725 -4.197 11.300 1.00 90.06 540 LEU A O 1
ATOM 4206 N N . VAL A 1 541 ? 3.234 -4.907 9.234 1.00 87.25 541 VAL A N 1
ATOM 4207 C CA . VAL A 1 541 ? 1.889 -4.696 8.666 1.00 87.25 541 VAL A CA 1
ATOM 4208 C C . VAL A 1 541 ? 0.847 -5.506 9.443 1.00 87.25 541 VAL A C 1
ATOM 4210 O O . VAL A 1 541 ? -0.151 -4.950 9.893 1.00 87.25 541 VAL A O 1
ATOM 4213 N N . VAL A 1 542 ? 1.123 -6.792 9.690 1.00 84.06 542 VAL A N 1
ATOM 4214 C CA . VAL A 1 542 ? 0.247 -7.670 10.487 1.00 84.06 542 VAL A CA 1
ATOM 4215 C C . VAL A 1 542 ? 0.120 -7.190 11.939 1.00 84.06 542 VAL A C 1
ATOM 4217 O O . VAL A 1 542 ? -0.972 -7.234 12.503 1.00 84.06 542 VAL A O 1
ATOM 4220 N N . LEU A 1 543 ? 1.207 -6.712 12.557 1.00 88.56 543 LEU A N 1
ATOM 4221 C CA . LEU A 1 543 ? 1.164 -6.128 13.900 1.00 88.56 543 LEU A CA 1
ATOM 4222 C C . LEU A 1 543 ? 0.292 -4.866 13.938 1.00 88.56 543 LEU A C 1
ATOM 4224 O O . LEU A 1 543 ? -0.584 -4.773 14.786 1.00 88.56 543 LEU A O 1
ATOM 4228 N N . VAL A 1 544 ? 0.497 -3.924 13.018 1.00 92.50 544 VAL A N 1
ATOM 4229 C CA . VAL A 1 544 ? -0.229 -2.646 12.967 1.00 92.50 544 VAL A CA 1
ATOM 4230 C C . VAL A 1 544 ? -1.722 -2.864 12.698 1.00 92.50 544 VAL A C 1
ATOM 4232 O O . VAL A 1 544 ? -2.547 -2.253 13.372 1.00 92.50 544 VAL A O 1
ATOM 4235 N N . GLY A 1 545 ? -2.084 -3.804 11.817 1.00 89.81 545 GLY A N 1
ATOM 4236 C CA . GLY A 1 545 ? -3.480 -4.215 11.630 1.00 89.81 545 GLY A CA 1
ATOM 4237 C C . GLY A 1 545 ? -4.118 -4.757 12.916 1.00 89.81 545 GLY A C 1
ATOM 4238 O O . GLY A 1 545 ? -5.238 -4.385 13.251 1.00 89.81 545 GLY A O 1
ATOM 4239 N N . ARG A 1 546 ? -3.394 -5.576 13.696 1.00 89.19 546 ARG A N 1
ATOM 4240 C CA . ARG A 1 546 ? -3.879 -6.077 15.001 1.00 89.19 546 ARG A CA 1
ATOM 4241 C C . ARG A 1 546 ? -3.995 -4.974 16.037 1.00 89.19 546 ARG A C 1
ATOM 4243 O O . ARG A 1 546 ? -4.968 -4.963 16.780 1.00 89.19 546 ARG A O 1
ATOM 4250 N N . LEU A 1 547 ? -3.031 -4.056 16.085 1.00 92.69 547 LEU A N 1
ATOM 4251 C CA . LEU A 1 547 ? -3.079 -2.925 17.005 1.00 92.69 547 LEU A CA 1
ATOM 4252 C C . LEU A 1 547 ? -4.280 -2.021 16.708 1.00 92.69 547 LEU A C 1
ATOM 4254 O O . LEU A 1 547 ? -4.914 -1.584 17.657 1.00 92.69 547 LEU A O 1
ATOM 4258 N N . LEU A 1 548 ? -4.662 -1.809 15.440 1.00 94.50 548 LEU A N 1
ATOM 4259 C CA . LEU A 1 548 ? -5.897 -1.083 15.111 1.00 94.50 548 LEU A CA 1
ATOM 4260 C C . LEU A 1 548 ? -7.127 -1.759 15.734 1.00 94.50 548 LEU A C 1
ATOM 4262 O O . LEU A 1 548 ? -7.908 -1.095 16.408 1.00 94.50 548 LEU A O 1
ATOM 4266 N N . VAL A 1 549 ? -7.278 -3.074 15.544 1.00 92.12 549 VAL A N 1
ATOM 4267 C CA . VAL A 1 549 ? -8.402 -3.840 16.111 1.00 92.12 549 VAL A CA 1
ATOM 4268 C C . VAL A 1 549 ? -8.392 -3.785 17.644 1.00 92.12 549 VAL A C 1
ATOM 4270 O O . VAL A 1 549 ? -9.433 -3.565 18.254 1.00 92.12 549 VAL A O 1
ATOM 4273 N N . VAL A 1 550 ? -7.221 -3.907 18.276 1.00 90.62 550 VAL A N 1
ATOM 4274 C CA . VAL A 1 550 ? -7.081 -3.806 19.737 1.00 90.62 550 VAL A CA 1
ATOM 4275 C C . VAL A 1 550 ? -7.421 -2.402 20.250 1.00 90.62 550 VAL A C 1
ATOM 4277 O O . VAL A 1 550 ? -8.192 -2.291 21.196 1.00 90.62 550 VAL A O 1
ATOM 4280 N N . GLU A 1 551 ? -6.917 -1.323 19.644 1.00 92.12 551 GLU A N 1
ATOM 4281 C CA . GLU A 1 551 ? -7.237 0.043 20.094 1.00 92.12 551 GLU A CA 1
ATOM 4282 C C . GLU A 1 551 ? -8.711 0.412 19.860 1.00 92.12 551 GLU A C 1
ATOM 4284 O O . GLU A 1 551 ? -9.277 1.157 20.659 1.00 92.12 551 GLU A O 1
ATOM 4289 N N . MET A 1 552 ? -9.352 -0.138 18.820 1.00 94.06 552 MET A N 1
ATOM 4290 C CA . MET A 1 552 ? -10.802 -0.035 18.627 1.00 94.06 552 MET A CA 1
ATOM 4291 C C . MET A 1 552 ? -11.563 -0.711 19.774 1.00 94.06 552 MET A C 1
ATOM 4293 O O . MET A 1 552 ? -12.368 -0.069 20.442 1.00 94.06 552 MET A O 1
ATOM 4297 N N . PHE A 1 553 ? -11.289 -1.990 20.041 1.00 91.88 553 PHE A N 1
ATOM 4298 C CA . PHE A 1 553 ? -12.094 -2.804 20.960 1.00 91.88 553 PHE A CA 1
ATOM 4299 C C . PHE A 1 553 ? -11.673 -2.741 22.439 1.00 91.88 553 PHE A C 1
ATOM 4301 O O . PHE A 1 553 ? -12.387 -3.235 23.303 1.00 91.88 553 PHE A O 1
ATOM 4308 N N . LEU A 1 554 ? -10.570 -2.058 22.763 1.00 89.56 554 LEU A N 1
ATOM 4309 C CA . LEU A 1 554 ? -10.302 -1.556 24.120 1.00 89.56 554 LEU A CA 1
ATOM 4310 C C . LEU A 1 554 ? -11.068 -0.258 24.442 1.00 89.56 554 LEU A C 1
ATOM 4312 O O . LEU A 1 554 ? -11.073 0.172 25.597 1.00 89.56 554 LEU A O 1
ATOM 4316 N N . ARG A 1 555 ? -11.657 0.396 23.431 1.00 93.25 555 ARG A N 1
ATOM 4317 C CA . ARG A 1 555 ? -12.286 1.722 23.533 1.00 93.25 555 ARG A CA 1
ATOM 4318 C C . ARG A 1 555 ? -13.790 1.704 23.255 1.00 93.25 555 ARG A C 1
ATOM 4320 O O . ARG A 1 555 ? -14.519 2.528 23.815 1.00 93.25 555 ARG A O 1
ATOM 4327 N N . TYR A 1 556 ? -14.249 0.764 22.433 1.00 93.88 556 TYR A N 1
ATOM 4328 C CA . TYR A 1 556 ? -15.638 0.607 22.016 1.00 93.88 556 TYR A CA 1
ATOM 4329 C C . TYR A 1 556 ? -16.106 -0.842 22.162 1.00 93.88 556 TYR A C 1
ATOM 4331 O O . TYR A 1 556 ? -15.390 -1.758 21.765 1.00 93.88 556 TYR A O 1
ATOM 4339 N N . ASP A 1 557 ? -17.332 -1.034 22.649 1.00 91.75 557 ASP A N 1
ATOM 4340 C CA . ASP A 1 557 ? -18.018 -2.330 22.580 1.00 91.75 557 ASP A CA 1
ATOM 4341 C C . ASP A 1 557 ? -18.524 -2.584 21.143 1.00 91.75 557 ASP A C 1
ATOM 4343 O O . ASP A 1 557 ? -18.458 -3.708 20.642 1.00 91.75 557 ASP A O 1
ATOM 4347 N N . THR A 1 558 ? -18.994 -1.530 20.456 1.00 94.56 558 THR A N 1
ATOM 4348 C CA . THR A 1 558 ? -19.493 -1.563 19.066 1.00 94.56 558 THR A CA 1
ATOM 4349 C C . THR A 1 558 ? -19.252 -0.234 18.340 1.00 94.56 558 THR A C 1
ATOM 4351 O O . THR A 1 558 ? -19.055 0.812 18.967 1.00 94.56 558 THR A O 1
ATOM 4354 N N . PHE A 1 559 ? -19.293 -0.247 17.004 1.00 96.88 559 PHE A N 1
ATOM 4355 C CA . PHE A 1 559 ? -19.309 0.973 16.191 1.00 96.88 559 PHE A CA 1
ATOM 4356 C C . PHE A 1 559 ? -20.152 0.808 14.922 1.00 96.88 559 PHE A C 1
ATOM 4358 O O . PHE A 1 559 ? -20.389 -0.304 14.460 1.00 96.88 559 PHE A O 1
ATOM 4365 N N . ALA A 1 560 ? -20.584 1.926 14.346 1.00 96.44 560 ALA A N 1
ATOM 4366 C CA . ALA A 1 560 ? -21.274 1.995 13.064 1.00 96.44 560 ALA A CA 1
ATOM 4367 C C . ALA A 1 560 ? -20.498 2.913 12.113 1.00 96.44 560 ALA A C 1
ATOM 4369 O O . ALA A 1 560 ? -19.957 3.944 12.533 1.00 96.44 560 ALA A O 1
ATOM 4370 N N . ALA A 1 561 ? -20.430 2.537 10.838 1.00 96.62 561 ALA A N 1
ATOM 4371 C CA . ALA A 1 561 ? -19.788 3.329 9.802 1.00 96.62 561 ALA A CA 1
ATOM 4372 C C . ALA A 1 561 ? -20.426 3.078 8.433 1.00 96.62 561 ALA A C 1
ATOM 4374 O O . ALA A 1 561 ? -20.747 1.940 8.098 1.00 96.62 561 ALA A O 1
ATOM 4375 N N . ASP A 1 562 ? -20.527 4.135 7.632 1.00 95.56 562 ASP A N 1
ATOM 4376 C CA . ASP A 1 562 ? -20.821 4.025 6.210 1.00 95.56 562 ASP A CA 1
ATOM 4377 C C . ASP A 1 562 ? -19.536 3.576 5.502 1.00 95.56 562 ASP A C 1
ATOM 4379 O O . ASP A 1 562 ? -18.520 4.288 5.513 1.00 95.56 562 ASP A O 1
ATOM 4383 N N . VAL A 1 563 ? -19.577 2.385 4.905 1.00 91.88 563 VAL A N 1
ATOM 4384 C CA . VAL A 1 563 ? -18.486 1.838 4.092 1.00 91.88 563 VAL A CA 1
ATOM 4385 C C . VAL A 1 563 ? -18.778 2.115 2.620 1.00 91.88 563 VAL A C 1
ATOM 4387 O O . VAL A 1 563 ? -19.905 1.989 2.150 1.00 91.88 563 VAL A O 1
ATOM 4390 N N . GLY A 1 564 ? -17.756 2.532 1.885 1.00 86.12 564 GLY A N 1
ATOM 4391 C CA . GLY A 1 564 ? -17.837 2.776 0.450 1.00 86.12 564 GLY A CA 1
ATOM 4392 C C . GLY A 1 564 ? -16.455 2.712 -0.175 1.00 86.12 564 GLY A C 1
ATOM 4393 O O . GLY A 1 564 ? -15.549 2.078 0.368 1.00 86.12 564 GLY A O 1
ATOM 4394 N N . VAL A 1 565 ? -16.247 3.408 -1.293 1.00 76.94 565 VAL A N 1
ATOM 4395 C CA . VAL A 1 565 ? -14.932 3.450 -1.944 1.00 76.94 565 VAL A CA 1
ATOM 4396 C C . VAL A 1 565 ? -14.483 4.877 -2.235 1.00 76.94 565 VAL A C 1
ATOM 4398 O O . VAL A 1 565 ? -15.273 5.723 -2.643 1.00 76.94 565 VAL A O 1
ATOM 4401 N N . ASP A 1 566 ? -13.197 5.116 -2.005 1.00 69.06 566 ASP A N 1
ATOM 4402 C CA . ASP A 1 566 ? -12.451 6.339 -2.287 1.00 69.06 566 ASP A CA 1
ATOM 4403 C C . ASP A 1 566 ? -11.348 6.040 -3.327 1.00 69.06 566 ASP A C 1
ATOM 4405 O O . ASP A 1 566 ? -11.061 4.886 -3.651 1.00 69.06 566 ASP A O 1
ATOM 4409 N N . LEU A 1 567 ? -10.694 7.089 -3.824 1.00 67.56 567 LEU A N 1
ATOM 4410 C CA . LEU A 1 567 ? -9.637 7.089 -4.840 1.00 67.56 567 LEU A CA 1
ATOM 4411 C C . LEU A 1 567 ? -8.626 5.930 -4.751 1.00 67.56 567 LEU A C 1
ATOM 4413 O O . LEU A 1 567 ? -8.188 5.419 -5.777 1.00 67.56 567 LEU A O 1
ATOM 4417 N N . LEU A 1 568 ? -8.185 5.573 -3.539 1.00 64.38 568 LEU A N 1
ATOM 4418 C CA . LEU A 1 568 ? -7.103 4.603 -3.316 1.00 64.38 568 LEU A CA 1
ATOM 4419 C C . LEU A 1 568 ? -7.568 3.283 -2.672 1.00 64.38 568 LEU A C 1
ATOM 4421 O O . LEU A 1 568 ? -6.726 2.438 -2.377 1.00 64.38 568 LEU A O 1
ATOM 4425 N N . GLY A 1 569 ? -8.869 3.103 -2.417 1.00 71.62 569 GLY A N 1
ATOM 4426 C CA . GLY A 1 569 ? -9.401 1.933 -1.709 1.00 71.62 569 GLY A CA 1
ATOM 4427 C C . GLY A 1 569 ? -10.606 2.249 -0.814 1.00 71.62 569 GLY A C 1
ATOM 4428 O O . GLY A 1 569 ? -11.261 3.271 -1.018 1.00 71.62 569 GLY A O 1
ATOM 4429 N N . PRO A 1 570 ? -10.928 1.388 0.169 1.00 79.56 570 PRO A N 1
ATOM 4430 C CA . PRO A 1 570 ? -12.139 1.517 0.981 1.00 79.56 570 PRO A CA 1
ATOM 4431 C C . PRO A 1 570 ? -12.262 2.868 1.699 1.00 79.56 570 PRO A C 1
ATOM 4433 O O . PRO A 1 570 ? -11.313 3.341 2.331 1.00 79.56 570 PRO A O 1
ATOM 4436 N N . LYS A 1 571 ? -13.448 3.479 1.625 1.00 89.31 571 LYS A N 1
ATOM 4437 C CA . LYS A 1 571 ? -13.850 4.652 2.413 1.00 89.31 571 LYS A CA 1
ATOM 4438 C C . LYS A 1 571 ? -14.559 4.166 3.674 1.00 89.31 571 LYS A C 1
ATOM 4440 O O . LYS A 1 571 ? -15.480 3.364 3.566 1.00 89.31 571 LYS A O 1
ATOM 4445 N N . VAL A 1 572 ? -14.189 4.701 4.836 1.00 95.31 572 VAL A N 1
ATOM 4446 C CA . VAL A 1 572 ? -14.907 4.483 6.097 1.00 95.31 572 VAL A CA 1
ATOM 4447 C C . VAL A 1 572 ? -15.266 5.825 6.730 1.00 95.31 572 VAL A C 1
ATOM 4449 O O . VAL A 1 572 ? -14.400 6.654 7.025 1.00 95.31 572 VAL A O 1
ATOM 4452 N N . GLU A 1 573 ? -16.558 6.039 6.949 1.00 97.50 573 GLU A N 1
ATOM 4453 C CA . GLU A 1 573 ? -17.099 7.212 7.631 1.00 97.50 573 GLU A CA 1
ATOM 4454 C C . GLU A 1 573 ? -17.905 6.755 8.847 1.00 97.50 573 GLU A C 1
ATOM 4456 O O . GLU A 1 573 ? -19.008 6.240 8.704 1.00 97.50 573 GLU A O 1
ATOM 4461 N N . PHE A 1 574 ? -17.350 6.915 10.050 1.00 98.19 574 PHE A N 1
ATOM 4462 C CA . PHE A 1 574 ? -18.048 6.587 11.292 1.00 98.19 574 PHE A CA 1
ATOM 4463 C C . PHE A 1 574 ? -19.358 7.366 11.389 1.00 98.19 574 PHE A C 1
ATOM 4465 O O . PHE A 1 574 ? -19.369 8.573 11.148 1.00 98.19 574 PHE A O 1
ATOM 4472 N N . THR A 1 575 ? -20.419 6.684 11.812 1.00 97.88 575 THR A N 1
ATOM 4473 C CA . THR A 1 575 ? -21.757 7.234 12.084 1.00 97.88 575 THR A CA 1
ATOM 4474 C C . THR A 1 575 ? -22.194 7.025 13.537 1.00 97.88 575 THR A C 1
ATOM 4476 O O . THR A 1 575 ? -23.116 7.688 14.005 1.00 97.88 575 THR A O 1
ATOM 4479 N N . GLY A 1 576 ? -21.508 6.160 1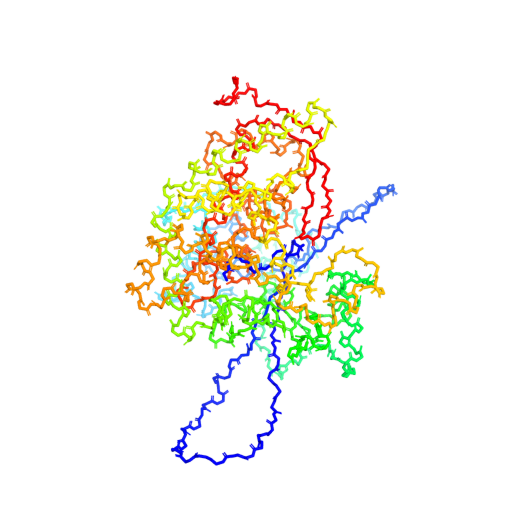4.292 1.00 96.62 576 GLY A N 1
ATOM 4480 C CA . GLY A 1 576 ? -21.740 5.980 15.724 1.00 96.62 576 GLY A CA 1
ATOM 4481 C C . GLY A 1 576 ? -20.676 5.116 16.401 1.00 96.62 576 GLY A C 1
ATOM 4482 O O . GLY A 1 576 ? -19.994 4.327 15.750 1.00 96.62 576 GLY A O 1
ATOM 4483 N N . VAL A 1 577 ? -20.540 5.259 17.720 1.00 96.62 577 VAL A N 1
ATOM 4484 C CA . VAL A 1 577 ? -19.694 4.414 18.578 1.00 96.62 577 VAL A CA 1
ATOM 4485 C C . VAL A 1 577 ? -20.383 4.187 19.924 1.00 96.62 577 VAL A C 1
ATOM 4487 O O . VAL A 1 577 ? -20.936 5.127 20.495 1.00 96.62 577 VAL A O 1
ATOM 4490 N N . THR A 1 578 ? -20.299 2.970 20.460 1.00 94.56 578 THR A N 1
ATOM 4491 C CA . THR A 1 578 ? -20.678 2.658 21.845 1.00 94.56 578 THR A CA 1
ATOM 4492 C C . THR A 1 578 ? -19.403 2.420 22.639 1.00 94.56 578 THR A C 1
ATOM 4494 O O . THR A 1 578 ? -18.640 1.505 22.337 1.00 94.56 578 THR A O 1
ATOM 4497 N N . LYS A 1 579 ? -19.145 3.268 23.639 1.00 92.00 579 LYS A N 1
ATOM 4498 C CA . LYS A 1 579 ? -17.968 3.182 24.520 1.00 92.00 579 LYS A CA 1
ATOM 4499 C C . LYS A 1 579 ? -17.897 1.837 25.242 1.00 92.00 579 LYS A C 1
ATOM 4501 O O . LYS A 1 579 ? -18.928 1.329 25.667 1.00 92.00 579 LYS A O 1
ATOM 4506 N N . ALA A 1 580 ? -16.681 1.319 25.418 1.00 84.38 580 ALA A N 1
ATOM 4507 C CA . ALA A 1 580 ? -16.443 0.084 26.155 1.00 84.38 580 ALA A CA 1
ATOM 4508 C C . ALA A 1 580 ? -16.932 0.204 27.607 1.00 84.38 580 ALA A C 1
ATOM 4510 O O . ALA A 1 580 ? -16.474 1.066 28.361 1.00 84.38 580 ALA A O 1
ATOM 4511 N N . THR A 1 581 ? -17.855 -0.669 28.003 1.00 69.06 581 THR A N 1
ATOM 4512 C CA . THR A 1 581 ? -18.474 -0.659 29.341 1.00 69.06 581 THR A CA 1
ATOM 4513 C C . THR A 1 581 ? -17.660 -1.403 30.404 1.00 69.06 581 THR A C 1
ATOM 4515 O O . THR A 1 581 ? -17.954 -1.302 31.596 1.00 69.06 581 THR A O 1
ATOM 4518 N N . SER A 1 582 ? -16.606 -2.124 30.006 1.00 60.12 582 SER A N 1
ATOM 4519 C CA . SER A 1 582 ? -15.666 -2.772 30.924 1.00 60.12 582 SER A CA 1
ATOM 4520 C C . SER A 1 582 ? -14.248 -2.846 30.341 1.00 60.12 582 SER A C 1
ATOM 4522 O O . SER A 1 582 ? -14.066 -3.092 29.154 1.00 60.12 582 SER A O 1
ATOM 4524 N N . GLY A 1 583 ? -13.231 -2.627 31.182 1.00 54.59 583 GLY A N 1
ATOM 4525 C CA . GLY A 1 583 ? -11.813 -2.676 30.797 1.00 54.59 583 GLY A CA 1
ATOM 4526 C C . GLY A 1 583 ? -11.041 -1.378 31.087 1.00 54.59 583 GLY A C 1
ATOM 4527 O O . GLY A 1 583 ? -11.601 -0.434 31.643 1.00 54.59 583 GLY A O 1
ATOM 4528 N N . PRO A 1 584 ? -9.743 -1.299 30.725 1.00 47.03 584 PRO A N 1
ATOM 4529 C CA . PRO A 1 584 ? -8.880 -0.157 31.060 1.00 47.03 584 PRO A CA 1
ATOM 4530 C C . PRO A 1 584 ? -9.268 1.187 30.418 1.00 47.03 584 PRO A C 1
ATOM 4532 O O . PRO A 1 584 ? -8.703 2.209 30.795 1.00 47.03 584 PRO A O 1
ATOM 4535 N N . GLY A 1 585 ? -10.181 1.186 29.439 1.00 43.69 585 GLY A N 1
ATOM 4536 C CA . GLY A 1 585 ? -10.717 2.384 28.781 1.00 43.69 585 GLY A CA 1
ATOM 4537 C C . GLY A 1 585 ? -12.053 2.891 29.342 1.00 43.69 585 GLY A C 1
ATOM 4538 O O . GLY A 1 585 ? -12.606 3.833 28.782 1.00 43.69 585 GLY A O 1
ATOM 4539 N N . ALA A 1 586 ? -12.584 2.280 30.408 1.00 44.16 586 ALA A N 1
ATOM 4540 C CA . ALA A 1 586 ? -13.905 2.579 30.972 1.00 44.16 586 ALA A CA 1
ATOM 4541 C C . ALA A 1 586 ? -13.901 3.735 32.008 1.00 44.16 586 ALA A C 1
ATOM 4543 O O . ALA A 1 586 ? -14.544 3.627 33.054 1.00 44.16 586 ALA A O 1
ATOM 4544 N N . VAL A 1 587 ? -13.145 4.812 31.743 1.00 35.75 587 VAL A N 1
ATOM 4545 C CA . VAL A 1 587 ? -13.031 6.021 32.594 1.00 35.75 587 VAL A CA 1
ATOM 4546 C C . VAL A 1 587 ? -13.220 7.283 31.757 1.00 35.75 587 VAL A C 1
ATOM 4548 O O . VAL A 1 587 ? -12.511 7.402 30.733 1.00 35.75 587 VAL A O 1
#

pLDDT: mean 74.41, std 25.1, range [23.12, 98.88]

Sequence (587 aa):
MAAGYCFRDHFIGFMGTEATREAPAANAASRPPVPADPSTRRVGGRFWVLAASDDEEDDDGDPAGRSPADYSPTPSDVICEAFNPRYSEEEMATLVDDIVPGDDLARIGLRTEDRVEVVRRIIHRRTAATAIRPWKGPLPKVATLVNDIVPGDDPARIGLRTEDRVEVVRRIIHRRTAATAIQPWKGPLPKAPGSYGLPFVSAIRDRLDFYYFQGEAKYFESRVEKHGSTVLRINVPPGPFMARDPRVVAVLDAKSFPVLFDVDKVEKKNLFTGTYMPSTSLTGGFRVCSYLDPSEPTHTKVKQLLFSLLASRKDAVIPAFRSHFSSLLATVESQLVLGGKSNFNMLNDFTSFEFIADAYFGVLPSASDLGTTGPTKAAKWLIFQLHPLVTFGLPLILEEPLLHTVLLPPIFVSGDYKALYKYFYAAATKALDMAESLGLNRDEACHNLLFATVFNSYGGLKVMLPGILGRIAEAGEKFHQRLAAEALEKMELTKSAVWEALRLDPPGKGSKLLQYVYWSNGRETESPSVDNKQCPGKNLVVLVGRLLVVEMFLRYDTFAADVGVDLLGPKVEFTGVTKATSGPGAV